Protein AF-A0A1W2E1R6-F1 (afdb_monomer)

Organism: NCBI:txid1387277

Sequence (549 aa):
MPTSIVLEQSFDFLHMVWMLPKGWGKSHGRNRHGQDGRKLCPRQEISDADAKDAALLEGIMRLDTLSVPDKRRRLVQELAPRLTDGYLFVQRDMLNRIFRAALGRRRVGRDVDEDDRVVSSHAQLKGRMQNWHKAQKTSCGLPKRVSRAKRLMSWSLEHVSRLLRSPIYLGSSSQKLRSRKATARKRYIIRDAIYWVPLIMITMGVRPEEILQAAVPDVVRRGGILCLFVGDEEDAVLKNEQSRRVLPIPQILLDLGFREWVVAKSRSGETWLFPDIQPDRPHGRRSQIFGDRLRNLFKTLKLQDPREDIYAMRRTLSSKLMGLGIDTGTRQRILGHLEGTTVDKHYSDHGLLELKDLLDSVDYGIDVGHDRGFAFPIIVGTRTALQAALDVDVALSDQREVSAVQLRDAETDEIVFEATISGRKAPSTFPWNECGALEEKDVAARIISLVDDILVLRDLHLEAGATPEDIRQLLAHARTAIEGLLHCVRQIAQAWRAHRSQTTEIGANSVPSLQVRAKVSYAYSPFAANHSTTACAAWLRFGPRIANM

Mean predicted aligned error: 15.42 Å

Structure (mmCIF, N/CA/C/O backbone):
data_AF-A0A1W2E1R6-F1
#
_entry.id   AF-A0A1W2E1R6-F1
#
loop_
_atom_site.group_PDB
_atom_site.id
_atom_site.type_symbol
_atom_site.label_atom_id
_atom_site.label_alt_id
_atom_site.label_comp_id
_atom_site.label_asym_id
_atom_site.label_entity_id
_atom_site.label_seq_id
_atom_site.pdbx_PDB_ins_code
_atom_site.Cartn_x
_atom_site.Cartn_y
_atom_site.Cartn_z
_atom_site.occupancy
_atom_site.B_iso_or_equiv
_atom_site.auth_seq_id
_atom_site.auth_comp_id
_atom_site.auth_asym_id
_atom_site.auth_atom_id
_atom_site.pdbx_PDB_model_num
ATOM 1 N N . MET A 1 1 ? 35.370 28.333 -23.701 1.00 33.28 1 MET A N 1
ATOM 2 C CA . MET A 1 1 ? 35.815 27.106 -23.007 1.00 33.28 1 MET A CA 1
ATOM 3 C C . MET A 1 1 ? 34.606 26.202 -22.821 1.00 33.28 1 MET A C 1
ATOM 5 O O . MET A 1 1 ? 33.735 26.585 -22.047 1.00 33.28 1 MET A O 1
ATOM 9 N N . PRO A 1 2 ? 34.470 25.069 -23.527 1.00 41.00 2 PRO A N 1
ATOM 10 C CA . PRO A 1 2 ? 33.466 24.090 -23.140 1.00 41.00 2 PRO A CA 1
ATOM 11 C C . PRO A 1 2 ? 33.962 23.464 -21.834 1.00 41.00 2 PRO A C 1
ATOM 13 O O . PRO A 1 2 ? 34.924 22.703 -21.829 1.00 41.00 2 PRO A O 1
ATOM 16 N N . THR A 1 3 ? 33.383 23.861 -20.704 1.00 50.19 3 THR A N 1
ATOM 17 C CA . THR A 1 3 ? 33.672 23.266 -19.397 1.00 50.19 3 THR A CA 1
ATOM 18 C C . THR A 1 3 ? 33.243 21.803 -19.443 1.00 50.19 3 THR A C 1
ATOM 20 O O . THR A 1 3 ? 32.067 21.476 -19.296 1.00 50.19 3 THR A O 1
ATOM 23 N N . SER A 1 4 ? 34.188 20.904 -19.718 1.00 71.56 4 SER A N 1
ATOM 24 C CA . SER A 1 4 ? 33.938 19.469 -19.658 1.00 71.56 4 SER A CA 1
ATOM 25 C C . SER A 1 4 ? 33.546 19.119 -18.227 1.00 71.56 4 SER A C 1
ATOM 27 O O . SER A 1 4 ? 34.345 19.316 -17.314 1.00 71.56 4 SER A O 1
ATOM 29 N N . ILE A 1 5 ? 32.327 18.615 -18.029 1.00 73.62 5 ILE A N 1
ATOM 30 C CA . ILE A 1 5 ? 31.887 18.143 -16.714 1.00 73.62 5 ILE A CA 1
ATOM 31 C C . ILE A 1 5 ? 32.845 17.035 -16.263 1.00 73.62 5 ILE A C 1
ATOM 33 O O . ILE A 1 5 ? 33.061 16.062 -16.997 1.00 73.62 5 ILE A O 1
ATOM 37 N N . VAL A 1 6 ? 33.434 17.207 -15.080 1.00 84.88 6 VAL A N 1
ATOM 38 C CA . VAL A 1 6 ? 34.352 16.240 -14.459 1.00 84.88 6 VAL A CA 1
ATOM 39 C C . VAL A 1 6 ? 33.654 15.458 -13.350 1.00 84.88 6 VAL A C 1
ATOM 41 O O . VAL A 1 6 ? 32.647 15.910 -12.800 1.00 84.88 6 VAL A O 1
ATOM 44 N N . LEU A 1 7 ? 34.205 14.290 -13.005 1.00 85.75 7 LEU A N 1
ATOM 45 C CA . LEU A 1 7 ? 33.677 13.399 -11.967 1.00 85.75 7 LEU A CA 1
ATOM 46 C C . LEU A 1 7 ? 33.362 14.134 -10.654 1.00 85.75 7 LEU A C 1
ATOM 48 O O . LEU A 1 7 ? 32.313 13.914 -10.046 1.00 85.75 7 LEU A O 1
ATOM 52 N N . GLU A 1 8 ? 34.243 15.050 -10.254 1.00 88.88 8 GLU A N 1
ATOM 53 C CA . GLU A 1 8 ? 34.121 15.774 -8.990 1.00 88.88 8 GLU A CA 1
ATOM 54 C C . GLU A 1 8 ? 32.924 16.726 -8.955 1.00 88.88 8 GLU A C 1
ATOM 56 O O . GLU A 1 8 ? 32.194 16.769 -7.969 1.00 88.88 8 GLU A O 1
ATOM 61 N N . GLN A 1 9 ? 32.611 17.376 -10.076 1.00 89.06 9 GLN A N 1
ATOM 62 C CA . GLN A 1 9 ? 31.417 18.216 -10.185 1.00 89.06 9 GLN A CA 1
ATOM 63 C C . GLN A 1 9 ? 30.131 17.390 -10.065 1.00 89.06 9 GLN A C 1
ATOM 65 O O . GLN A 1 9 ? 29.146 17.847 -9.483 1.00 89.06 9 GLN A O 1
ATOM 70 N N . SER A 1 10 ? 30.132 16.155 -10.578 1.00 88.94 10 SER A N 1
ATOM 71 C CA . SER A 1 10 ? 29.012 15.231 -10.387 1.00 88.94 10 SER A CA 1
ATOM 72 C C . SER A 1 10 ? 28.873 14.804 -8.927 1.00 88.94 10 SER A C 1
ATOM 74 O O . SER A 1 10 ? 27.748 14.686 -8.438 1.00 88.94 10 SER A O 1
ATOM 76 N N . PHE A 1 11 ? 29.983 14.597 -8.210 1.00 90.81 11 PHE A N 1
ATOM 77 C CA . PHE A 1 11 ? 29.945 14.334 -6.772 1.00 90.81 11 PHE A CA 1
ATOM 78 C C . PHE A 1 11 ? 29.397 15.517 -5.985 1.00 90.81 11 PHE A C 1
ATOM 80 O O . PHE A 1 11 ? 28.490 15.311 -5.182 1.00 90.81 11 PHE A O 1
ATOM 87 N N . ASP A 1 12 ? 29.883 16.729 -6.240 1.00 91.81 12 ASP A N 1
ATOM 88 C CA . ASP A 1 12 ? 29.417 17.942 -5.564 1.00 91.81 12 ASP A CA 1
ATOM 89 C C . ASP A 1 12 ? 27.926 18.172 -5.797 1.00 91.81 12 ASP A C 1
ATOM 91 O O . ASP A 1 12 ? 27.173 18.469 -4.865 1.00 91.81 12 ASP A O 1
ATOM 95 N N . PHE A 1 13 ? 27.471 17.966 -7.035 1.00 92.94 13 PHE A N 1
ATOM 96 C CA . PHE A 1 13 ? 26.058 18.045 -7.374 1.00 92.94 13 PHE A CA 1
ATOM 97 C C . PHE A 1 13 ? 25.232 17.002 -6.611 1.00 92.94 13 PHE A C 1
ATOM 99 O O . PHE A 1 13 ? 24.234 17.348 -5.975 1.00 92.94 13 PHE A O 1
ATOM 106 N N . LEU A 1 14 ? 25.644 15.730 -6.629 1.00 93.81 14 LEU A N 1
ATOM 107 C CA . LEU A 1 14 ? 24.947 14.660 -5.913 1.00 93.81 14 LEU A CA 1
ATOM 108 C C . LEU A 1 14 ? 24.963 14.892 -4.395 1.00 93.81 14 LEU A C 1
ATOM 110 O O . LEU A 1 14 ? 23.941 14.696 -3.740 1.00 93.81 14 LEU A O 1
ATOM 114 N N . HIS A 1 15 ? 26.074 15.366 -3.834 1.00 93.44 15 HIS A N 1
ATOM 115 C CA . HIS A 1 15 ? 26.187 15.716 -2.422 1.00 93.44 15 HIS A CA 1
ATOM 116 C C . HIS A 1 15 ? 25.243 16.869 -2.056 1.00 93.44 15 HIS A C 1
ATOM 118 O O . HIS A 1 15 ? 24.480 16.748 -1.098 1.00 93.44 15 HIS A O 1
ATOM 124 N N . MET A 1 16 ? 25.201 17.942 -2.854 1.00 93.94 16 MET A N 1
ATOM 125 C CA . MET A 1 16 ? 24.238 19.034 -2.676 1.00 93.94 16 MET A CA 1
ATOM 126 C C . MET A 1 16 ? 22.800 18.501 -2.688 1.00 93.94 16 MET A C 1
ATOM 128 O O . MET A 1 16 ? 22.018 18.822 -1.795 1.00 93.94 16 MET A O 1
ATOM 132 N N . VAL A 1 17 ? 22.453 17.646 -3.655 1.00 92.75 17 VAL A N 1
ATOM 133 C CA . VAL A 1 17 ? 21.125 17.020 -3.718 1.00 92.75 17 VAL A CA 1
ATOM 134 C C . VAL A 1 17 ? 20.849 16.202 -2.453 1.00 92.75 17 VAL A C 1
ATOM 136 O O . VAL A 1 17 ? 19.782 16.339 -1.860 1.00 92.75 17 VAL A O 1
ATOM 139 N N . TRP A 1 18 ? 21.804 15.395 -1.988 1.00 93.25 18 TRP A N 1
ATOM 140 C CA . TRP A 1 18 ? 21.679 14.557 -0.787 1.00 93.25 18 TRP A CA 1
ATOM 141 C C . TRP A 1 18 ? 21.457 15.351 0.510 1.00 93.25 18 TRP A C 1
ATOM 143 O O . TRP A 1 18 ? 20.832 14.841 1.453 1.00 93.25 18 TRP A O 1
ATOM 153 N N . MET A 1 19 ? 21.939 16.594 0.545 1.00 93.12 19 MET A N 1
ATOM 154 C CA . MET A 1 19 ? 21.789 17.525 1.664 1.00 93.12 19 MET A CA 1
ATOM 155 C C . MET A 1 19 ? 20.476 18.311 1.641 1.00 93.12 19 MET A C 1
ATOM 157 O O . MET A 1 19 ? 20.162 18.976 2.626 1.00 93.12 19 MET A O 1
ATOM 161 N N . LEU A 1 20 ? 19.660 18.193 0.588 1.00 92.88 20 LEU A N 1
ATOM 162 C CA . LEU A 1 20 ? 18.364 18.867 0.541 1.00 92.88 20 LEU A CA 1
ATOM 163 C C . LEU A 1 20 ? 17.376 18.306 1.582 1.00 92.88 20 LEU A C 1
ATOM 165 O O . LEU A 1 20 ? 17.292 17.083 1.786 1.00 92.88 20 LEU A O 1
ATOM 169 N N . PRO A 1 21 ? 16.554 19.173 2.204 1.00 92.38 21 PRO A N 1
ATOM 170 C CA . PRO A 1 21 ? 15.434 18.741 3.030 1.00 92.38 21 PRO A CA 1
ATOM 171 C C . PRO A 1 21 ? 14.434 17.879 2.242 1.00 92.38 21 PRO A C 1
ATOM 173 O O . PRO A 1 21 ? 14.056 18.195 1.113 1.00 92.38 21 PRO A O 1
ATOM 176 N N . LYS A 1 22 ? 13.915 16.812 2.865 1.00 85.81 22 LYS A N 1
ATOM 177 C CA . LYS A 1 22 ? 13.006 15.820 2.247 1.00 85.81 22 LYS A CA 1
ATOM 178 C C . LYS A 1 22 ? 11.702 16.420 1.676 1.00 85.81 22 LYS A C 1
ATOM 180 O O . LYS A 1 22 ? 11.030 15.773 0.875 1.00 85.81 22 LYS A O 1
ATOM 185 N N . GLY A 1 23 ? 11.327 17.633 2.088 1.00 80.62 23 GLY A N 1
ATOM 186 C CA . GLY A 1 23 ? 10.130 18.354 1.638 1.00 80.62 23 GLY A CA 1
ATOM 187 C C . GLY A 1 23 ? 10.377 19.486 0.637 1.00 80.62 23 GLY A C 1
ATOM 188 O O . GLY A 1 23 ? 9.401 20.073 0.179 1.00 80.62 23 GLY A O 1
ATOM 189 N N . TRP A 1 24 ? 11.635 19.772 0.279 1.00 84.25 24 TRP A N 1
ATOM 190 C CA . TRP A 1 24 ? 12.032 20.978 -0.460 1.00 84.25 24 TRP A CA 1
ATOM 191 C C . TRP A 1 24 ? 11.186 21.248 -1.715 1.00 84.25 24 TRP A C 1
ATOM 193 O O . TRP A 1 24 ? 10.656 22.342 -1.882 1.00 84.25 24 TRP A O 1
ATOM 203 N N . GLY A 1 25 ? 10.959 20.231 -2.552 1.00 77.56 25 GLY A N 1
ATOM 204 C CA . GLY A 1 25 ? 10.195 20.387 -3.797 1.00 77.56 25 GLY A CA 1
ATOM 205 C C . GLY A 1 25 ? 8.724 20.786 -3.612 1.00 77.56 25 GLY A C 1
ATOM 206 O O . GLY A 1 25 ? 8.105 21.238 -4.563 1.00 77.56 25 GLY A O 1
ATOM 207 N N . LYS A 1 26 ? 8.155 20.646 -2.406 1.00 77.62 26 LYS A N 1
ATOM 208 C CA . LYS A 1 26 ? 6.780 21.071 -2.081 1.00 77.62 26 LYS A CA 1
ATOM 209 C C . LYS A 1 26 ? 6.727 22.427 -1.373 1.00 77.62 26 LYS A C 1
ATOM 211 O O . LYS A 1 26 ? 5.645 22.986 -1.218 1.00 77.62 26 LYS A O 1
ATOM 216 N N . SER A 1 27 ? 7.874 22.971 -0.967 1.00 78.38 27 SER A N 1
ATOM 217 C CA . SER A 1 27 ? 7.973 24.221 -0.205 1.00 78.38 27 SER A CA 1
ATOM 218 C C . SER A 1 27 ? 7.722 25.476 -1.049 1.00 78.38 27 SER A C 1
ATOM 220 O O . SER A 1 27 ? 7.740 26.584 -0.518 1.00 78.38 27 SER A O 1
ATOM 222 N N . HIS A 1 28 ? 7.506 25.334 -2.362 1.00 78.38 28 HIS A N 1
ATOM 223 C CA . HIS A 1 28 ? 7.300 26.468 -3.262 1.00 78.38 28 HIS A CA 1
ATOM 224 C C . HIS A 1 28 ? 5.894 27.070 -3.151 1.00 78.38 28 HIS A C 1
ATOM 226 O O . HIS A 1 28 ? 5.661 28.136 -3.697 1.00 78.38 28 HIS A O 1
ATOM 232 N N . GLY A 1 29 ? 4.932 26.399 -2.504 1.00 75.31 29 GLY A N 1
ATOM 233 C CA . GLY A 1 29 ? 3.568 26.915 -2.292 1.00 75.31 29 GLY A CA 1
ATOM 234 C C . GLY A 1 29 ? 2.644 26.879 -3.519 1.00 75.31 29 GLY A C 1
ATOM 235 O O . GLY A 1 29 ? 1.436 26.747 -3.353 1.00 75.31 29 GLY A O 1
ATOM 236 N N . ARG A 1 30 ? 3.203 26.881 -4.739 1.00 79.12 30 ARG A N 1
ATOM 237 C CA . ARG A 1 30 ? 2.438 26.730 -5.992 1.00 79.12 30 ARG A CA 1
ATOM 238 C C . ARG A 1 30 ? 1.558 25.480 -5.981 1.00 79.12 30 ARG A C 1
ATOM 240 O O . ARG A 1 30 ? 2.022 24.386 -5.657 1.00 79.12 30 ARG A O 1
ATOM 247 N N . ASN A 1 31 ? 0.303 25.631 -6.380 1.00 74.06 31 ASN A N 1
ATOM 248 C CA . ASN A 1 31 ? -0.638 24.528 -6.525 1.00 74.06 31 ASN A CA 1
ATOM 249 C C . ASN A 1 31 ? -1.529 24.745 -7.762 1.00 74.06 31 ASN A C 1
ATOM 251 O O . ASN A 1 31 ? -1.447 25.766 -8.437 1.00 74.06 31 ASN A O 1
ATOM 255 N N . ARG A 1 32 ? -2.391 23.775 -8.083 1.00 63.81 32 ARG A N 1
ATOM 256 C CA . ARG A 1 32 ? -3.273 23.850 -9.265 1.00 63.81 32 ARG A CA 1
ATOM 257 C C . ARG A 1 32 ? -4.323 24.976 -9.217 1.00 63.81 32 ARG A C 1
ATOM 259 O O . ARG A 1 32 ? -4.987 25.202 -10.219 1.00 63.81 32 ARG A O 1
ATOM 266 N N . HIS A 1 33 ? -4.518 25.611 -8.062 1.00 70.00 33 HIS A N 1
ATOM 267 C CA . HIS A 1 33 ? -5.497 26.673 -7.821 1.00 70.00 33 HIS A CA 1
ATOM 268 C C . HIS A 1 33 ? -4.849 28.063 -7.679 1.00 70.00 33 HIS A C 1
ATOM 270 O O . HIS A 1 33 ? -5.554 29.057 -7.789 1.00 70.00 33 HIS A O 1
ATOM 276 N N . GLY A 1 34 ? -3.531 28.146 -7.464 1.00 66.38 34 GLY A N 1
ATOM 277 C CA . GLY A 1 34 ? -2.805 29.401 -7.283 1.00 66.38 34 GLY A CA 1
ATOM 278 C C . GLY A 1 34 ? -1.325 29.268 -7.636 1.00 66.38 34 GLY A C 1
ATOM 279 O O . GLY A 1 34 ? -0.655 28.307 -7.242 1.00 66.38 34 GLY A O 1
ATOM 280 N N . GLN A 1 35 ? -0.819 30.241 -8.395 1.00 69.00 35 GLN A N 1
ATOM 281 C CA . GLN A 1 35 ? 0.593 30.309 -8.787 1.00 69.00 35 GLN A CA 1
ATOM 282 C C . GLN A 1 35 ? 1.456 31.131 -7.824 1.00 69.00 35 GLN A C 1
ATOM 284 O O . GLN A 1 35 ? 2.683 31.113 -7.959 1.00 69.00 35 GLN A O 1
ATOM 289 N N . ASP A 1 36 ? 0.836 31.778 -6.834 1.00 73.88 36 ASP A N 1
ATOM 290 C CA . ASP A 1 36 ? 1.537 32.498 -5.778 1.00 73.88 36 ASP A CA 1
ATOM 291 C C . ASP A 1 36 ? 2.376 31.517 -4.969 1.00 73.88 36 ASP A C 1
ATOM 293 O O . ASP A 1 36 ? 1.893 30.654 -4.232 1.00 73.88 36 ASP A O 1
ATOM 297 N N . GLY A 1 37 ? 3.680 31.603 -5.183 1.00 74.31 37 GLY A N 1
ATOM 298 C CA . GLY A 1 37 ? 4.638 30.694 -4.604 1.00 74.31 37 GLY A CA 1
ATOM 299 C C . GLY A 1 37 ? 6.000 31.344 -4.499 1.00 74.31 37 GLY A C 1
ATOM 300 O O . GLY A 1 37 ? 6.404 32.123 -5.361 1.00 74.31 37 GLY A O 1
ATOM 301 N N . ARG A 1 38 ? 6.728 31.008 -3.438 1.00 81.31 38 ARG A N 1
ATOM 302 C CA . ARG A 1 38 ? 8.065 31.548 -3.198 1.00 81.31 38 ARG A CA 1
ATOM 303 C C . ARG A 1 38 ? 9.093 30.884 -4.113 1.00 81.31 38 ARG A C 1
ATOM 305 O O . ARG A 1 38 ? 9.057 29.670 -4.336 1.00 81.31 38 ARG A O 1
ATOM 312 N N . LYS A 1 39 ? 10.041 31.674 -4.620 1.00 81.69 39 LYS A N 1
ATOM 313 C CA . LYS A 1 39 ? 11.204 31.153 -5.346 1.00 81.69 39 LYS A CA 1
ATOM 314 C C . LYS A 1 39 ? 12.151 30.506 -4.336 1.00 81.69 39 LYS A C 1
ATOM 316 O O . LYS A 1 39 ? 12.628 31.170 -3.425 1.00 81.69 39 LYS A O 1
ATOM 321 N N . LEU A 1 40 ? 12.404 29.210 -4.491 1.00 83.56 40 LEU A N 1
ATOM 322 C CA . LEU A 1 40 ? 13.298 28.466 -3.606 1.00 83.56 40 LEU A CA 1
ATOM 323 C C . LEU A 1 40 ? 14.724 28.472 -4.159 1.00 83.56 40 LEU A C 1
ATOM 325 O O . LEU A 1 40 ? 14.929 28.214 -5.345 1.00 83.56 40 LEU A O 1
ATOM 329 N N . CYS A 1 41 ? 15.707 28.693 -3.288 1.00 89.94 41 CYS A N 1
ATOM 330 C CA . CYS A 1 41 ? 17.118 28.467 -3.589 1.00 89.94 41 CYS A CA 1
ATOM 331 C C . CYS A 1 41 ? 17.578 27.177 -2.885 1.00 89.94 41 CYS A C 1
ATOM 333 O O . CYS A 1 41 ? 17.551 27.137 -1.655 1.00 89.94 41 CYS A O 1
ATOM 335 N N . PRO A 1 42 ? 18.014 26.128 -3.616 1.00 90.50 42 PRO A N 1
ATOM 336 C CA . PRO A 1 42 ? 18.476 24.873 -3.016 1.00 90.50 42 PRO A CA 1
ATOM 337 C C . PRO A 1 42 ? 19.565 25.068 -1.954 1.00 90.50 42 PRO A C 1
ATOM 339 O O . PRO A 1 42 ? 19.491 24.478 -0.883 1.00 90.50 42 PRO A O 1
ATOM 342 N N . ARG A 1 43 ? 20.558 25.924 -2.231 1.00 91.94 43 ARG A N 1
ATOM 343 C CA . ARG A 1 43 ? 21.681 26.182 -1.315 1.00 91.94 43 ARG A CA 1
ATOM 344 C C . ARG A 1 43 ? 21.238 26.896 -0.038 1.00 91.94 43 ARG A C 1
ATOM 346 O O . ARG A 1 43 ? 21.706 26.533 1.034 1.00 91.94 43 ARG A O 1
ATOM 353 N N . GLN A 1 44 ? 20.314 27.851 -0.152 1.00 91.50 44 GLN A N 1
ATOM 354 C CA . GLN A 1 44 ? 19.763 28.546 1.012 1.00 91.50 44 GLN A CA 1
ATOM 355 C C . GLN A 1 44 ? 18.988 27.578 1.910 1.00 91.50 44 GLN A C 1
ATOM 357 O O . GLN A 1 44 ? 19.220 27.531 3.107 1.00 91.50 44 GLN A O 1
ATOM 362 N N . GLU A 1 45 ? 18.138 26.737 1.321 1.00 91.88 45 GLU A N 1
ATOM 363 C CA . GLU A 1 45 ? 17.335 25.759 2.066 1.00 91.88 45 GLU A CA 1
ATOM 364 C C . GLU A 1 45 ? 18.202 24.715 2.793 1.00 91.88 45 GLU A C 1
ATOM 366 O O . GLU A 1 45 ? 17.829 24.244 3.867 1.00 91.88 45 GLU A O 1
ATOM 371 N N . ILE A 1 46 ? 19.366 24.363 2.233 1.00 93.62 46 ILE A N 1
ATOM 372 C CA . ILE A 1 46 ? 20.371 23.539 2.922 1.00 93.62 46 ILE A CA 1
ATOM 373 C C . ILE A 1 46 ? 20.966 24.311 4.104 1.00 93.62 46 ILE A C 1
ATOM 375 O O . ILE A 1 46 ? 20.939 23.802 5.221 1.00 93.62 46 ILE A O 1
ATOM 379 N N . SER A 1 47 ? 21.439 25.542 3.877 1.00 94.00 47 SER A N 1
ATOM 380 C CA . SER A 1 47 ? 22.052 26.385 4.913 1.00 94.00 47 SER A CA 1
ATOM 381 C C . SER A 1 47 ? 21.113 26.633 6.095 1.00 94.00 47 SER A C 1
ATOM 383 O O . SER A 1 47 ? 21.519 26.494 7.246 1.00 94.00 47 SER A O 1
ATOM 385 N N . ASP A 1 48 ? 19.849 26.954 5.825 1.00 92.50 48 ASP A N 1
ATOM 386 C CA . ASP A 1 48 ? 18.844 27.222 6.857 1.00 92.50 48 ASP A CA 1
ATOM 387 C C . ASP A 1 48 ? 18.575 25.968 7.699 1.00 92.50 48 ASP A C 1
ATOM 389 O O . ASP A 1 48 ? 18.451 26.025 8.926 1.00 92.50 48 ASP A O 1
ATOM 393 N N . ALA A 1 49 ? 18.500 24.807 7.044 1.00 92.69 49 ALA A N 1
ATOM 394 C CA . ALA A 1 49 ? 18.286 23.540 7.720 1.00 92.69 49 ALA A CA 1
ATOM 395 C C . ALA A 1 49 ? 19.520 23.104 8.529 1.00 92.69 49 ALA A C 1
ATOM 397 O O . ALA A 1 49 ? 19.359 22.561 9.621 1.00 92.69 49 ALA A O 1
ATOM 398 N N . ASP A 1 50 ? 20.734 23.349 8.031 1.00 93.69 50 ASP A N 1
ATOM 399 C CA . ASP A 1 50 ? 21.985 23.049 8.736 1.00 93.69 50 ASP A CA 1
ATOM 400 C C . ASP A 1 50 ? 22.158 23.954 9.967 1.00 93.69 50 ASP A C 1
ATOM 402 O O . ASP A 1 50 ? 22.485 23.460 11.047 1.00 93.69 50 ASP A O 1
ATOM 406 N N . ALA A 1 51 ? 21.849 25.251 9.850 1.00 94.50 51 ALA A N 1
ATOM 407 C CA . ALA A 1 51 ? 21.865 26.188 10.974 1.00 94.50 51 ALA A CA 1
ATOM 408 C C . ALA A 1 51 ? 20.868 25.779 12.072 1.00 94.50 51 ALA A C 1
ATOM 410 O O . ALA A 1 51 ? 21.203 25.764 13.259 1.00 94.50 51 ALA A O 1
ATOM 411 N N . LYS A 1 52 ? 19.651 25.380 11.679 1.00 93.44 52 LYS A N 1
ATOM 412 C CA . LYS A 1 52 ? 18.631 24.886 12.613 1.00 93.44 52 LYS A CA 1
ATOM 413 C C . LYS A 1 52 ? 19.070 23.605 13.326 1.00 93.44 52 LYS A C 1
ATOM 415 O O . LYS A 1 52 ? 18.889 23.485 14.538 1.00 93.44 52 LYS A O 1
ATOM 420 N N . ASP A 1 53 ? 19.625 22.652 12.583 1.00 94.00 53 ASP A N 1
ATOM 421 C CA . ASP A 1 53 ? 20.086 21.377 13.133 1.00 94.00 53 ASP A CA 1
ATOM 422 C C . ASP A 1 53 ? 21.277 21.578 14.091 1.00 94.00 53 ASP A C 1
ATOM 424 O O . ASP A 1 53 ? 21.328 20.934 15.141 1.00 94.00 53 ASP A O 1
ATOM 428 N N . ALA A 1 54 ? 22.188 22.512 13.788 1.00 92.81 54 ALA A N 1
ATOM 429 C CA . ALA A 1 54 ? 23.306 22.879 14.660 1.00 92.81 54 ALA A CA 1
ATOM 430 C C . ALA A 1 54 ? 22.837 23.467 16.003 1.00 92.81 54 ALA A C 1
ATOM 432 O O . ALA A 1 54 ? 23.271 22.996 17.056 1.00 92.81 54 ALA A O 1
ATOM 433 N N . ALA A 1 55 ? 21.901 24.422 15.976 1.00 94.00 55 ALA A N 1
ATOM 434 C CA . ALA A 1 55 ? 21.329 25.009 17.191 1.00 94.00 55 ALA A CA 1
ATOM 435 C C . ALA A 1 55 ? 20.601 23.959 18.053 1.00 94.00 55 ALA A C 1
ATOM 437 O O . ALA A 1 55 ? 20.730 23.938 19.279 1.00 94.00 55 ALA A O 1
ATOM 438 N N . LEU A 1 56 ? 19.867 23.040 17.414 1.00 93.00 56 LEU A N 1
ATOM 439 C CA . LEU A 1 56 ? 19.189 21.938 18.097 1.00 93.00 56 LEU A CA 1
ATOM 440 C C . LEU A 1 56 ? 20.183 20.976 18.768 1.00 93.00 56 LEU A C 1
ATOM 442 O O . LEU A 1 56 ? 19.976 20.566 19.912 1.00 93.00 56 LEU A O 1
ATOM 446 N N . LEU A 1 57 ? 21.253 20.607 18.059 1.00 92.12 57 LEU A N 1
ATOM 447 C CA . LEU A 1 57 ? 22.319 19.756 18.587 1.00 92.12 57 LEU A CA 1
ATOM 448 C C . LEU A 1 57 ? 22.954 20.379 19.828 1.00 92.12 57 LEU A C 1
ATOM 450 O O . LEU A 1 57 ? 23.060 19.703 20.848 1.00 92.12 57 LEU A O 1
ATOM 454 N N . GLU A 1 58 ? 23.330 21.654 19.760 1.00 91.88 58 GLU A N 1
ATOM 455 C CA . GLU A 1 58 ? 23.919 22.382 20.885 1.00 91.88 58 GLU A CA 1
ATOM 456 C C . GLU A 1 58 ? 22.978 22.400 22.100 1.00 91.88 58 GLU A C 1
ATOM 458 O O . GLU A 1 58 ? 23.387 22.042 23.207 1.00 91.88 58 GLU A O 1
ATOM 463 N N . GLY A 1 59 ? 21.696 22.713 21.881 1.00 91.69 59 GLY A N 1
ATOM 464 C CA . GLY A 1 59 ? 20.679 22.714 22.932 1.00 91.69 59 GLY A CA 1
ATOM 465 C C . GLY A 1 59 ? 20.487 21.346 23.593 1.00 91.69 59 GLY A C 1
ATOM 466 O O . GLY A 1 59 ? 20.460 21.256 24.816 1.00 91.69 59 GLY A O 1
ATOM 467 N N . ILE A 1 60 ? 20.402 20.262 22.813 1.00 89.75 60 ILE A N 1
ATOM 468 C CA . ILE A 1 60 ? 20.225 18.904 23.359 1.00 89.75 60 ILE A CA 1
ATOM 469 C C . ILE A 1 60 ? 21.496 18.415 24.062 1.00 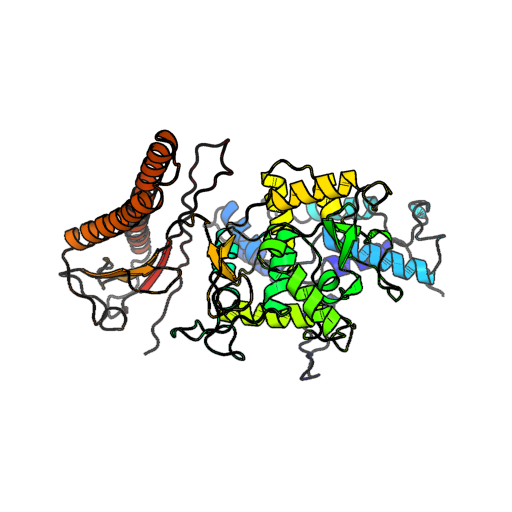89.75 60 ILE A C 1
ATOM 471 O O . ILE A 1 60 ? 21.405 17.695 25.059 1.00 89.75 60 ILE A O 1
ATOM 475 N N . MET A 1 61 ? 22.683 18.779 23.566 1.00 88.50 61 MET A N 1
ATOM 476 C CA . MET A 1 61 ? 23.940 18.342 24.176 1.00 88.50 61 MET A CA 1
ATOM 477 C C . MET A 1 61 ? 24.131 18.939 25.569 1.00 88.50 61 MET A C 1
ATOM 479 O O . MET A 1 61 ? 24.547 18.192 26.454 1.00 88.50 61 MET A O 1
ATOM 483 N N . ARG A 1 62 ? 23.733 20.203 25.776 1.00 91.44 62 ARG A N 1
ATOM 484 C CA . ARG A 1 62 ? 23.787 20.916 27.068 1.00 91.44 62 ARG A CA 1
ATOM 485 C C . ARG A 1 62 ? 22.845 20.379 28.152 1.00 91.44 62 ARG A C 1
ATOM 487 O O . ARG A 1 62 ? 22.985 20.751 29.309 1.00 91.44 62 ARG A O 1
ATOM 494 N N . LEU A 1 63 ? 21.859 19.550 27.805 1.00 88.94 63 LEU A N 1
ATOM 495 C CA . LEU A 1 63 ? 20.912 19.007 28.784 1.00 88.94 63 LEU A CA 1
ATOM 496 C C . LEU A 1 63 ? 21.524 17.817 29.525 1.00 88.94 63 LEU A C 1
ATOM 498 O O . LEU A 1 63 ? 21.391 16.676 29.083 1.00 88.94 63 LEU A O 1
ATOM 502 N N . ASP A 1 64 ? 22.178 18.055 30.655 1.00 84.50 64 ASP A N 1
ATOM 503 C CA . ASP A 1 64 ? 22.821 16.992 31.447 1.00 84.50 64 ASP A CA 1
ATOM 504 C C . ASP A 1 64 ? 21.824 16.050 32.141 1.00 84.50 64 ASP A C 1
ATOM 506 O O . ASP A 1 64 ? 22.169 14.932 32.511 1.00 84.50 64 ASP A O 1
ATOM 510 N N . THR A 1 65 ? 20.554 16.452 32.229 1.00 89.31 65 THR A N 1
ATOM 511 C CA . THR A 1 65 ? 19.454 15.642 32.775 1.00 89.31 65 THR A CA 1
ATOM 512 C C . THR A 1 65 ? 18.991 14.515 31.850 1.00 89.31 65 THR A C 1
ATOM 514 O O . THR A 1 65 ? 18.292 13.607 32.298 1.00 89.31 65 THR A O 1
ATOM 517 N N . LEU A 1 66 ? 19.347 14.550 30.559 1.00 85.25 66 LEU A N 1
ATOM 518 C CA . LEU A 1 66 ? 18.943 13.532 29.588 1.00 85.25 66 LEU A CA 1
ATOM 519 C C . LEU A 1 66 ? 20.038 12.489 29.374 1.00 85.25 66 LEU A C 1
ATOM 521 O O . LEU A 1 66 ? 21.183 12.813 29.050 1.00 85.25 66 LEU A O 1
ATOM 525 N N . SER A 1 67 ? 19.647 11.217 29.432 1.00 88.75 67 SER A N 1
ATOM 526 C CA . SER A 1 67 ? 20.521 10.107 29.062 1.00 88.75 67 SER A CA 1
ATOM 527 C C . SER A 1 67 ? 20.927 10.182 27.579 1.00 88.75 67 SER A C 1
ATOM 529 O O . SER A 1 67 ? 20.221 10.752 26.740 1.00 88.75 67 SER A O 1
ATOM 531 N N . VAL A 1 68 ? 22.060 9.574 27.208 1.00 86.38 68 VAL A N 1
ATOM 532 C CA . VAL A 1 68 ? 22.500 9.507 25.798 1.00 86.38 68 VAL A CA 1
ATOM 533 C C . VAL A 1 68 ? 21.443 8.851 24.883 1.00 86.38 68 VAL A C 1
ATOM 535 O O . VAL A 1 68 ? 21.205 9.386 23.792 1.00 86.38 68 VAL A O 1
ATOM 538 N N . PRO A 1 69 ? 20.764 7.751 25.278 1.00 86.12 69 PRO A N 1
ATOM 539 C CA . PRO A 1 69 ? 19.624 7.216 24.531 1.00 86.12 69 PRO A CA 1
ATOM 540 C C . PRO A 1 69 ? 18.485 8.223 24.311 1.00 86.12 69 PRO A C 1
ATOM 542 O O . PRO A 1 69 ? 17.960 8.306 23.197 1.00 86.12 69 PRO A O 1
ATOM 545 N N . ASP A 1 70 ? 18.140 9.031 25.316 1.00 87.06 70 ASP A N 1
ATOM 546 C CA . ASP A 1 70 ? 17.069 10.030 25.204 1.00 87.06 70 ASP A CA 1
ATOM 547 C C . ASP A 1 70 ? 17.474 11.207 24.315 1.00 87.06 70 ASP A C 1
ATOM 549 O O . ASP A 1 70 ? 16.709 11.611 23.432 1.00 87.06 70 ASP A O 1
ATOM 553 N N . LYS A 1 71 ? 18.719 11.690 24.451 1.00 89.38 71 LYS A N 1
ATOM 554 C CA . LYS A 1 71 ? 19.311 12.680 23.535 1.00 89.38 71 LYS A CA 1
ATOM 555 C C . LYS A 1 71 ? 19.269 12.174 22.090 1.00 89.38 71 LYS A C 1
ATOM 557 O O . LYS A 1 71 ? 18.852 12.901 21.187 1.00 89.38 71 LYS A O 1
ATOM 562 N N . ARG A 1 72 ? 19.626 10.902 21.858 1.00 87.81 72 ARG A N 1
ATOM 563 C CA . ARG A 1 72 ? 19.527 10.260 20.534 1.00 87.81 72 ARG A CA 1
ATOM 564 C C . ARG A 1 72 ? 18.091 10.250 20.021 1.00 87.81 72 ARG A C 1
ATOM 566 O O . ARG A 1 72 ? 17.867 10.568 18.854 1.00 87.81 72 ARG A O 1
ATOM 573 N N . ARG A 1 73 ? 17.124 9.885 20.866 1.00 85.88 73 ARG A N 1
ATOM 574 C CA . ARG A 1 73 ? 15.706 9.818 20.491 1.00 85.88 73 ARG A CA 1
ATOM 575 C C . ARG A 1 73 ? 15.171 11.187 20.078 1.00 85.88 73 ARG A C 1
ATOM 577 O O . ARG A 1 73 ? 14.551 11.275 19.018 1.00 85.88 73 ARG A O 1
ATOM 584 N N . ARG A 1 74 ? 15.474 12.238 20.849 1.00 88.00 74 ARG A N 1
ATOM 585 C CA . ARG A 1 74 ? 15.116 13.625 20.514 1.00 88.00 74 ARG A CA 1
ATOM 586 C C . ARG A 1 74 ? 15.730 14.065 19.192 1.00 88.00 74 ARG A C 1
ATOM 588 O O . ARG A 1 74 ? 15.001 14.482 18.301 1.00 88.00 74 ARG A O 1
ATOM 595 N N . LEU A 1 75 ? 17.036 13.867 18.997 1.00 89.25 75 LEU A N 1
ATOM 596 C CA . LEU A 1 75 ? 17.700 14.217 17.733 1.00 89.25 75 LEU A CA 1
ATOM 597 C C . LEU A 1 75 ? 17.069 13.509 16.529 1.00 89.25 75 LEU A C 1
ATOM 599 O O . LEU A 1 75 ? 16.791 14.139 15.512 1.00 89.25 75 LEU A O 1
ATOM 603 N N . VAL A 1 76 ? 16.761 12.214 16.644 1.00 84.75 76 VAL A N 1
ATOM 604 C CA . VAL A 1 76 ? 16.077 11.464 15.577 1.00 84.75 76 VAL A CA 1
ATOM 605 C C . VAL A 1 76 ? 14.704 12.067 15.233 1.00 84.75 76 VAL A C 1
ATOM 607 O O . VAL A 1 76 ? 14.303 12.057 14.062 1.00 84.75 76 VAL A O 1
ATOM 610 N N . GLN A 1 77 ? 13.991 12.607 16.226 1.00 85.44 77 GLN A N 1
ATOM 611 C CA . GLN A 1 77 ? 12.646 13.180 16.101 1.00 85.44 77 GLN A CA 1
ATOM 612 C C . GLN A 1 77 ? 12.614 14.662 15.701 1.00 85.44 77 GLN A C 1
ATOM 614 O O . GLN A 1 77 ? 11.670 15.074 15.020 1.00 85.44 77 GLN A O 1
ATOM 619 N N . GLU A 1 78 ? 13.635 15.440 16.038 1.00 90.25 78 GLU A N 1
ATOM 620 C CA . GLU A 1 78 ? 13.620 16.900 15.890 1.00 90.25 78 GLU A CA 1
ATOM 621 C C . GLU A 1 78 ? 14.517 17.408 14.752 1.00 90.25 78 GLU A C 1
ATOM 623 O O . GLU A 1 78 ? 14.171 18.414 14.133 1.00 90.25 78 GLU A O 1
ATOM 628 N N . LEU A 1 79 ? 15.597 16.691 14.402 1.00 92.50 79 LEU A N 1
ATOM 629 C CA . LEU A 1 79 ? 16.459 17.072 13.276 1.00 92.50 79 LEU A CA 1
ATOM 630 C C . LEU A 1 79 ? 15.679 17.085 11.955 1.00 92.50 79 LEU A C 1
ATOM 632 O O . LEU A 1 79 ? 14.838 16.212 11.683 1.00 92.50 79 LEU A O 1
ATOM 636 N N . ALA A 1 80 ? 15.997 18.054 11.098 1.00 91.94 80 ALA A N 1
ATOM 637 C CA . ALA A 1 80 ? 15.357 18.209 9.807 1.00 91.94 80 ALA A CA 1
ATOM 638 C C . ALA A 1 80 ? 15.728 17.032 8.871 1.00 91.94 80 ALA A C 1
ATOM 640 O O . ALA A 1 80 ? 16.898 16.783 8.565 1.00 91.94 80 ALA A O 1
ATOM 641 N N . PRO A 1 81 ? 14.743 16.259 8.376 1.00 92.25 81 PRO A N 1
ATOM 642 C CA . PRO A 1 81 ? 15.029 15.060 7.602 1.00 92.25 81 PRO A CA 1
ATOM 643 C C . PRO A 1 81 ? 15.583 15.405 6.217 1.00 92.25 81 PRO A C 1
ATOM 645 O O . PRO A 1 81 ? 14.928 16.093 5.432 1.00 92.25 81 PRO A O 1
ATOM 648 N N . ARG A 1 82 ? 16.754 14.855 5.891 1.00 92.69 82 ARG A N 1
ATOM 649 C CA . ARG A 1 82 ? 17.377 14.937 4.560 1.00 92.69 82 ARG A CA 1
ATOM 650 C C . ARG A 1 82 ? 17.011 13.734 3.682 1.00 92.69 82 ARG A C 1
ATOM 652 O O . ARG A 1 82 ? 16.367 12.781 4.145 1.00 92.69 82 ARG A O 1
ATOM 659 N N . LEU A 1 83 ? 17.399 13.772 2.404 1.00 90.56 83 LEU A N 1
ATOM 660 C CA . LEU A 1 83 ? 17.197 12.654 1.474 1.00 90.56 83 LEU A CA 1
ATOM 661 C C . LEU A 1 83 ? 17.871 11.368 1.975 1.00 90.56 83 LEU A C 1
ATOM 663 O O . LEU A 1 83 ? 18.940 11.377 2.572 1.00 90.56 83 LEU A O 1
ATOM 667 N N . THR A 1 84 ? 17.249 10.219 1.736 1.00 90.12 84 THR A N 1
ATOM 668 C CA . THR A 1 84 ? 17.846 8.936 2.132 1.00 90.12 84 THR A CA 1
ATOM 669 C C . THR A 1 84 ? 19.003 8.560 1.223 1.00 90.12 84 THR A C 1
ATOM 671 O O . THR A 1 84 ? 18.945 8.808 0.022 1.00 90.12 84 THR A O 1
ATOM 674 N N . ASP A 1 85 ? 19.967 7.839 1.774 1.00 89.44 85 ASP A N 1
ATOM 675 C CA . ASP A 1 85 ? 21.125 7.294 1.064 1.00 89.44 85 ASP A CA 1
ATOM 676 C C . ASP A 1 85 ? 20.716 6.470 -0.165 1.00 89.44 85 ASP A C 1
ATOM 678 O O . ASP A 1 85 ? 21.219 6.689 -1.260 1.00 89.44 85 ASP A O 1
ATOM 682 N N . GLY A 1 86 ? 19.698 5.615 -0.023 1.00 87.56 86 GLY A N 1
ATOM 683 C CA . GLY A 1 86 ? 19.135 4.854 -1.143 1.00 87.56 86 GLY A CA 1
ATOM 684 C C . GLY A 1 86 ? 18.578 5.730 -2.272 1.00 87.56 86 GLY A C 1
ATOM 685 O O . GLY A 1 86 ? 18.708 5.401 -3.446 1.00 87.56 86 GLY A O 1
ATOM 686 N N . TYR A 1 87 ? 17.990 6.880 -1.935 1.00 88.31 87 TYR A N 1
ATOM 687 C CA . TYR A 1 87 ? 17.427 7.793 -2.932 1.00 88.31 87 TYR A CA 1
ATOM 688 C C . TYR A 1 87 ? 18.516 8.558 -3.689 1.00 88.31 87 TYR A C 1
ATOM 690 O O . TYR A 1 87 ? 18.300 8.939 -4.837 1.00 88.31 87 TYR A O 1
ATOM 698 N N . LEU A 1 88 ? 19.698 8.736 -3.092 1.00 91.88 88 LEU A N 1
ATOM 699 C CA . LEU A 1 88 ? 20.830 9.341 -3.785 1.00 91.88 88 LEU A CA 1
ATOM 700 C C . LEU A 1 88 ? 21.278 8.491 -4.981 1.00 91.88 88 LEU A C 1
ATOM 702 O O . LEU A 1 88 ? 21.549 9.042 -6.044 1.00 91.88 88 LEU A O 1
ATOM 706 N N . PHE A 1 89 ? 21.264 7.162 -4.851 1.00 92.06 89 PHE A N 1
ATOM 707 C CA . PHE A 1 89 ? 21.550 6.258 -5.970 1.00 92.06 89 PHE A CA 1
ATOM 708 C C . PHE A 1 89 ? 20.522 6.388 -7.101 1.00 92.06 89 PHE A C 1
ATOM 710 O O . PHE A 1 89 ? 20.896 6.435 -8.268 1.00 92.06 89 PHE A O 1
ATOM 717 N N . VAL A 1 90 ? 19.240 6.583 -6.771 1.00 89.75 90 VAL A N 1
ATOM 718 C CA . VAL A 1 90 ? 18.199 6.867 -7.776 1.00 89.75 90 VAL A CA 1
ATOM 719 C C . VAL A 1 90 ? 18.486 8.177 -8.521 1.00 89.75 90 VAL A C 1
ATOM 721 O O . VAL A 1 90 ? 18.354 8.230 -9.744 1.00 89.75 90 VAL A O 1
ATOM 724 N N . GLN A 1 91 ? 18.899 9.232 -7.808 1.00 91.81 91 GLN A N 1
ATOM 725 C CA . GLN A 1 91 ? 19.284 10.508 -8.427 1.00 91.81 91 GLN A CA 1
ATOM 726 C C . GLN A 1 91 ? 20.530 10.358 -9.303 1.00 91.81 91 GLN A C 1
ATOM 728 O O . GLN A 1 91 ? 20.552 10.864 -10.423 1.00 91.81 91 GLN A O 1
ATOM 733 N N . ARG A 1 92 ? 21.524 9.595 -8.839 1.00 92.19 92 ARG A N 1
ATOM 734 C CA . ARG A 1 92 ? 22.713 9.233 -9.614 1.00 92.19 92 ARG A CA 1
ATOM 735 C C . ARG A 1 92 ? 22.343 8.503 -10.902 1.00 92.19 92 ARG A C 1
ATOM 737 O O . ARG A 1 92 ? 22.863 8.841 -11.959 1.00 92.19 92 ARG A O 1
ATOM 744 N N . ASP A 1 93 ? 21.431 7.538 -10.852 1.00 90.44 93 ASP A N 1
ATOM 745 C CA . ASP A 1 93 ? 21.015 6.780 -12.038 1.00 90.44 93 ASP A CA 1
ATOM 746 C C . ASP A 1 93 ? 20.176 7.615 -13.005 1.00 90.44 93 ASP A C 1
ATOM 748 O O . ASP A 1 93 ? 20.235 7.422 -14.222 1.00 90.44 93 ASP A O 1
ATOM 752 N N . MET A 1 94 ? 19.400 8.569 -12.491 1.00 89.81 94 MET A N 1
ATOM 753 C CA . MET A 1 94 ? 18.715 9.556 -13.321 1.00 89.81 94 MET A CA 1
ATOM 754 C C . MET A 1 94 ? 19.716 10.488 -14.015 1.00 89.81 94 MET A C 1
ATOM 756 O O . MET A 1 94 ? 19.632 10.655 -15.230 1.00 89.81 94 MET A O 1
ATOM 760 N N . LEU A 1 95 ? 20.708 11.003 -13.284 1.00 90.31 95 LEU A N 1
ATOM 761 C CA . LEU A 1 95 ? 21.804 11.801 -13.838 1.00 90.31 95 LEU A CA 1
ATOM 762 C C . LEU A 1 95 ? 22.577 11.019 -14.910 1.00 90.31 95 LEU A C 1
ATOM 764 O O . LEU A 1 95 ? 22.809 11.526 -16.004 1.00 90.31 95 LEU A O 1
ATOM 768 N N . ASN A 1 96 ? 22.890 9.750 -14.637 1.00 89.50 96 ASN A N 1
ATOM 769 C CA . ASN A 1 96 ? 23.566 8.868 -15.582 1.00 89.50 96 ASN A CA 1
ATOM 770 C C . ASN A 1 96 ? 22.747 8.663 -16.864 1.00 89.50 96 ASN A C 1
ATOM 772 O O . ASN A 1 96 ? 23.319 8.643 -17.948 1.00 89.50 96 ASN A O 1
ATOM 776 N N . ARG A 1 97 ? 21.415 8.534 -16.769 1.00 87.62 97 ARG A N 1
ATOM 777 C CA . ARG A 1 97 ? 20.531 8.442 -17.945 1.00 87.62 97 ARG A CA 1
ATOM 778 C C . ARG A 1 97 ? 20.529 9.727 -18.768 1.00 87.62 97 ARG A C 1
ATOM 780 O O . ARG A 1 97 ? 20.639 9.642 -19.986 1.00 87.62 97 ARG A O 1
ATOM 787 N N . ILE A 1 98 ? 20.457 10.888 -18.116 1.00 88.12 98 ILE A N 1
ATOM 788 C CA . ILE A 1 98 ? 20.508 12.195 -18.788 1.00 88.12 98 ILE A CA 1
ATOM 789 C C . ILE A 1 98 ? 21.839 12.350 -19.528 1.00 88.12 98 ILE A C 1
ATOM 791 O O . ILE A 1 98 ? 21.860 12.648 -20.719 1.00 88.12 98 ILE A O 1
ATOM 795 N N . PHE A 1 99 ? 22.957 12.075 -18.855 1.00 87.25 99 PHE A N 1
ATOM 796 C CA . PHE A 1 99 ? 24.278 12.205 -19.470 1.00 87.25 99 PHE A CA 1
ATOM 797 C C . PHE A 1 99 ? 24.502 11.158 -20.555 1.00 87.25 99 PHE A C 1
ATOM 799 O O . PHE A 1 99 ? 25.140 11.454 -21.553 1.00 87.25 99 PHE A O 1
ATOM 806 N N . ARG A 1 100 ? 23.932 9.957 -20.420 1.00 85.75 100 ARG A N 1
ATOM 807 C CA . ARG A 1 100 ? 23.979 8.939 -21.476 1.00 85.75 100 ARG A CA 1
ATOM 808 C C . ARG A 1 100 ? 23.214 9.363 -22.721 1.00 85.75 100 ARG A C 1
ATOM 810 O O . ARG A 1 100 ? 23.678 9.077 -23.819 1.00 85.75 100 ARG A O 1
ATOM 817 N N . ALA A 1 101 ? 22.074 10.031 -22.557 1.00 85.75 101 ALA A N 1
ATOM 818 C CA . ALA A 1 101 ? 21.321 10.583 -23.677 1.00 85.75 101 ALA A CA 1
ATOM 819 C C . ALA A 1 101 ? 22.089 11.723 -24.369 1.00 85.75 101 ALA A C 1
ATOM 821 O O . ALA A 1 101 ? 22.094 11.791 -25.591 1.00 85.75 101 ALA A O 1
ATOM 822 N N . ALA A 1 102 ? 22.777 12.575 -23.601 1.00 85.50 102 ALA A N 1
ATOM 823 C CA . ALA A 1 102 ? 23.499 13.730 -24.136 1.00 85.50 102 ALA A CA 1
ATOM 824 C C . ALA A 1 102 ? 24.900 13.406 -24.700 1.00 85.50 102 ALA A C 1
ATOM 826 O O . ALA A 1 102 ? 25.307 13.983 -25.702 1.00 85.50 102 ALA A O 1
ATOM 827 N N . LEU A 1 103 ? 25.655 12.513 -24.050 1.00 81.00 103 LEU A N 1
ATOM 828 C CA . LEU A 1 103 ? 27.085 12.260 -24.302 1.00 81.00 103 LEU A CA 1
ATOM 829 C C . LEU A 1 103 ? 27.368 10.862 -24.888 1.00 81.00 103 LEU A C 1
ATOM 831 O O . LEU A 1 103 ? 28.522 10.517 -25.148 1.00 81.00 103 LEU A O 1
ATOM 835 N N . GLY A 1 104 ? 26.346 10.019 -25.056 1.00 79.19 104 GLY A N 1
ATOM 836 C CA . GLY A 1 104 ? 26.508 8.628 -25.485 1.00 79.19 104 GLY A CA 1
ATOM 837 C C . GLY A 1 104 ? 27.104 7.716 -24.400 1.00 79.19 104 GLY A C 1
ATOM 838 O O . GLY A 1 104 ? 27.054 8.009 -23.208 1.00 79.19 104 GLY A O 1
ATOM 839 N N . ARG A 1 105 ? 27.643 6.548 -24.790 1.00 76.31 105 ARG A N 1
ATOM 840 C CA . ARG A 1 105 ? 28.109 5.509 -23.839 1.00 76.31 105 ARG A CA 1
ATOM 841 C C . ARG A 1 105 ? 29.561 5.669 -23.369 1.00 76.31 105 ARG A C 1
ATOM 843 O O . ARG A 1 105 ? 29.888 5.124 -22.320 1.00 76.31 105 ARG A O 1
ATOM 850 N N . ARG A 1 106 ? 30.407 6.421 -24.088 1.00 71.44 106 ARG A N 1
ATOM 851 C CA . ARG A 1 106 ? 31.870 6.463 -23.864 1.00 71.44 106 ARG A CA 1
ATOM 852 C C . ARG A 1 106 ? 32.302 6.914 -22.463 1.00 71.44 106 ARG A C 1
ATOM 854 O O . ARG A 1 106 ? 33.370 6.519 -22.037 1.00 71.44 106 ARG A O 1
ATOM 861 N N . ARG A 1 107 ? 31.502 7.727 -21.757 1.00 72.12 107 ARG A N 1
ATOM 862 C CA . ARG A 1 107 ? 31.891 8.332 -20.458 1.00 72.12 107 ARG A CA 1
ATOM 863 C C . ARG A 1 107 ? 30.952 8.031 -19.281 1.00 72.12 107 ARG A C 1
ATOM 865 O O . ARG A 1 107 ? 31.157 8.509 -18.166 1.00 72.12 107 ARG A O 1
ATOM 872 N N . VAL A 1 108 ? 29.885 7.269 -19.533 1.00 73.88 108 VAL A N 1
ATOM 873 C CA . VAL A 1 108 ? 28.816 6.938 -18.561 1.00 73.88 108 VAL A CA 1
ATOM 874 C C . VAL A 1 108 ? 28.314 5.492 -18.691 1.00 73.88 108 VAL A C 1
ATOM 876 O O . VAL A 1 108 ? 27.316 5.097 -18.077 1.00 73.88 108 VAL A O 1
ATOM 879 N N . GLY A 1 109 ? 28.986 4.700 -19.530 1.00 69.12 109 GLY A N 1
ATOM 880 C CA . GLY A 1 109 ? 28.735 3.277 -19.712 1.00 69.12 109 GLY A CA 1
ATOM 881 C C . GLY A 1 109 ? 29.104 2.455 -18.478 1.00 69.12 109 GLY A C 1
ATOM 882 O O . GLY A 1 109 ? 29.777 2.922 -17.555 1.00 69.12 109 GLY A O 1
ATOM 883 N N . ARG A 1 110 ? 28.637 1.204 -18.454 1.00 67.44 110 ARG A N 1
ATOM 884 C CA . ARG A 1 110 ? 29.001 0.257 -17.396 1.00 67.44 110 ARG A CA 1
ATOM 885 C C . ARG A 1 110 ? 30.482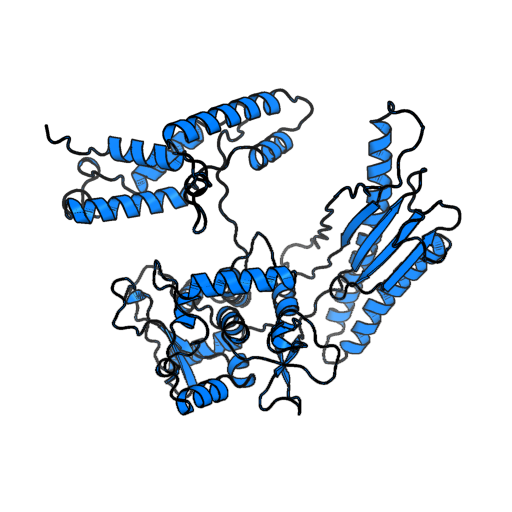 -0.120 -17.472 1.00 67.44 110 ARG A C 1
ATOM 887 O O . ARG A 1 110 ? 31.075 -0.295 -16.418 1.00 67.44 110 ARG A O 1
ATOM 894 N N . ASP A 1 111 ? 31.051 -0.100 -18.672 1.00 71.81 111 ASP A N 1
ATOM 895 C CA . ASP A 1 111 ? 32.399 -0.591 -18.992 1.00 71.81 111 ASP A CA 1
ATOM 896 C C . ASP A 1 111 ? 33.453 0.529 -19.066 1.00 71.81 111 ASP A C 1
ATOM 898 O O . ASP A 1 111 ? 34.528 0.335 -19.609 1.00 71.81 111 ASP A O 1
ATOM 902 N N . VAL A 1 112 ? 33.124 1.730 -18.579 1.00 77.44 112 VAL A N 1
ATOM 903 C CA . VAL A 1 112 ? 34.064 2.863 -18.535 1.00 77.44 112 VAL A CA 1
ATOM 904 C C . VAL A 1 112 ? 34.959 2.726 -17.304 1.00 77.44 112 VAL A C 1
ATOM 906 O O . VAL A 1 112 ? 34.447 2.453 -16.213 1.00 77.44 112 VAL A O 1
ATOM 909 N N . ASP A 1 113 ? 36.258 2.951 -17.450 1.00 75.94 113 ASP A N 1
ATOM 910 C CA . ASP A 1 113 ? 37.188 2.945 -16.320 1.00 75.94 113 ASP A CA 1
ATOM 911 C C . ASP A 1 113 ? 36.842 4.028 -15.294 1.00 75.94 113 ASP A C 1
ATOM 913 O O . ASP A 1 113 ? 36.213 5.042 -15.607 1.00 75.94 113 ASP A O 1
ATOM 917 N N . GLU A 1 114 ? 37.179 3.789 -14.026 1.00 71.44 114 GLU A N 1
ATOM 918 C CA . GLU A 1 114 ? 36.777 4.672 -12.926 1.00 71.44 114 GLU A CA 1
ATOM 919 C C . GLU A 1 114 ? 37.282 6.112 -13.082 1.00 71.44 114 GLU A C 1
ATOM 921 O O . GLU A 1 114 ? 36.547 7.037 -12.719 1.00 71.44 114 GLU A O 1
ATOM 926 N N . ASP A 1 115 ? 38.463 6.287 -13.676 1.00 70.88 115 ASP A N 1
ATOM 927 C CA . ASP A 1 115 ? 39.123 7.581 -13.877 1.00 70.88 115 ASP A CA 1
ATOM 928 C C . ASP A 1 115 ? 38.510 8.398 -15.032 1.00 70.88 115 ASP A C 1
ATOM 930 O O . ASP A 1 115 ? 38.543 9.629 -15.019 1.00 70.88 115 ASP A O 1
ATOM 934 N N . ASP A 1 116 ? 37.853 7.733 -15.988 1.00 76.56 116 ASP A N 1
ATOM 935 C CA . ASP A 1 116 ? 37.270 8.364 -17.183 1.00 76.56 116 ASP A CA 1
ATOM 936 C C . ASP A 1 116 ? 35.772 8.687 -17.046 1.00 76.56 116 ASP A C 1
ATOM 938 O O . ASP A 1 116 ? 35.148 9.320 -17.919 1.00 76.56 116 ASP A O 1
ATOM 942 N N . ARG A 1 117 ? 35.156 8.256 -15.939 1.00 82.44 117 ARG A N 1
ATOM 943 C CA . ARG A 1 117 ? 33.727 8.449 -15.675 1.00 82.44 117 ARG A CA 1
ATOM 944 C C . ARG A 1 117 ? 33.398 9.903 -15.374 1.00 82.44 117 ARG A C 1
ATOM 946 O O . ARG A 1 117 ? 34.025 10.563 -14.559 1.00 82.44 117 ARG A O 1
ATOM 953 N N . VAL A 1 118 ? 32.294 10.376 -15.948 1.00 86.94 118 VAL A N 1
ATOM 954 C CA . VAL A 1 118 ? 31.711 11.681 -15.579 1.00 86.94 118 VAL A CA 1
ATOM 955 C C . VAL A 1 118 ? 30.739 11.546 -14.412 1.00 86.94 118 VAL A C 1
ATOM 957 O O . VAL A 1 118 ? 30.592 12.471 -13.621 1.00 86.94 118 VAL A O 1
ATOM 960 N N . VAL A 1 119 ? 30.061 10.402 -14.291 1.00 87.31 119 VAL A N 1
ATOM 961 C CA . VAL A 1 119 ? 29.120 10.115 -13.200 1.00 87.31 119 VAL A CA 1
ATOM 962 C C . VAL A 1 119 ? 29.683 8.990 -12.352 1.00 87.31 119 VAL A C 1
ATOM 964 O O . VAL A 1 119 ? 29.970 7.906 -12.865 1.00 87.31 119 VAL A O 1
ATOM 967 N N . SER A 1 120 ? 29.771 9.236 -11.049 1.00 86.69 120 SER A N 1
ATOM 968 C CA . SER A 1 120 ? 30.335 8.305 -10.078 1.00 86.69 120 SER A CA 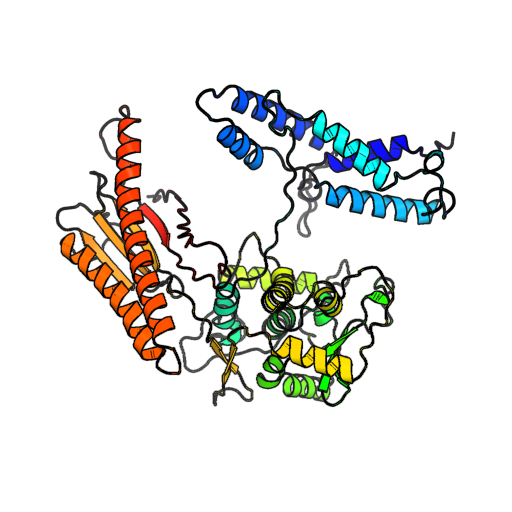1
ATOM 969 C C . SER A 1 120 ? 29.720 6.914 -10.139 1.00 86.69 120 SER A C 1
ATOM 971 O O . SER A 1 120 ? 28.520 6.745 -10.389 1.00 86.69 120 SER A O 1
ATOM 973 N N . SER A 1 121 ? 30.550 5.894 -9.929 1.00 87.38 121 SER A N 1
ATOM 974 C CA . SER A 1 121 ? 30.080 4.520 -9.776 1.00 87.38 121 SER A CA 1
ATOM 975 C C . SER A 1 121 ? 29.321 4.358 -8.450 1.00 87.38 121 SER A C 1
ATOM 977 O O . SER A 1 121 ? 29.456 5.158 -7.517 1.00 87.38 121 SER A O 1
ATOM 979 N N . HIS A 1 122 ? 28.512 3.298 -8.343 1.00 89.81 122 HIS A N 1
ATOM 980 C CA . HIS A 1 122 ? 27.841 2.956 -7.085 1.00 89.81 122 HIS A CA 1
ATOM 981 C C . HIS A 1 122 ? 28.850 2.740 -5.944 1.00 89.81 122 HIS A C 1
ATOM 983 O O . HIS A 1 122 ? 28.588 3.151 -4.813 1.00 89.81 122 HIS A O 1
ATOM 989 N N . ALA A 1 123 ? 30.001 2.127 -6.239 1.00 88.94 123 ALA A N 1
ATOM 990 C CA . ALA A 1 123 ? 31.049 1.851 -5.262 1.00 88.94 123 ALA A CA 1
ATOM 991 C C . ALA A 1 123 ? 31.724 3.140 -4.774 1.00 88.94 123 ALA A C 1
ATOM 993 O O . ALA A 1 123 ? 31.776 3.374 -3.564 1.00 88.94 123 ALA A O 1
ATOM 994 N N . GLN A 1 124 ? 32.141 4.015 -5.696 1.00 89.50 124 GLN A N 1
ATOM 995 C CA . GLN A 1 124 ? 32.784 5.288 -5.357 1.00 89.50 124 GLN A CA 1
ATOM 996 C C . GLN A 1 124 ? 31.857 6.179 -4.513 1.00 89.50 124 GLN A C 1
ATOM 998 O O . GLN A 1 124 ? 32.262 6.721 -3.481 1.00 89.50 124 GLN A O 1
ATOM 1003 N N . LEU A 1 125 ? 30.581 6.284 -4.904 1.00 91.38 125 LEU A N 1
ATOM 1004 C CA . LEU A 1 125 ? 29.589 7.062 -4.163 1.00 91.38 125 LEU A CA 1
ATOM 1005 C C . LEU A 1 125 ? 29.340 6.484 -2.764 1.00 91.38 125 LEU A C 1
ATOM 1007 O O . LEU A 1 125 ? 29.347 7.227 -1.782 1.00 91.38 125 LEU A O 1
ATOM 1011 N N . LYS A 1 126 ? 29.203 5.158 -2.650 1.00 93.00 126 LYS A N 1
ATOM 1012 C CA . LYS A 1 126 ? 29.036 4.475 -1.361 1.00 93.00 126 LYS A CA 1
ATOM 1013 C C . LYS A 1 126 ? 30.228 4.713 -0.429 1.00 93.00 126 LYS A C 1
ATOM 1015 O O . LYS A 1 126 ? 30.010 5.004 0.746 1.00 93.00 126 LYS A O 1
ATOM 1020 N N . GLY A 1 127 ? 31.460 4.634 -0.938 1.00 92.81 127 GLY A N 1
ATOM 1021 C CA . GLY A 1 127 ? 32.676 4.882 -0.157 1.00 92.81 127 GLY A CA 1
ATOM 1022 C C . GLY A 1 127 ? 32.724 6.301 0.418 1.00 92.81 127 GLY A C 1
ATOM 1023 O O . GLY A 1 127 ? 32.911 6.481 1.623 1.00 92.81 127 GLY A O 1
ATOM 1024 N N . ARG A 1 128 ? 32.446 7.319 -0.409 1.00 91.81 128 ARG A N 1
ATOM 1025 C CA . ARG A 1 128 ? 32.392 8.720 0.048 1.00 91.81 128 ARG A CA 1
ATOM 1026 C C . ARG A 1 128 ? 31.307 8.954 1.094 1.00 91.81 128 ARG A C 1
ATOM 1028 O O . ARG A 1 128 ? 31.565 9.599 2.108 1.00 91.81 128 ARG A O 1
ATOM 1035 N N . MET A 1 129 ? 30.117 8.387 0.898 1.00 91.44 129 MET A N 1
ATOM 1036 C CA . MET A 1 129 ? 29.027 8.490 1.873 1.00 91.44 129 MET A CA 1
ATOM 1037 C C . MET A 1 129 ? 29.398 7.859 3.218 1.00 91.44 129 MET A C 1
ATOM 1039 O O . MET A 1 129 ? 29.114 8.433 4.267 1.00 91.44 129 MET A O 1
ATOM 1043 N N . GLN A 1 130 ? 30.053 6.694 3.212 1.00 91.06 130 GLN A N 1
ATOM 1044 C CA . GLN A 1 130 ? 30.515 6.042 4.439 1.00 91.06 130 GLN A CA 1
ATOM 1045 C C . GLN A 1 130 ? 31.544 6.897 5.185 1.00 91.06 130 GLN A C 1
ATOM 1047 O O . GLN A 1 130 ? 31.440 7.044 6.403 1.00 91.06 130 GLN A O 1
ATOM 1052 N N . ASN A 1 131 ? 32.503 7.488 4.468 1.00 92.12 131 ASN A N 1
ATOM 1053 C CA . ASN A 1 131 ? 33.497 8.386 5.058 1.00 92.12 131 ASN A CA 1
ATOM 1054 C C . ASN A 1 131 ? 32.842 9.640 5.650 1.00 92.12 131 ASN A C 1
ATOM 1056 O O . ASN A 1 131 ? 33.134 10.011 6.786 1.00 92.12 131 ASN A O 1
ATOM 1060 N N . TRP A 1 132 ? 31.881 10.226 4.935 1.00 92.25 132 TRP A N 1
ATOM 1061 C CA . TRP A 1 132 ? 31.090 11.351 5.427 1.00 92.25 132 TRP A CA 1
ATOM 1062 C C . TRP A 1 132 ? 30.339 10.995 6.720 1.00 92.25 132 TRP A C 1
ATOM 1064 O O . TRP A 1 132 ? 30.462 11.695 7.721 1.00 92.25 132 TRP A O 1
ATOM 1074 N N . HIS A 1 133 ? 29.638 9.855 6.770 1.00 89.50 133 HIS A N 1
ATOM 1075 C CA . HIS A 1 133 ? 28.916 9.413 7.976 1.00 89.50 133 HIS A CA 1
ATOM 1076 C C . HIS A 1 133 ? 29.831 9.164 9.179 1.00 89.50 133 HIS A C 1
ATOM 1078 O O . HIS A 1 133 ? 29.412 9.369 10.319 1.00 89.50 133 HIS A O 1
ATOM 1084 N N . LYS A 1 134 ? 31.074 8.717 8.952 1.00 88.38 134 LYS A N 1
ATOM 1085 C CA . LYS A 1 134 ? 32.074 8.571 10.022 1.00 88.38 134 LYS A CA 1
ATOM 1086 C C . LYS A 1 134 ? 32.469 9.932 10.602 1.00 88.38 134 LYS A C 1
ATOM 1088 O O . LYS A 1 134 ? 32.543 10.050 11.820 1.00 88.38 134 LYS A O 1
ATOM 1093 N N . ALA A 1 135 ? 32.651 10.944 9.753 1.00 89.75 135 ALA A N 1
ATOM 1094 C CA . ALA A 1 135 ? 33.001 12.303 10.170 1.00 89.75 135 ALA A CA 1
ATOM 1095 C C . ALA A 1 135 ? 31.834 13.060 10.844 1.00 89.75 135 ALA A C 1
ATOM 1097 O O . ALA A 1 135 ? 32.050 13.978 11.633 1.00 89.75 135 ALA A O 1
ATOM 1098 N N . GLN A 1 136 ? 30.584 12.678 10.565 1.00 86.94 136 GLN A N 1
ATOM 1099 C CA . GLN A 1 136 ? 29.380 13.421 10.971 1.00 86.94 136 GLN A CA 1
ATOM 1100 C C . GLN A 1 136 ? 28.702 12.879 12.235 1.00 86.94 136 GLN A C 1
ATOM 1102 O O . GLN A 1 136 ? 27.471 12.801 12.337 1.00 86.94 136 GLN A O 1
ATOM 1107 N N . LYS A 1 137 ? 29.519 12.530 13.231 1.00 85.50 137 LYS A N 1
ATOM 1108 C CA . LYS A 1 137 ? 29.073 12.134 14.571 1.00 85.50 137 LYS A CA 1
ATOM 1109 C C . LYS A 1 137 ? 29.475 13.185 15.601 1.00 85.50 137 LYS A C 1
ATOM 1111 O O . LYS A 1 137 ? 30.449 13.913 15.419 1.00 85.50 137 LYS A O 1
ATOM 1116 N N . THR A 1 138 ? 28.696 13.310 16.669 1.00 84.25 138 THR A N 1
ATOM 1117 C CA . THR A 1 138 ? 29.120 14.056 17.862 1.00 84.25 138 THR A CA 1
ATOM 1118 C C . THR A 1 138 ? 30.187 13.269 18.631 1.00 84.25 138 THR A C 1
ATOM 1120 O O . THR A 1 138 ? 30.398 12.084 18.366 1.00 84.25 138 THR A O 1
ATOM 1123 N N . SER A 1 139 ? 30.823 13.901 19.619 1.00 81.38 139 SER A N 1
ATOM 1124 C CA . SER A 1 139 ? 31.782 13.249 20.528 1.00 81.38 139 SER A CA 1
ATOM 1125 C C . SER A 1 139 ? 31.199 12.013 21.228 1.00 81.38 139 SER A C 1
ATOM 1127 O O . SER A 1 139 ? 31.889 11.016 21.396 1.00 81.38 139 SER A O 1
ATOM 1129 N N . CYS A 1 140 ? 29.904 12.030 21.557 1.00 78.12 140 CYS A N 1
ATOM 1130 C CA . CYS A 1 140 ? 29.164 10.902 22.136 1.00 78.12 140 CYS A CA 1
ATOM 1131 C C . CYS A 1 140 ? 28.518 9.965 21.090 1.00 78.12 140 CYS A C 1
ATOM 1133 O O . CYS A 1 140 ? 27.642 9.160 21.414 1.00 78.12 140 CYS A O 1
ATOM 1135 N N . GLY A 1 141 ? 28.916 10.061 19.817 1.00 82.94 141 GLY A N 1
ATOM 1136 C CA . GLY A 1 141 ? 28.471 9.153 18.756 1.00 82.94 141 GLY A CA 1
ATOM 1137 C C . GLY A 1 141 ? 27.023 9.357 18.294 1.00 82.94 141 GLY A C 1
ATOM 1138 O O . GLY A 1 141 ? 26.413 8.425 17.762 1.00 82.94 141 GLY A O 1
ATOM 1139 N N . LEU A 1 142 ? 26.445 10.543 18.504 1.00 84.38 142 LEU A N 1
ATOM 1140 C CA . LEU A 1 142 ? 25.101 10.888 18.035 1.00 84.38 142 LEU A CA 1
ATOM 1141 C C . LEU A 1 142 ? 25.134 11.415 16.592 1.00 84.38 142 LEU A C 1
ATOM 1143 O O . LEU A 1 142 ? 26.116 12.043 16.190 1.00 84.38 142 LEU A O 1
ATOM 1147 N N . PRO A 1 143 ? 24.084 11.153 15.792 1.00 81.62 143 PRO A N 1
ATOM 1148 C CA . PRO A 1 143 ? 24.035 11.608 14.409 1.00 81.62 143 PRO A CA 1
ATOM 1149 C C . PRO A 1 143 ? 23.806 13.121 14.334 1.00 81.62 143 PRO A C 1
ATOM 1151 O O . PRO A 1 143 ? 22.914 13.642 15.001 1.00 81.62 143 PRO A O 1
ATOM 115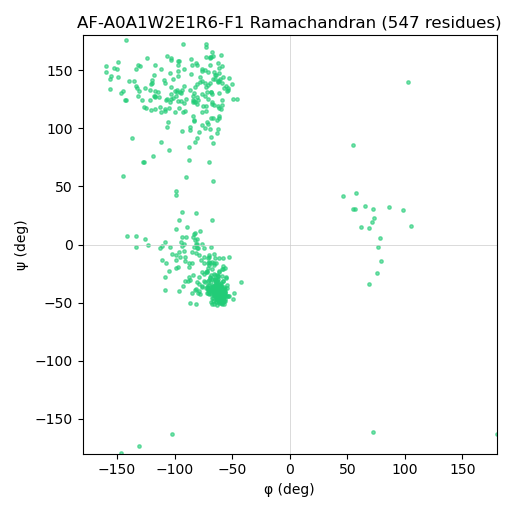4 N N . LYS A 1 144 ? 24.559 13.811 13.469 1.00 88.56 144 LYS A N 1
ATOM 1155 C CA . LYS A 1 144 ? 24.322 15.233 13.149 1.00 88.56 144 LYS A CA 1
ATOM 1156 C C . LYS A 1 144 ? 23.275 15.446 12.052 1.00 88.56 144 LYS A C 1
ATOM 1158 O O . LYS A 1 144 ? 22.753 16.538 11.882 1.00 88.56 144 LYS A O 1
ATOM 1163 N N . ARG A 1 145 ? 22.956 14.384 11.311 1.00 89.00 145 ARG A N 1
ATOM 1164 C CA . ARG A 1 145 ? 21.990 14.363 10.211 1.00 89.00 145 ARG A CA 1
ATOM 1165 C C . ARG A 1 145 ? 21.105 13.142 10.341 1.00 89.00 145 ARG A C 1
ATOM 1167 O O . ARG A 1 145 ? 21.587 12.043 10.611 1.00 89.00 145 ARG A O 1
ATOM 1174 N N . VAL A 1 146 ? 19.822 13.311 10.046 1.00 89.50 146 VAL A N 1
ATOM 1175 C CA . VAL A 1 146 ? 18.877 12.197 9.970 1.00 89.50 146 VAL A CA 1
ATOM 1176 C C . VAL A 1 146 ? 18.282 12.106 8.578 1.00 89.50 146 VAL A C 1
ATOM 1178 O O . VAL A 1 146 ? 17.911 13.101 7.956 1.00 89.50 146 VAL A O 1
ATOM 1181 N N . SER A 1 147 ? 18.151 10.879 8.093 1.00 87.56 147 SER A N 1
ATOM 1182 C CA . SER A 1 147 ? 17.260 10.580 6.984 1.00 87.56 147 SER A CA 1
ATOM 1183 C C . SER A 1 147 ? 16.066 9.810 7.533 1.00 87.56 147 SER A C 1
ATOM 1185 O O . SER A 1 147 ? 16.192 8.957 8.411 1.00 87.56 147 SER A O 1
ATOM 1187 N N . ARG A 1 148 ? 14.870 10.133 7.042 1.00 80.06 148 ARG A N 1
ATOM 1188 C CA . ARG A 1 148 ? 13.649 9.409 7.411 1.00 80.06 148 ARG A CA 1
ATOM 1189 C C . ARG A 1 148 ? 13.162 8.651 6.202 1.00 80.06 148 ARG A C 1
ATOM 1191 O O . ARG A 1 148 ? 12.361 9.178 5.431 1.00 80.06 148 ARG A O 1
ATOM 1198 N N . ALA A 1 149 ? 13.637 7.425 6.016 1.00 74.25 149 ALA A N 1
ATOM 1199 C CA . ALA A 1 149 ? 13.024 6.537 5.037 1.00 74.25 149 ALA A CA 1
ATOM 1200 C C . ALA A 1 149 ? 11.537 6.369 5.378 1.00 74.25 149 ALA A C 1
ATOM 1202 O O . ALA A 1 149 ? 11.170 6.209 6.544 1.00 74.25 149 ALA A O 1
ATOM 1203 N N . LYS A 1 150 ? 10.664 6.458 4.369 1.00 71.50 150 LYS A N 1
ATOM 1204 C CA . LYS A 1 150 ? 9.241 6.170 4.565 1.00 71.50 150 LYS A CA 1
ATOM 1205 C C . LYS A 1 150 ? 9.128 4.661 4.808 1.00 71.50 150 LYS A C 1
ATOM 1207 O O . LYS A 1 150 ? 9.208 3.885 3.862 1.00 71.50 150 LYS A O 1
ATOM 1212 N N . ARG A 1 151 ? 9.016 4.247 6.073 1.00 72.00 151 ARG A N 1
ATOM 1213 C CA . ARG A 1 151 ? 8.757 2.849 6.433 1.00 72.00 151 ARG A CA 1
ATOM 1214 C C . ARG A 1 151 ? 7.287 2.573 6.167 1.00 72.00 151 ARG A C 1
ATOM 1216 O O . ARG A 1 151 ? 6.427 3.051 6.899 1.00 72.00 151 ARG A O 1
ATOM 1223 N N . LEU A 1 152 ? 7.039 1.886 5.062 1.00 80.25 152 LEU A N 1
ATOM 1224 C CA . LEU A 1 152 ? 5.707 1.519 4.615 1.00 80.25 152 LEU A CA 1
ATOM 1225 C C . LEU A 1 152 ? 5.415 0.075 5.007 1.00 80.25 152 LEU A C 1
ATOM 1227 O O . LEU A 1 152 ? 6.210 -0.812 4.686 1.00 80.25 152 LEU A O 1
ATOM 1231 N N . MET A 1 153 ? 4.294 -0.140 5.678 1.00 85.19 153 MET A N 1
ATOM 1232 C CA . MET A 1 153 ? 3.868 -1.449 6.165 1.00 85.19 153 MET A CA 1
ATOM 1233 C C . MET A 1 153 ? 2.894 -2.109 5.182 1.00 85.19 153 MET A C 1
ATOM 1235 O O . MET A 1 153 ? 2.309 -1.446 4.322 1.00 85.19 153 MET A O 1
ATOM 1239 N N . SER A 1 154 ? 2.793 -3.434 5.262 1.00 90.06 154 SER A N 1
ATOM 1240 C CA . SER A 1 154 ? 1.628 -4.179 4.779 1.00 90.06 154 SER A CA 1
ATOM 1241 C C . SER A 1 154 ? 0.429 -3.885 5.678 1.00 90.06 154 SER A C 1
ATOM 1243 O O . SER A 1 154 ? 0.601 -3.441 6.814 1.00 90.06 154 SER A O 1
ATOM 1245 N N . TRP A 1 155 ? -0.778 -4.144 5.180 1.00 89.56 155 TRP A N 1
ATOM 1246 C CA . TRP A 1 155 ? -1.961 -4.104 6.033 1.00 89.56 155 TRP A CA 1
ATOM 1247 C C . TRP A 1 155 ? -1.951 -5.252 7.029 1.00 89.56 155 TRP A C 1
ATOM 1249 O O . TRP A 1 155 ? -1.640 -6.394 6.679 1.00 89.56 155 TRP A O 1
ATOM 1259 N N . SER A 1 156 ? -2.346 -4.942 8.261 1.00 82.75 156 SER A N 1
ATOM 1260 C CA . SER A 1 156 ? -2.713 -5.961 9.236 1.00 82.75 156 SER A CA 1
ATOM 1261 C C . SER A 1 156 ? -4.011 -6.658 8.819 1.00 82.75 156 SER A C 1
ATOM 1263 O O . SER A 1 156 ? -4.809 -6.132 8.036 1.00 82.75 156 SER A O 1
ATOM 1265 N N . LEU A 1 157 ? -4.252 -7.840 9.388 1.00 81.19 157 LEU A N 1
ATOM 1266 C CA . LEU A 1 157 ? -5.538 -8.522 9.250 1.00 81.19 157 LEU A CA 1
ATOM 1267 C C . LEU A 1 157 ? -6.697 -7.685 9.814 1.00 81.19 157 LEU A C 1
ATOM 1269 O O . LEU A 1 157 ? -7.774 -7.670 9.229 1.00 81.19 157 LEU A O 1
ATOM 1273 N N . GLU A 1 158 ? -6.453 -6.918 10.881 1.00 78.25 158 GLU A N 1
ATOM 1274 C CA . GLU A 1 158 ? -7.405 -5.937 11.418 1.00 78.25 158 GLU A CA 1
ATOM 1275 C C . GLU A 1 158 ? -7.784 -4.885 10.379 1.00 78.25 158 GLU A C 1
ATOM 1277 O O . GLU A 1 158 ? -8.966 -4.636 10.160 1.00 78.25 158 GLU A O 1
ATOM 1282 N N . HIS A 1 159 ? -6.805 -4.300 9.686 1.00 85.44 159 HIS A N 1
ATOM 1283 C CA . HIS A 1 159 ? -7.097 -3.324 8.645 1.00 85.44 159 HIS A CA 1
ATOM 1284 C C . HIS A 1 159 ? -7.936 -3.960 7.532 1.00 85.44 159 HIS A C 1
ATOM 1286 O O . HIS A 1 159 ? -8.969 -3.406 7.154 1.00 85.44 159 HIS A O 1
ATOM 1292 N N . VAL A 1 160 ? -7.531 -5.134 7.037 1.00 90.62 160 VAL A N 1
ATOM 1293 C CA . VAL A 1 160 ? -8.264 -5.856 5.984 1.00 90.62 160 VAL A CA 1
ATOM 1294 C C . VAL A 1 160 ? -9.706 -6.117 6.430 1.00 90.62 160 VAL A C 1
ATOM 1296 O O . VAL A 1 160 ? -10.632 -5.746 5.718 1.00 90.62 160 VAL A O 1
ATOM 1299 N N . SER A 1 161 ? -9.911 -6.638 7.639 1.00 86.25 161 SER A N 1
ATOM 1300 C CA . SER A 1 161 ? -11.237 -6.867 8.222 1.00 86.25 161 SER A CA 1
ATOM 1301 C C . SER A 1 161 ? -12.072 -5.581 8.309 1.00 86.25 161 SER A C 1
ATOM 1303 O O . SER A 1 161 ? -13.210 -5.548 7.839 1.00 86.25 161 SER A O 1
ATOM 1305 N N . ARG A 1 162 ? -11.502 -4.471 8.799 1.00 86.81 162 ARG A N 1
ATOM 1306 C CA . ARG A 1 162 ? -12.190 -3.166 8.866 1.00 86.81 162 ARG A CA 1
ATOM 1307 C C . ARG A 1 162 ? -12.574 -2.632 7.487 1.00 86.81 162 ARG A C 1
ATOM 1309 O O . ARG A 1 162 ? -13.637 -2.028 7.334 1.00 86.81 162 ARG A O 1
ATOM 1316 N N . LEU A 1 163 ? -11.733 -2.854 6.476 1.00 91.56 163 LEU A N 1
ATOM 1317 C CA . LEU A 1 163 ? -12.063 -2.538 5.091 1.00 91.56 163 LEU A CA 1
ATOM 1318 C C . LEU A 1 163 ? -13.245 -3.393 4.613 1.00 91.56 163 LEU A C 1
ATOM 1320 O O . LEU A 1 163 ? -14.201 -2.833 4.083 1.00 91.56 163 LEU A O 1
ATOM 1324 N N . LEU A 1 164 ? -13.207 -4.710 4.825 1.00 90.81 164 LEU A N 1
ATOM 1325 C CA . LEU A 1 164 ? -14.257 -5.652 4.412 1.00 90.81 164 LEU A CA 1
ATOM 1326 C C . LEU A 1 164 ? -15.596 -5.402 5.127 1.00 90.81 164 LEU A C 1
ATOM 1328 O O . LEU A 1 164 ? -16.651 -5.574 4.528 1.00 90.81 164 LEU A O 1
ATOM 1332 N N . ARG A 1 165 ? -15.568 -4.911 6.371 1.00 87.31 165 ARG A N 1
ATOM 1333 C CA . ARG A 1 165 ? -16.754 -4.484 7.139 1.00 87.31 165 ARG A CA 1
ATOM 1334 C C . ARG A 1 165 ? -17.251 -3.080 6.784 1.00 87.31 165 ARG A C 1
ATOM 1336 O O . ARG A 1 165 ? -18.245 -2.601 7.332 1.00 87.31 165 ARG A O 1
ATOM 1343 N N . SER A 1 166 ? -16.561 -2.371 5.895 1.00 88.69 166 SER A N 1
ATOM 1344 C CA . SER A 1 166 ? -16.964 -1.023 5.508 1.00 88.69 166 SER A CA 1
ATOM 1345 C C . SER A 1 166 ? -18.212 -1.039 4.606 1.00 88.69 166 SER A C 1
ATOM 1347 O O . SER A 1 166 ? -18.504 -2.046 3.952 1.00 88.69 166 SER A O 1
ATOM 1349 N N . PRO A 1 167 ? -18.925 0.098 4.474 1.00 90.75 167 PRO A N 1
ATOM 1350 C CA . PRO A 1 167 ? -20.064 0.213 3.559 1.00 90.75 167 PRO A CA 1
ATOM 1351 C C . PRO A 1 167 ? -19.704 -0.013 2.083 1.00 90.75 167 PRO A C 1
ATOM 1353 O O . PRO A 1 167 ? -20.604 -0.163 1.263 1.00 90.75 167 PRO A O 1
ATOM 1356 N N . ILE A 1 168 ? -18.411 -0.045 1.728 1.00 94.06 168 ILE A N 1
ATOM 1357 C CA . ILE A 1 168 ? -17.959 -0.405 0.377 1.00 94.06 168 ILE A CA 1
ATOM 1358 C C . ILE A 1 168 ? -18.419 -1.827 0.029 1.00 94.06 168 ILE A C 1
ATOM 1360 O O . ILE A 1 168 ? -18.886 -2.051 -1.086 1.00 94.06 168 ILE A O 1
ATOM 1364 N N . TYR A 1 169 ? -18.319 -2.759 0.984 1.00 93.75 169 TYR A N 1
ATOM 1365 C CA . TYR A 1 169 ? -18.605 -4.178 0.760 1.00 93.75 169 TYR A CA 1
ATOM 1366 C C . TYR A 1 169 ? -19.897 -4.637 1.435 1.00 93.75 169 TYR A C 1
ATOM 1368 O O . TYR A 1 169 ? -20.661 -5.361 0.807 1.00 93.75 169 TYR A O 1
ATOM 1376 N N . LEU A 1 170 ? -20.194 -4.164 2.653 1.00 90.12 170 LEU A N 1
ATOM 1377 C CA . LEU A 1 170 ? -21.452 -4.489 3.345 1.00 90.12 170 LEU A CA 1
ATOM 1378 C C . LEU A 1 170 ? -22.644 -3.636 2.882 1.00 90.12 170 LEU A C 1
ATOM 1380 O O . LEU A 1 170 ? -23.783 -3.903 3.263 1.00 90.12 170 LEU A O 1
ATOM 1384 N N . GLY A 1 171 ? -22.399 -2.625 2.048 1.00 90.56 171 GLY A N 1
ATOM 1385 C CA . GLY A 1 171 ? -23.416 -1.793 1.419 1.00 90.56 171 GLY A CA 1
ATOM 1386 C C . GLY A 1 171 ? -23.587 -0.411 2.051 1.00 90.56 171 GLY A C 1
ATOM 1387 O O . GLY A 1 171 ? -23.584 -0.230 3.272 1.00 90.56 171 GLY A O 1
ATOM 1388 N N . SER A 1 172 ? -23.768 0.586 1.186 1.00 89.94 172 SER A N 1
ATOM 1389 C CA . SER A 1 172 ? -23.991 1.979 1.555 1.00 89.94 172 SER A CA 1
ATOM 1390 C C . SER A 1 172 ? -25.475 2.343 1.569 1.00 89.94 172 SER A C 1
ATOM 1392 O O . SER A 1 172 ? -26.305 1.716 0.908 1.00 89.94 172 SER A O 1
ATOM 1394 N N . SER A 1 173 ? -25.825 3.406 2.298 1.00 86.19 173 SER A N 1
ATOM 1395 C CA . SER A 1 173 ? -27.207 3.904 2.371 1.00 86.19 173 SER A CA 1
ATOM 1396 C C . SER A 1 173 ? -27.690 4.564 1.069 1.00 86.19 173 SER A C 1
ATOM 1398 O O . SER A 1 173 ? -28.884 4.753 0.859 1.00 86.19 173 SER A O 1
ATOM 1400 N N . SER A 1 174 ? -26.762 4.989 0.210 1.00 86.38 174 SER A N 1
ATOM 1401 C CA . SER A 1 174 ? -27.036 5.680 -1.050 1.00 86.38 174 SER A CA 1
ATOM 1402 C C . SER A 1 174 ? -25.944 5.375 -2.065 1.00 86.38 174 SER A C 1
ATOM 1404 O O . SER A 1 174 ? -24.779 5.197 -1.700 1.00 86.38 174 SER A O 1
ATOM 1406 N N . GLN A 1 175 ? -26.308 5.402 -3.347 1.00 83.44 175 GLN A N 1
ATOM 1407 C CA . GLN A 1 175 ? -25.385 5.169 -4.452 1.00 83.44 175 GLN A CA 1
ATOM 1408 C C . GLN A 1 175 ? -24.255 6.219 -4.522 1.00 83.44 175 GLN A C 1
ATOM 1410 O O . GLN A 1 175 ? -23.140 5.912 -4.941 1.00 83.44 175 GLN A O 1
ATOM 1415 N N . LYS A 1 176 ? -24.526 7.456 -4.074 1.00 83.44 176 LYS A N 1
ATOM 1416 C CA . LYS A 1 176 ? -23.560 8.571 -4.093 1.00 83.44 176 LYS A CA 1
ATOM 1417 C C . LYS A 1 176 ? -22.667 8.618 -2.847 1.00 83.44 176 LYS A C 1
ATOM 1419 O O . LYS A 1 176 ? -21.527 9.065 -2.923 1.00 83.44 176 LYS A O 1
ATOM 1424 N N . LEU A 1 177 ? -23.171 8.164 -1.698 1.00 85.25 177 LEU A N 1
ATOM 1425 C CA . LEU A 1 177 ? -22.489 8.273 -0.403 1.00 85.25 177 LEU A CA 1
ATOM 1426 C C . LEU A 1 177 ? -21.901 6.927 0.026 1.00 85.25 177 LEU A C 1
ATOM 1428 O O . LEU A 1 177 ? -22.463 6.225 0.862 1.00 85.25 177 LEU A O 1
ATOM 1432 N N . ARG A 1 178 ? -20.728 6.599 -0.526 1.00 86.38 178 ARG A N 1
ATOM 1433 C CA . ARG A 1 178 ? -19.998 5.338 -0.281 1.00 86.38 178 ARG A CA 1
ATOM 1434 C C . ARG A 1 178 ? -19.576 5.109 1.167 1.00 86.38 178 ARG A C 1
ATOM 1436 O O . ARG A 1 178 ? -19.334 3.976 1.548 1.00 86.38 178 ARG A O 1
ATOM 1443 N N . SER A 1 179 ? -19.433 6.166 1.961 1.00 86.06 179 SER A N 1
ATOM 1444 C CA . SER A 1 179 ? -18.953 6.067 3.342 1.00 86.06 179 SER A CA 1
ATOM 1445 C C . SER A 1 179 ? -20.065 5.900 4.376 1.00 86.06 179 SER A C 1
ATOM 1447 O O . SER A 1 179 ? -19.770 5.654 5.543 1.00 86.06 179 SER A O 1
ATOM 1449 N N . ARG A 1 180 ? -21.336 6.072 3.990 1.00 83.88 180 ARG A N 1
ATOM 1450 C CA . ARG A 1 180 ? -22.463 6.022 4.924 1.00 83.88 180 ARG A CA 1
ATOM 1451 C C . ARG A 1 180 ? -22.997 4.596 5.009 1.00 83.88 180 ARG A C 1
ATOM 1453 O O . ARG A 1 180 ? -23.529 4.089 4.022 1.00 83.88 180 ARG A O 1
ATOM 1460 N N . LYS A 1 181 ? -22.864 3.975 6.188 1.00 82.75 181 LYS A N 1
ATOM 1461 C CA . LYS A 1 181 ? -23.449 2.659 6.496 1.00 82.75 181 LYS A CA 1
ATOM 1462 C C . LYS A 1 181 ? -24.958 2.691 6.233 1.00 82.75 181 LYS A C 1
ATOM 1464 O O . LYS A 1 181 ? -25.627 3.669 6.574 1.00 82.75 181 LYS A O 1
ATOM 1469 N N . ALA A 1 182 ? -25.482 1.648 5.598 1.00 78.81 182 ALA A N 1
ATOM 1470 C CA . ALA A 1 182 ? -26.922 1.474 5.471 1.00 78.81 182 ALA A CA 1
ATOM 1471 C C . ALA A 1 182 ? -27.513 1.043 6.821 1.00 78.81 182 ALA A C 1
ATOM 1473 O O . ALA A 1 182 ? -27.037 0.087 7.419 1.00 78.81 182 ALA A O 1
ATOM 1474 N N . THR A 1 183 ? -28.542 1.747 7.290 1.00 69.25 183 THR A N 1
ATOM 1475 C CA . THR A 1 183 ? -29.319 1.384 8.491 1.00 69.25 183 THR A CA 1
ATOM 1476 C C . THR A 1 183 ? -30.624 0.666 8.148 1.00 69.25 183 THR A C 1
ATOM 1478 O O . THR A 1 183 ? -31.272 0.100 9.018 1.00 69.25 183 THR A O 1
ATOM 1481 N N . ALA A 1 184 ? -31.025 0.695 6.875 1.00 62.75 184 ALA A N 1
ATOM 1482 C CA . ALA A 1 184 ? -32.256 0.100 6.379 1.00 62.75 184 ALA A CA 1
ATOM 1483 C C . ALA A 1 184 ? -31.974 -1.181 5.584 1.00 62.75 184 ALA A C 1
ATOM 1485 O O . ALA A 1 184 ? -30.879 -1.374 5.055 1.00 62.75 184 ALA A O 1
ATOM 1486 N N . ARG A 1 185 ? -33.016 -2.001 5.395 1.00 68.12 185 ARG A N 1
ATOM 1487 C CA . ARG A 1 185 ? -32.985 -3.200 4.536 1.00 68.12 185 ARG A CA 1
ATOM 1488 C C . ARG A 1 185 ? -32.536 -2.891 3.100 1.00 68.12 185 ARG A C 1
ATOM 1490 O O . ARG A 1 185 ? -31.958 -3.743 2.434 1.00 68.12 185 ARG A O 1
ATOM 1497 N N . LYS A 1 186 ? -32.778 -1.663 2.623 1.00 82.06 186 LYS A N 1
ATOM 1498 C CA . LYS A 1 186 ? -32.281 -1.181 1.331 1.00 82.06 186 LYS A CA 1
ATOM 1499 C C . LYS A 1 186 ? -30.846 -0.667 1.474 1.00 82.06 186 LYS A C 1
ATOM 1501 O O . LYS A 1 186 ? -30.618 0.399 2.046 1.00 82.06 186 LYS A O 1
ATOM 1506 N N . ARG A 1 187 ? -29.901 -1.398 0.886 1.00 89.81 187 ARG A N 1
ATOM 1507 C CA . ARG A 1 187 ? -28.475 -1.051 0.806 1.00 89.81 187 ARG A CA 1
ATOM 1508 C C . ARG A 1 187 ? -27.960 -1.178 -0.626 1.00 89.81 187 ARG A C 1
ATOM 1510 O O . ARG A 1 187 ? -28.505 -1.945 -1.412 1.00 89.81 187 ARG A O 1
ATOM 1517 N N . TYR A 1 188 ? -26.914 -0.425 -0.960 1.00 91.88 188 TYR A N 1
ATOM 1518 C CA . TYR A 1 188 ? -26.308 -0.409 -2.294 1.00 91.88 188 TYR A CA 1
ATOM 1519 C C . TYR A 1 188 ? -24.865 -0.910 -2.239 1.00 91.88 188 TYR A C 1
ATOM 1521 O O . TYR A 1 188 ? -24.058 -0.379 -1.481 1.00 91.88 188 TYR A O 1
ATOM 1529 N N . ILE A 1 189 ? -24.522 -1.885 -3.080 1.00 93.88 189 ILE A N 1
ATOM 1530 C CA . ILE A 1 189 ? -23.145 -2.350 -3.295 1.00 93.88 189 ILE A CA 1
ATOM 1531 C C . ILE A 1 189 ? -22.800 -2.062 -4.753 1.00 93.88 189 ILE A C 1
ATOM 1533 O O . ILE A 1 189 ? -23.444 -2.580 -5.664 1.00 93.88 189 ILE A O 1
ATOM 1537 N N . ILE A 1 190 ? -21.812 -1.197 -4.979 1.00 94.38 190 ILE A N 1
ATOM 1538 C CA . ILE A 1 190 ? -21.424 -0.757 -6.323 1.00 94.38 190 ILE A CA 1
ATOM 1539 C C . ILE A 1 190 ? -20.079 -1.378 -6.667 1.00 94.38 190 ILE A C 1
ATOM 1541 O O . ILE A 1 190 ? -19.076 -1.077 -6.027 1.00 94.38 190 ILE A O 1
ATOM 1545 N N . ARG A 1 191 ? -20.071 -2.224 -7.697 1.00 94.75 191 ARG A N 1
ATOM 1546 C CA . ARG A 1 191 ? -18.920 -3.031 -8.114 1.00 94.75 191 ARG A CA 1
ATOM 1547 C C . ARG A 1 191 ? -18.038 -2.302 -9.136 1.00 94.75 191 ARG A C 1
ATOM 1549 O O . ARG A 1 191 ? -17.887 -2.765 -10.263 1.00 94.75 191 ARG A O 1
ATOM 1556 N N . ASP A 1 192 ? -17.524 -1.130 -8.769 1.00 95.12 192 ASP A N 1
ATOM 1557 C CA . ASP A 1 192 ? -16.614 -0.319 -9.598 1.00 95.12 192 ASP A CA 1
ATOM 1558 C C . ASP A 1 192 ? -15.149 -0.440 -9.136 1.00 95.12 192 ASP A C 1
ATOM 1560 O O . ASP A 1 192 ? -14.802 -1.356 -8.381 1.00 95.12 192 ASP A O 1
ATOM 1564 N N . ALA A 1 193 ? -14.277 0.484 -9.559 1.00 96.69 193 ALA A N 1
ATOM 1565 C CA . ALA A 1 193 ? -12.870 0.469 -9.172 1.00 96.69 193 ALA A CA 1
ATOM 1566 C C . ALA A 1 193 ? -12.654 0.491 -7.651 1.00 96.69 193 ALA A C 1
ATOM 1568 O O . ALA A 1 193 ? -11.746 -0.167 -7.153 1.00 96.69 193 ALA A O 1
ATOM 1569 N N . ILE A 1 194 ? -13.481 1.210 -6.885 1.00 96.31 194 ILE A N 1
ATOM 1570 C CA . ILE A 1 194 ? -13.336 1.301 -5.421 1.00 96.31 194 ILE A CA 1
ATOM 1571 C C . ILE A 1 194 ? -13.661 -0.035 -4.739 1.00 96.31 194 ILE A C 1
ATOM 1573 O O . ILE A 1 194 ? -13.108 -0.312 -3.678 1.00 96.31 194 ILE A O 1
ATOM 1577 N N . TYR A 1 195 ? -14.526 -0.855 -5.338 1.00 97.38 195 TYR A N 1
ATOM 1578 C CA . TYR A 1 195 ? -14.842 -2.195 -4.842 1.00 97.38 195 TYR A CA 1
ATOM 1579 C C . TYR A 1 195 ? -13.778 -3.216 -5.261 1.00 97.38 195 TYR A C 1
ATOM 1581 O O . TYR A 1 195 ? -13.240 -3.940 -4.430 1.00 97.38 195 TYR A O 1
ATOM 1589 N N . TRP A 1 196 ? -13.446 -3.272 -6.551 1.00 98.00 196 TRP A N 1
ATOM 1590 C CA . TRP A 1 196 ? -12.622 -4.354 -7.090 1.00 98.00 196 TRP A CA 1
ATOM 1591 C C . TRP A 1 196 ? -11.122 -4.139 -6.946 1.00 98.00 196 TRP A C 1
ATOM 1593 O O . TRP A 1 196 ? -10.409 -5.080 -6.607 1.00 98.00 196 TRP A O 1
ATOM 1603 N N . VAL A 1 197 ? -10.619 -2.925 -7.190 1.00 97.56 197 VAL A N 1
ATOM 1604 C CA . VAL A 1 197 ? -9.169 -2.679 -7.205 1.00 97.56 197 VAL A CA 1
ATOM 1605 C C . VAL A 1 197 ? -8.525 -3.026 -5.860 1.00 97.56 197 VAL A C 1
ATOM 1607 O O . VAL A 1 197 ? -7.495 -3.699 -5.889 1.00 97.56 197 VAL A O 1
ATOM 1610 N N . PRO A 1 198 ? -9.094 -2.676 -4.685 1.00 97.19 198 PRO A N 1
ATOM 1611 C CA . PRO A 1 198 ? -8.500 -3.088 -3.420 1.00 97.19 198 PRO A CA 1
ATOM 1612 C C . PRO A 1 198 ? -8.436 -4.610 -3.245 1.00 97.19 198 PRO A C 1
ATOM 1614 O O . PRO A 1 198 ? -7.382 -5.117 -2.866 1.00 97.19 198 PRO A O 1
ATOM 1617 N N . LEU A 1 199 ? -9.512 -5.335 -3.582 1.00 97.88 199 LEU A N 1
ATOM 1618 C CA . LEU A 1 199 ? -9.562 -6.802 -3.516 1.00 97.88 199 LEU A CA 1
ATOM 1619 C C . LEU A 1 199 ? -8.513 -7.446 -4.428 1.00 97.88 199 LEU A C 1
ATOM 1621 O O . LEU A 1 199 ? -7.760 -8.316 -3.994 1.00 97.88 199 LEU A O 1
ATOM 1625 N N . ILE A 1 200 ? -8.408 -6.980 -5.672 1.00 97.88 200 ILE A N 1
ATOM 1626 C CA . ILE A 1 200 ? -7.427 -7.472 -6.646 1.00 97.88 200 ILE A CA 1
ATOM 1627 C C . ILE A 1 200 ? -6.001 -7.146 -6.183 1.00 97.88 200 ILE A C 1
ATOM 1629 O O . ILE A 1 200 ? -5.096 -7.968 -6.292 1.00 97.88 200 ILE A O 1
ATOM 1633 N N . MET A 1 201 ? -5.765 -5.960 -5.620 1.00 96.75 201 MET A N 1
ATOM 1634 C CA . MET A 1 201 ? -4.440 -5.585 -5.131 1.00 96.75 201 MET A CA 1
ATOM 1635 C C . MET A 1 201 ? -3.990 -6.411 -3.924 1.00 96.75 201 MET A C 1
ATOM 1637 O O . MET A 1 201 ? -2.808 -6.755 -3.864 1.00 96.75 201 MET A O 1
ATOM 1641 N N . ILE A 1 202 ? -4.885 -6.723 -2.976 1.00 96.62 202 ILE A N 1
ATOM 1642 C CA . ILE A 1 202 ? -4.522 -7.554 -1.818 1.00 96.62 202 ILE A CA 1
ATOM 1643 C C . ILE A 1 202 ? -4.343 -9.024 -2.196 1.00 96.62 202 ILE A C 1
ATOM 1645 O O . ILE A 1 202 ? -3.489 -9.651 -1.584 1.00 96.62 202 ILE A O 1
ATOM 1649 N N . THR A 1 203 ? -5.082 -9.548 -3.185 1.00 96.81 203 THR A N 1
ATOM 1650 C CA . THR A 1 203 ? -5.078 -10.977 -3.577 1.00 96.81 203 THR A CA 1
ATOM 1651 C C . THR A 1 203 ? -4.094 -11.317 -4.697 1.00 96.81 203 THR A C 1
ATOM 1653 O O . THR A 1 203 ? -3.487 -12.376 -4.671 1.00 96.81 203 THR A O 1
ATOM 1656 N N . MET A 1 204 ? -3.889 -10.426 -5.670 1.00 95.31 204 MET A N 1
ATOM 1657 C CA . MET A 1 204 ? -3.017 -10.665 -6.833 1.00 95.31 204 MET A CA 1
ATOM 1658 C C . MET A 1 204 ? -1.745 -9.820 -6.813 1.00 95.31 204 MET A C 1
ATOM 1660 O O . MET A 1 204 ? -0.830 -10.046 -7.604 1.00 95.31 204 MET A O 1
ATOM 1664 N N . GLY A 1 205 ? -1.677 -8.803 -5.945 1.00 92.62 205 GLY A N 1
ATOM 1665 C CA . GLY A 1 205 ? -0.500 -7.953 -5.833 1.00 92.62 205 GLY A CA 1
ATOM 1666 C C . GLY A 1 205 ? -0.151 -7.298 -7.163 1.00 92.62 205 GLY A C 1
ATOM 1667 O O . GLY A 1 205 ? 1.011 -7.286 -7.550 1.00 92.62 205 GLY A O 1
ATOM 1668 N N . VAL A 1 206 ? -1.135 -6.766 -7.888 1.00 91.44 206 VAL A N 1
ATOM 1669 C CA . VAL A 1 206 ? -0.949 -5.941 -9.099 1.00 91.44 206 VAL A CA 1
ATOM 1670 C C . VAL A 1 206 ? -0.723 -4.472 -8.730 1.00 91.44 206 VAL A C 1
ATOM 1672 O O . VAL A 1 206 ? -1.039 -4.041 -7.618 1.00 91.44 206 VAL A O 1
ATOM 1675 N N . ARG A 1 207 ? -0.047 -3.699 -9.590 1.00 89.81 207 ARG A N 1
ATOM 1676 C CA . ARG A 1 207 ? 0.170 -2.264 -9.330 1.00 89.81 207 ARG A CA 1
ATOM 1677 C C . ARG A 1 207 ? -1.141 -1.521 -9.615 1.00 89.81 207 ARG A C 1
ATOM 1679 O O . ARG A 1 207 ? -1.854 -1.934 -10.523 1.00 89.81 207 ARG A O 1
ATOM 1686 N N . PRO A 1 208 ? -1.446 -0.407 -8.922 1.00 92.12 208 PRO A N 1
ATOM 1687 C CA . PRO A 1 208 ? -2.675 0.345 -9.179 1.00 92.12 208 PRO A CA 1
ATOM 1688 C C . PRO A 1 208 ? -2.831 0.747 -10.648 1.00 92.12 208 PRO A C 1
ATOM 1690 O O . PRO A 1 208 ? -3.903 0.596 -11.210 1.00 92.12 208 PRO A O 1
ATOM 1693 N N . GLU A 1 209 ? -1.755 1.231 -11.278 1.00 91.00 209 GLU A N 1
ATOM 1694 C CA . GLU A 1 209 ? -1.801 1.632 -12.689 1.00 91.00 209 GLU A CA 1
ATOM 1695 C C . GLU A 1 209 ? -2.031 0.429 -13.612 1.00 91.00 209 GLU A C 1
ATOM 1697 O O . GLU A 1 209 ? -2.837 0.529 -14.521 1.00 91.00 209 GLU A O 1
ATOM 1702 N N . GLU A 1 210 ? -1.399 -0.719 -13.330 1.00 89.19 210 GLU A N 1
ATOM 1703 C CA . GLU A 1 210 ? -1.564 -1.947 -14.124 1.00 89.19 210 GLU A CA 1
ATOM 1704 C C . GLU A 1 210 ? -3.027 -2.398 -14.176 1.00 89.19 210 GLU A C 1
ATOM 1706 O O . GLU A 1 210 ? -3.530 -2.706 -15.246 1.00 89.19 210 GLU A O 1
ATOM 1711 N N . ILE A 1 211 ? -3.721 -2.416 -13.034 1.00 93.19 211 ILE A N 1
ATOM 1712 C CA . ILE A 1 211 ? -5.115 -2.874 -12.983 1.00 93.19 211 ILE A CA 1
ATOM 1713 C C . ILE A 1 211 ? -6.105 -1.819 -13.475 1.00 93.19 211 ILE A C 1
ATOM 1715 O O . ILE A 1 211 ? -7.110 -2.160 -14.086 1.00 93.19 211 ILE A O 1
ATOM 1719 N N . LEU A 1 212 ? -5.835 -0.532 -13.247 1.00 93.38 212 LEU A N 1
ATOM 1720 C CA . LEU A 1 212 ? -6.704 0.548 -13.727 1.00 93.38 212 LEU A CA 1
ATOM 1721 C C . LEU A 1 212 ? -6.628 0.742 -15.245 1.00 93.38 212 LEU A C 1
ATOM 1723 O O . LEU A 1 212 ? -7.556 1.303 -15.824 1.00 93.38 212 LEU A O 1
ATOM 1727 N N . GLN A 1 213 ? -5.535 0.299 -15.863 1.00 89.94 213 GLN A N 1
ATOM 1728 C CA . GLN A 1 213 ? -5.345 0.259 -17.309 1.00 89.94 213 GLN A CA 1
ATOM 1729 C C . GLN A 1 213 ? -5.730 -1.092 -17.925 1.00 89.94 213 GLN A C 1
ATOM 1731 O O . GLN A 1 213 ? -5.659 -1.231 -19.133 1.00 89.94 213 GLN A O 1
ATOM 1736 N N . ALA A 1 214 ? -6.152 -2.086 -17.142 1.00 91.19 214 ALA A N 1
ATOM 1737 C CA . ALA A 1 214 ? -6.537 -3.373 -17.709 1.00 91.19 214 ALA A CA 1
ATOM 1738 C C . ALA A 1 214 ? -7.813 -3.243 -18.563 1.00 91.19 214 ALA A C 1
ATOM 1740 O O . ALA A 1 214 ? -8.836 -2.686 -18.130 1.00 91.19 214 ALA A O 1
ATOM 1741 N N . ALA A 1 215 ? -7.742 -3.769 -19.779 1.00 92.31 215 ALA A N 1
ATOM 1742 C CA . ALA A 1 215 ? -8.842 -3.871 -20.716 1.00 92.31 215 ALA A CA 1
ATOM 1743 C C . ALA A 1 215 ? -9.656 -5.150 -20.468 1.00 92.31 215 ALA A C 1
ATOM 1745 O O . ALA A 1 215 ? -9.194 -6.103 -19.841 1.00 92.31 215 ALA A O 1
ATOM 1746 N N . VAL A 1 216 ? -10.898 -5.185 -20.953 1.00 94.31 216 VAL A N 1
ATOM 1747 C CA . VAL A 1 216 ? -11.733 -6.395 -20.868 1.00 94.31 216 VAL A CA 1
ATOM 1748 C C . VAL A 1 216 ? -11.063 -7.609 -21.546 1.00 94.31 216 VAL A C 1
ATOM 1750 O O . VAL A 1 216 ? -11.087 -8.680 -20.937 1.00 94.31 216 VAL A O 1
ATOM 1753 N N . PRO A 1 217 ? -10.415 -7.479 -22.727 1.00 92.81 217 PRO A N 1
ATOM 1754 C CA . PRO A 1 217 ? -9.704 -8.589 -23.371 1.00 92.81 217 PRO A CA 1
ATOM 1755 C C . PRO A 1 217 ? -8.473 -9.106 -22.613 1.00 92.81 217 PRO A C 1
ATOM 1757 O O . PRO A 1 217 ? -8.054 -10.232 -22.865 1.00 92.81 217 PRO A O 1
ATOM 1760 N N . ASP A 1 218 ? -7.926 -8.342 -21.660 1.00 92.38 218 ASP A N 1
ATOM 1761 C CA . ASP A 1 218 ? -6.776 -8.778 -20.851 1.00 92.38 218 ASP A CA 1
ATOM 1762 C C . ASP A 1 218 ? -7.149 -9.910 -19.879 1.00 92.38 218 ASP A C 1
ATOM 1764 O O . ASP A 1 218 ? -6.277 -10.593 -19.331 1.00 92.38 218 ASP A O 1
ATOM 1768 N N . VAL A 1 219 ? -8.448 -10.121 -19.636 1.00 95.25 219 VAL A N 1
ATOM 1769 C CA . VAL A 1 219 ? -8.955 -11.248 -18.852 1.00 95.25 219 VAL A CA 1
ATOM 1770 C C . VAL A 1 219 ? -9.137 -12.446 -19.777 1.00 95.25 219 VAL A C 1
ATOM 1772 O O . VAL A 1 219 ? -10.121 -12.562 -20.505 1.00 95.25 219 VAL A O 1
ATOM 1775 N N . VAL A 1 220 ? -8.177 -13.364 -19.726 1.00 92.50 220 VAL A N 1
ATOM 1776 C CA . VAL A 1 220 ? -8.054 -14.485 -20.662 1.00 92.50 220 VAL A CA 1
ATOM 1777 C C . VAL A 1 220 ? -8.202 -15.822 -19.954 1.00 92.50 220 VAL A C 1
ATOM 1779 O O . VAL A 1 220 ? -7.884 -15.964 -18.775 1.00 92.50 220 VAL A O 1
ATOM 1782 N N . ARG A 1 221 ? -8.636 -16.848 -20.687 1.00 92.75 221 ARG A N 1
ATOM 1783 C CA . ARG A 1 221 ? -8.577 -18.233 -20.211 1.00 92.75 221 ARG A CA 1
ATOM 1784 C C . ARG A 1 221 ? -7.290 -18.887 -20.715 1.00 92.75 221 ARG A C 1
ATOM 1786 O O . ARG A 1 221 ? -7.070 -18.923 -21.922 1.00 92.75 221 ARG A O 1
ATOM 1793 N N . ARG A 1 222 ? -6.455 -19.407 -19.811 1.00 88.75 222 ARG A N 1
ATOM 1794 C CA . ARG A 1 222 ? -5.225 -20.165 -20.127 1.00 88.75 222 ARG A CA 1
ATOM 1795 C C . ARG A 1 222 ? -5.080 -21.354 -19.186 1.00 88.75 222 ARG A C 1
ATOM 1797 O O . ARG A 1 222 ? -5.434 -21.232 -18.021 1.00 88.75 222 ARG A O 1
ATOM 1804 N N . GLY A 1 223 ? -4.633 -22.506 -19.689 1.00 81.00 223 GLY A N 1
ATOM 1805 C CA . GLY A 1 223 ? -4.526 -23.724 -18.873 1.00 81.00 223 GLY A CA 1
ATOM 1806 C C . GLY A 1 223 ? -5.837 -24.126 -18.178 1.00 81.00 223 GLY A C 1
ATOM 1807 O O . GLY A 1 223 ? -5.825 -24.633 -17.065 1.00 81.00 223 GLY A O 1
ATOM 1808 N N . GLY A 1 224 ? -6.993 -23.813 -18.778 1.00 87.81 224 GLY A N 1
ATOM 1809 C CA . GLY A 1 224 ? -8.313 -24.075 -18.190 1.00 87.81 224 GLY A CA 1
ATOM 1810 C C . GLY A 1 224 ? -8.781 -23.079 -17.118 1.00 87.81 224 GLY A C 1
ATOM 1811 O O . GLY A 1 224 ? -9.987 -23.033 -16.862 1.00 87.81 224 GLY A O 1
ATOM 1812 N N . ILE A 1 225 ? -7.894 -22.237 -16.583 1.00 94.12 225 ILE A N 1
ATOM 1813 C CA . ILE A 1 225 ? -8.176 -21.245 -15.536 1.00 94.12 225 ILE A CA 1
ATOM 1814 C C . ILE A 1 225 ? -8.286 -19.819 -16.096 1.00 94.12 225 ILE A C 1
ATOM 1816 O O . ILE A 1 225 ? -7.845 -19.527 -17.210 1.00 94.12 225 ILE A O 1
ATOM 1820 N N . LEU A 1 226 ? -8.925 -18.924 -15.337 1.00 96.31 226 LEU A N 1
ATOM 1821 C CA . LEU A 1 226 ? -9.047 -17.512 -15.698 1.00 96.31 226 LEU A CA 1
ATOM 1822 C C . LEU A 1 226 ? -7.817 -16.746 -15.202 1.00 96.31 226 LEU A C 1
ATOM 1824 O O . LEU A 1 226 ? -7.430 -16.881 -14.043 1.00 96.31 226 LEU A O 1
ATOM 1828 N N . CYS A 1 227 ? -7.233 -15.926 -16.066 1.00 95.06 227 CYS A N 1
ATOM 1829 C CA . CYS A 1 227 ? -6.014 -15.173 -15.813 1.00 95.06 227 CYS A CA 1
ATOM 1830 C C . CYS A 1 227 ? -6.190 -13.705 -16.213 1.00 95.06 227 CYS A C 1
ATOM 1832 O O . CYS A 1 227 ? -6.976 -13.376 -17.096 1.00 95.06 227 CYS A O 1
ATOM 1834 N N . LEU A 1 228 ? -5.409 -12.830 -15.589 1.00 93.50 228 LEU A N 1
ATOM 1835 C CA . LEU A 1 228 ? -5.218 -11.443 -15.986 1.00 93.50 228 LEU A CA 1
ATOM 1836 C C . LEU A 1 228 ? -3.854 -11.305 -16.661 1.00 93.50 228 LEU A C 1
ATOM 1838 O O . LEU A 1 228 ? -2.817 -11.600 -16.054 1.00 93.50 228 LEU A O 1
ATOM 1842 N N . PHE A 1 229 ? -3.848 -10.830 -17.900 1.00 89.19 229 PHE A N 1
ATOM 1843 C CA . PHE A 1 229 ? -2.637 -10.384 -18.563 1.00 89.19 229 PHE A CA 1
ATOM 1844 C C . PHE A 1 229 ? -2.299 -8.967 -18.095 1.00 89.19 229 PHE A C 1
ATOM 1846 O O . PHE A 1 229 ? -3.129 -8.065 -18.121 1.00 89.19 229 PHE A O 1
ATOM 1853 N N . VAL A 1 230 ? -1.075 -8.761 -17.618 1.00 83.50 230 VAL A N 1
ATOM 1854 C CA . VAL A 1 230 ? -0.621 -7.456 -17.137 1.00 83.50 230 VAL A CA 1
ATOM 1855 C C . VAL A 1 230 ? 0.446 -6.926 -18.080 1.00 83.50 230 VAL A C 1
ATOM 1857 O O . VAL A 1 230 ? 1.524 -7.512 -18.165 1.00 83.50 230 VAL A O 1
ATOM 1860 N N . GLY A 1 231 ? 0.180 -5.780 -18.714 1.00 68.31 231 GLY A N 1
ATOM 1861 C CA . GLY A 1 231 ? 1.165 -5.040 -19.511 1.00 68.31 231 GLY A CA 1
ATOM 1862 C C . GLY A 1 231 ? 1.108 -5.252 -21.029 1.00 68.31 231 GLY A C 1
ATOM 1863 O O . GLY A 1 231 ? 2.158 -5.127 -21.660 1.00 68.31 231 GLY A O 1
ATOM 1864 N N . ASP A 1 232 ? -0.067 -5.548 -21.600 1.00 58.47 232 ASP A N 1
ATOM 1865 C CA . ASP A 1 232 ? -0.250 -5.771 -23.052 1.00 58.47 232 ASP A CA 1
ATOM 1866 C C . ASP A 1 232 ? -0.346 -4.495 -23.901 1.00 58.47 232 ASP A C 1
ATOM 1868 O O . ASP A 1 232 ? -0.439 -4.566 -25.118 1.00 58.47 232 ASP A O 1
ATOM 1872 N N . GLU A 1 233 ? -0.323 -3.306 -23.293 1.00 55.62 233 GLU A N 1
ATOM 1873 C CA . GLU A 1 233 ? -0.466 -2.059 -24.054 1.00 55.62 233 GLU A CA 1
ATOM 1874 C C . GLU A 1 233 ? 0.689 -1.882 -25.061 1.00 55.62 233 GLU A C 1
ATOM 1876 O O . GLU A 1 233 ? 1.859 -1.779 -24.671 1.00 55.62 233 GLU A O 1
ATOM 1881 N N . GLU A 1 234 ? 0.350 -1.806 -26.352 1.00 43.12 234 GLU A N 1
ATOM 1882 C CA . GLU A 1 234 ? 1.275 -1.502 -27.456 1.00 43.12 234 GLU A CA 1
ATOM 1883 C C . GLU A 1 234 ? 1.858 -0.074 -27.357 1.00 43.12 234 GLU A C 1
ATOM 1885 O O . GLU A 1 234 ? 2.994 0.159 -27.762 1.00 43.12 234 GLU A O 1
ATOM 1890 N N . ASP A 1 235 ? 1.147 0.863 -26.716 1.00 42.75 235 ASP A N 1
ATOM 1891 C CA . ASP A 1 235 ? 1.522 2.287 -26.604 1.00 42.75 235 ASP A CA 1
ATOM 1892 C C . ASP A 1 235 ? 2.525 2.623 -25.479 1.00 42.75 235 ASP A C 1
ATOM 1894 O O . ASP A 1 235 ? 2.811 3.787 -25.172 1.00 42.75 235 ASP A O 1
ATOM 1898 N N . ALA A 1 236 ? 3.107 1.623 -24.820 1.00 44.12 236 ALA A N 1
ATOM 1899 C CA . ALA A 1 236 ? 3.957 1.857 -23.661 1.00 44.12 236 ALA A CA 1
ATOM 1900 C C . ALA A 1 236 ? 5.433 2.107 -24.029 1.00 44.12 236 ALA A C 1
ATOM 1902 O O . ALA A 1 236 ? 6.311 1.327 -23.665 1.00 44.12 236 ALA A O 1
ATOM 1903 N N . VAL A 1 237 ? 5.741 3.285 -24.590 1.00 39.97 237 VAL A N 1
ATOM 1904 C CA . VAL A 1 237 ? 7.118 3.834 -24.749 1.00 39.97 237 VAL A CA 1
ATOM 1905 C C . VAL A 1 237 ? 7.916 3.849 -23.418 1.00 39.97 237 VAL A C 1
ATOM 1907 O O . VAL A 1 237 ? 9.127 4.064 -23.389 1.00 39.97 237 VAL A O 1
ATOM 1910 N N . LEU A 1 238 ? 7.252 3.594 -22.282 1.00 40.72 238 LEU A N 1
ATOM 1911 C CA . LEU A 1 238 ? 7.795 3.674 -20.925 1.00 40.72 238 LEU A CA 1
ATOM 1912 C C . LEU A 1 238 ? 7.636 2.408 -20.057 1.00 40.72 238 LEU A C 1
ATOM 1914 O O . LEU A 1 238 ? 8.017 2.459 -18.884 1.00 40.72 238 LEU A O 1
ATOM 1918 N N . LYS A 1 239 ? 7.117 1.278 -20.563 1.00 44.97 239 LYS A N 1
ATOM 1919 C CA . LYS A 1 239 ? 7.063 0.023 -19.780 1.00 44.97 239 LYS A CA 1
ATOM 1920 C C . LYS A 1 239 ? 8.008 -1.016 -20.377 1.00 44.97 239 LYS A C 1
ATOM 1922 O O . LYS A 1 239 ? 7.788 -1.515 -21.469 1.00 44.97 239 LYS A O 1
ATOM 1927 N N . ASN A 1 240 ? 9.052 -1.368 -19.627 1.00 52.03 240 ASN A N 1
ATOM 1928 C CA . ASN A 1 240 ? 9.963 -2.452 -19.992 1.00 52.03 240 ASN A CA 1
ATOM 1929 C C . ASN A 1 240 ? 9.162 -3.746 -20.227 1.00 52.03 240 ASN A C 1
ATOM 1931 O O . ASN A 1 240 ? 8.396 -4.130 -19.337 1.00 52.03 240 ASN A O 1
ATOM 1935 N N . GLU A 1 241 ? 9.419 -4.461 -21.333 1.00 53.16 241 GLU A N 1
ATOM 1936 C CA . GLU A 1 241 ? 8.906 -5.823 -21.627 1.00 53.16 241 GLU A CA 1
ATOM 1937 C C . GLU A 1 241 ? 8.966 -6.745 -20.398 1.00 53.16 241 GLU A C 1
ATOM 1939 O O . GLU A 1 241 ? 8.088 -7.558 -20.134 1.00 53.16 241 GLU A O 1
ATOM 1944 N N . GLN A 1 242 ? 9.971 -6.514 -19.558 1.00 52.41 242 GLN A N 1
ATOM 1945 C CA . GLN A 1 242 ? 10.224 -7.166 -18.282 1.00 52.41 242 GLN A CA 1
ATOM 1946 C C . GLN A 1 242 ? 9.090 -7.061 -17.237 1.00 52.41 242 GLN A C 1
ATOM 1948 O O . GLN A 1 242 ? 9.175 -7.741 -16.215 1.00 52.41 242 GLN A O 1
ATOM 1953 N N . SER A 1 243 ? 8.071 -6.218 -17.417 1.00 59.09 243 SER A N 1
ATOM 1954 C CA . SER A 1 243 ? 6.933 -6.106 -16.482 1.00 59.09 243 SER A CA 1
ATOM 1955 C C . SER A 1 243 ? 5.722 -6.949 -16.896 1.00 59.09 243 SER A C 1
ATOM 1957 O O . SER A 1 243 ? 4.799 -7.103 -16.086 1.00 59.09 243 SER A O 1
ATOM 1959 N N . ARG A 1 244 ? 5.743 -7.497 -18.123 1.00 75.50 244 ARG A N 1
ATOM 1960 C CA . ARG A 1 244 ? 4.681 -8.337 -18.679 1.00 75.50 244 ARG A CA 1
ATOM 1961 C C . ARG A 1 244 ? 4.611 -9.671 -17.951 1.00 75.50 244 ARG A C 1
ATOM 1963 O O . ARG A 1 244 ? 5.639 -10.309 -17.718 1.00 75.50 244 ARG A O 1
ATOM 1970 N N . ARG A 1 245 ? 3.405 -10.064 -17.542 1.00 82.31 245 ARG A N 1
ATOM 1971 C CA . ARG A 1 245 ? 3.148 -11.340 -16.859 1.00 82.31 245 ARG A CA 1
ATOM 1972 C C . ARG A 1 245 ? 1.685 -11.739 -16.971 1.00 82.31 245 ARG A C 1
ATOM 1974 O O . ARG A 1 245 ? 0.808 -10.882 -17.048 1.00 82.31 245 ARG A O 1
ATOM 1981 N N . VAL A 1 246 ? 1.444 -13.042 -16.896 1.00 87.31 246 VAL A N 1
ATOM 1982 C CA . VAL A 1 246 ? 0.108 -13.624 -16.749 1.00 87.31 246 VAL A CA 1
ATOM 1983 C C . VAL A 1 246 ? -0.071 -14.014 -15.288 1.00 87.31 246 VAL A C 1
ATOM 1985 O O . VAL A 1 246 ? 0.784 -14.706 -14.737 1.00 87.31 246 VAL A O 1
ATOM 1988 N N . LEU A 1 247 ? -1.145 -13.545 -14.654 1.00 91.94 247 LEU A N 1
ATOM 1989 C CA . LEU A 1 247 ? -1.481 -13.892 -13.275 1.00 91.94 247 LEU A CA 1
ATOM 1990 C C . LEU A 1 247 ? -2.822 -14.630 -13.230 1.00 91.94 247 LEU A C 1
ATOM 1992 O O . LEU A 1 247 ? -3.805 -14.089 -13.734 1.00 91.94 247 LEU A O 1
ATOM 1996 N N . PRO A 1 248 ? -2.904 -15.815 -12.612 1.00 95.62 248 PRO A N 1
ATOM 1997 C CA . PRO A 1 248 ? -4.176 -16.487 -12.401 1.00 95.62 248 PRO A CA 1
ATOM 1998 C C . PRO A 1 248 ? -5.065 -15.678 -11.453 1.00 95.62 248 PRO A C 1
ATOM 2000 O O . PRO A 1 248 ? -4.580 -15.054 -10.508 1.00 95.62 248 PRO A O 1
ATOM 2003 N N . ILE A 1 249 ? -6.370 -15.665 -11.720 1.00 97.62 249 ILE A N 1
ATOM 2004 C CA . ILE A 1 249 ? -7.358 -14.973 -10.891 1.00 97.62 249 ILE A CA 1
ATOM 2005 C C . ILE A 1 249 ? -7.689 -15.857 -9.680 1.00 97.62 249 ILE A C 1
ATOM 2007 O O . ILE A 1 249 ? -8.172 -16.974 -9.879 1.00 97.62 249 ILE A O 1
ATOM 2011 N N . PRO A 1 250 ? -7.465 -15.382 -8.441 1.00 97.88 250 PRO A N 1
ATOM 2012 C CA . PRO A 1 250 ? -7.704 -16.159 -7.227 1.00 97.88 250 PRO A CA 1
ATOM 2013 C C . PRO A 1 250 ? -9.166 -16.575 -7.064 1.00 97.88 250 PRO A C 1
ATOM 2015 O O . PRO A 1 250 ? -10.079 -15.825 -7.426 1.00 97.88 250 PRO A O 1
ATOM 2018 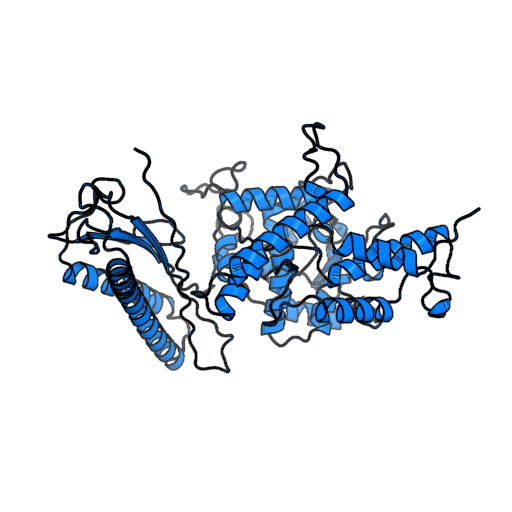N N . GLN A 1 251 ? -9.386 -17.742 -6.458 1.00 97.88 251 GLN A N 1
ATOM 2019 C CA . GLN A 1 251 ? -10.705 -18.351 -6.292 1.00 97.88 251 GLN A CA 1
ATOM 2020 C C . GLN A 1 251 ? -11.661 -17.422 -5.549 1.00 97.88 251 GLN A C 1
ATOM 2022 O O . GLN A 1 251 ? -12.784 -17.228 -5.994 1.00 97.88 251 GLN A O 1
ATOM 2027 N N . ILE A 1 252 ? -11.178 -16.724 -4.520 1.00 97.56 252 ILE A N 1
ATOM 2028 C CA . ILE A 1 252 ? -11.994 -15.785 -3.745 1.00 97.56 252 ILE A CA 1
ATOM 2029 C C . ILE A 1 252 ? -12.612 -14.657 -4.593 1.00 97.56 252 ILE A C 1
ATOM 2031 O O . ILE A 1 252 ? -13.708 -14.182 -4.299 1.00 97.56 252 ILE A O 1
ATOM 2035 N N . LEU A 1 253 ? -11.948 -14.220 -5.672 1.00 98.38 253 LEU A N 1
ATOM 2036 C CA . LEU A 1 253 ? -12.522 -13.236 -6.597 1.00 98.38 253 LEU A CA 1
ATOM 2037 C C . LEU A 1 253 ? -13.571 -13.878 -7.512 1.00 98.38 253 LEU A C 1
ATOM 2039 O O . LEU A 1 253 ? -14.582 -13.248 -7.828 1.00 98.38 253 LEU A O 1
ATOM 2043 N N . LEU A 1 254 ? -13.338 -15.123 -7.934 1.00 98.31 254 LEU A N 1
ATOM 2044 C CA . LEU A 1 254 ? -14.291 -15.898 -8.728 1.00 98.31 254 LEU A CA 1
ATOM 2045 C C . LEU A 1 254 ? -15.560 -16.200 -7.925 1.00 98.31 254 LEU A C 1
ATOM 2047 O O . LEU A 1 254 ? -16.649 -16.014 -8.456 1.00 98.31 254 LEU A O 1
ATOM 2051 N N . ASP A 1 255 ? -15.427 -16.548 -6.646 1.00 97.88 255 ASP A N 1
ATOM 2052 C CA . ASP A 1 255 ? -16.544 -16.798 -5.729 1.00 97.88 255 ASP A CA 1
ATOM 2053 C C . ASP A 1 255 ? -17.383 -15.537 -5.506 1.00 97.88 255 ASP A C 1
ATOM 2055 O O . ASP A 1 255 ? -18.604 -15.603 -5.401 1.00 97.88 255 ASP A O 1
ATOM 2059 N N . LEU A 1 256 ? -16.752 -14.357 -5.519 1.00 98.06 256 LEU A N 1
ATOM 2060 C CA . LEU A 1 256 ? -17.460 -13.076 -5.513 1.00 98.06 256 LEU A CA 1
ATOM 2061 C C . LEU A 1 256 ? -18.191 -12.786 -6.834 1.00 98.06 256 LEU A C 1
ATOM 2063 O O . LEU A 1 256 ? -18.954 -11.826 -6.923 1.00 98.06 256 LEU A O 1
ATOM 2067 N N . GLY A 1 257 ? -17.978 -13.572 -7.882 1.00 97.75 257 GLY A N 1
ATOM 2068 C CA . GLY A 1 257 ? -18.585 -13.380 -9.194 1.00 97.75 257 GLY A CA 1
ATOM 2069 C C . GLY A 1 257 ? -17.810 -12.421 -10.102 1.00 97.75 257 GLY A C 1
ATOM 2070 O O . GLY A 1 257 ? -18.408 -11.660 -10.869 1.00 97.75 257 GLY A O 1
ATOM 2071 N N . PHE A 1 258 ? -16.474 -12.378 -9.987 1.00 97.94 258 PHE A N 1
ATOM 2072 C CA . PHE A 1 258 ? -15.632 -11.538 -10.852 1.00 97.94 258 PHE A CA 1
ATOM 2073 C C . PHE A 1 258 ? -15.778 -11.910 -12.330 1.00 97.94 258 PHE A C 1
ATOM 2075 O O . PHE A 1 258 ? -15.881 -11.027 -13.178 1.00 97.94 258 PHE A O 1
ATOM 2082 N N . ARG A 1 259 ? -15.844 -13.208 -12.647 1.00 97.00 259 ARG A N 1
ATOM 2083 C CA . ARG A 1 259 ? -16.009 -13.698 -14.023 1.00 97.00 259 ARG A CA 1
ATOM 2084 C C . ARG A 1 259 ? -17.291 -13.160 -14.653 1.00 97.00 259 ARG A C 1
ATOM 2086 O O . ARG A 1 259 ? -17.257 -12.610 -15.748 1.00 97.00 259 ARG A O 1
ATOM 2093 N N . GLU A 1 260 ? -18.411 -13.295 -13.956 1.00 97.44 260 GLU A N 1
ATOM 2094 C CA . GLU A 1 260 ? -19.732 -12.863 -14.407 1.00 97.44 260 GLU A CA 1
ATOM 2095 C C . GLU A 1 260 ? -19.763 -11.339 -14.581 1.00 97.44 260 GLU A C 1
ATOM 2097 O O . GLU A 1 260 ? -20.325 -10.831 -15.553 1.00 97.44 260 GLU A O 1
ATOM 2102 N N . TRP A 1 261 ? -19.083 -10.608 -13.692 1.00 97.62 261 TRP A N 1
ATOM 2103 C CA . TRP A 1 261 ? -18.908 -9.161 -13.798 1.00 97.62 261 TRP A CA 1
ATOM 2104 C C . TRP A 1 261 ? -18.093 -8.744 -15.037 1.00 97.62 261 TRP A C 1
ATOM 2106 O O . TRP A 1 261 ? -18.495 -7.816 -15.740 1.00 97.62 261 TRP A O 1
ATOM 2116 N N . VAL A 1 262 ? -16.996 -9.441 -15.361 1.00 96.94 262 VAL A N 1
ATOM 2117 C CA . VAL A 1 262 ? -16.210 -9.186 -16.587 1.00 96.94 262 VAL A CA 1
ATOM 2118 C C . VAL A 1 262 ? -17.021 -9.516 -17.843 1.00 96.94 262 VAL A C 1
ATOM 2120 O O . VAL A 1 262 ? -17.039 -8.728 -18.789 1.00 96.94 262 VAL A O 1
ATOM 2123 N N . VAL A 1 263 ? -17.747 -10.638 -17.851 1.00 96.44 263 VAL A N 1
ATOM 2124 C CA . VAL A 1 263 ? -18.620 -11.021 -18.975 1.00 96.44 263 VAL A CA 1
ATOM 2125 C C . VAL A 1 263 ? -19.701 -9.966 -19.213 1.00 96.44 263 VAL A C 1
ATOM 2127 O O . VAL A 1 263 ? -19.964 -9.611 -20.361 1.00 96.44 263 VAL A O 1
ATOM 2130 N N . ALA A 1 264 ? -20.304 -9.424 -18.151 1.00 95.81 264 ALA A N 1
ATOM 2131 C CA . ALA A 1 264 ? -21.282 -8.346 -18.270 1.00 95.81 264 ALA A CA 1
ATOM 2132 C C . ALA A 1 264 ? -20.681 -7.091 -18.929 1.00 95.81 264 ALA A C 1
ATOM 2134 O O . ALA A 1 264 ? -21.317 -6.514 -19.807 1.00 95.81 264 ALA A O 1
ATOM 2135 N N . LYS A 1 265 ? -19.441 -6.720 -18.575 1.00 95.12 265 LYS A N 1
ATOM 2136 C CA . LYS A 1 265 ? -18.711 -5.608 -19.210 1.00 95.12 265 LYS A CA 1
ATOM 2137 C C . LYS A 1 265 ? -18.408 -5.854 -20.685 1.00 95.12 265 LYS A C 1
ATOM 2139 O O . LYS A 1 265 ? -18.602 -4.966 -21.509 1.00 95.12 265 LYS A O 1
ATOM 2144 N N . SER A 1 266 ? -17.975 -7.066 -21.024 1.00 94.69 266 SER A N 1
ATOM 2145 C CA . SER A 1 266 ? -17.748 -7.457 -22.418 1.00 94.69 266 SER A CA 1
ATOM 2146 C C . SER A 1 266 ? -19.032 -7.335 -23.244 1.00 94.69 266 SER A C 1
ATOM 2148 O O . SER A 1 266 ? -19.031 -6.722 -24.308 1.00 94.69 266 SER A O 1
ATOM 2150 N N . ARG A 1 267 ? -20.158 -7.833 -22.713 1.00 95.50 267 ARG A N 1
ATOM 2151 C CA . ARG A 1 267 ? -21.474 -7.752 -23.369 1.00 95.50 267 ARG A CA 1
ATOM 2152 C C . ARG A 1 267 ? -21.993 -6.325 -23.520 1.00 95.50 267 ARG A C 1
ATOM 2154 O O . ARG A 1 267 ? -22.727 -6.062 -24.465 1.00 95.50 267 ARG A O 1
ATOM 2161 N N . SER A 1 268 ? -21.628 -5.415 -22.619 1.00 93.88 268 SER A N 1
ATOM 2162 C CA . SER A 1 268 ? -21.979 -3.997 -22.734 1.00 93.88 268 SER A CA 1
ATOM 2163 C C . SER A 1 268 ? -21.045 -3.205 -23.657 1.00 93.88 268 SER A C 1
ATOM 2165 O O . SER A 1 268 ? -21.193 -1.991 -23.746 1.00 93.88 268 SER A O 1
ATOM 2167 N N . GLY A 1 269 ? -20.082 -3.855 -24.323 1.00 93.75 269 GLY A N 1
ATOM 2168 C CA . GLY A 1 269 ? -19.140 -3.196 -25.232 1.00 93.75 269 GLY A CA 1
ATOM 2169 C C . GLY A 1 269 ? -18.102 -2.319 -24.527 1.00 93.75 269 GLY A C 1
ATOM 2170 O O . GLY A 1 269 ? -17.519 -1.437 -25.154 1.00 93.75 269 GLY A O 1
ATOM 2171 N N . GLU A 1 270 ? -17.870 -2.527 -23.228 1.00 93.06 270 GLU A N 1
ATOM 2172 C CA . GLU A 1 270 ? -16.869 -1.765 -22.479 1.00 93.06 270 GLU A CA 1
ATOM 2173 C C . GLU A 1 270 ? -15.457 -2.186 -22.893 1.00 93.06 270 GLU A C 1
ATOM 2175 O O . GLU A 1 270 ? -15.124 -3.370 -22.900 1.00 93.06 270 GLU A O 1
ATOM 2180 N N . THR A 1 271 ? -14.596 -1.213 -23.189 1.00 92.06 271 THR A N 1
ATOM 2181 C CA . THR A 1 271 ? -13.185 -1.481 -23.507 1.00 92.06 271 THR A CA 1
ATOM 2182 C C . THR A 1 271 ? -12.369 -1.761 -22.246 1.00 92.06 271 THR A C 1
ATOM 2184 O O . THR A 1 271 ? -11.545 -2.672 -22.219 1.00 92.06 271 THR A O 1
ATOM 2187 N N . TRP A 1 272 ? -12.601 -0.988 -21.183 1.00 92.75 272 TRP A N 1
ATOM 2188 C CA . TRP A 1 272 ? -11.793 -1.011 -19.961 1.00 92.75 272 TRP A CA 1
ATOM 2189 C C . TRP A 1 272 ? -12.505 -1.749 -18.825 1.00 92.75 272 TRP A C 1
ATOM 2191 O O . TRP A 1 272 ? -13.723 -1.633 -18.662 1.00 92.75 272 TRP A O 1
ATOM 2201 N N . LEU A 1 273 ? -11.748 -2.423 -17.951 1.00 94.31 273 LEU A N 1
ATOM 2202 C CA . LEU A 1 273 ? -12.319 -2.968 -16.714 1.00 94.31 273 LEU A CA 1
ATOM 2203 C C . LEU A 1 273 ? -12.836 -1.842 -15.801 1.00 94.31 273 LEU A C 1
ATOM 2205 O O . LEU A 1 273 ? -13.899 -1.984 -15.197 1.00 94.31 273 LEU A O 1
ATOM 2209 N N . PHE A 1 274 ? -12.151 -0.693 -15.757 1.00 95.25 274 PHE A N 1
ATOM 2210 C CA . PHE A 1 274 ? -12.476 0.436 -14.869 1.00 95.25 274 PHE A CA 1
ATOM 2211 C C . PHE A 1 274 ? -12.635 1.771 -15.624 1.00 95.25 274 PHE A C 1
ATOM 2213 O O . PHE A 1 274 ? -11.788 2.663 -15.511 1.00 95.25 274 PHE A O 1
ATOM 2220 N N . PRO A 1 275 ? -13.714 1.942 -16.413 1.00 92.00 275 PRO A N 1
ATOM 2221 C CA . PRO A 1 275 ? -13.967 3.168 -17.177 1.00 92.00 275 PRO A CA 1
ATOM 2222 C C . PRO A 1 275 ? -14.337 4.370 -16.282 1.00 92.00 275 PRO A C 1
ATOM 2224 O O . PRO A 1 275 ? -14.224 5.523 -16.696 1.00 92.00 275 PRO A O 1
ATOM 2227 N N . ASP A 1 276 ? -14.730 4.129 -15.028 1.00 92.62 276 ASP A N 1
ATOM 2228 C CA . ASP A 1 276 ? -15.093 5.146 -14.032 1.00 92.62 276 ASP A CA 1
ATOM 2229 C C . ASP A 1 276 ? -13.892 5.961 -13.505 1.00 92.62 276 ASP A C 1
ATOM 2231 O O . ASP A 1 276 ? -14.057 7.043 -12.913 1.00 92.62 276 ASP A O 1
ATOM 2235 N N . ILE A 1 277 ? -12.672 5.466 -13.737 1.00 94.06 277 ILE A N 1
ATOM 2236 C CA . ILE A 1 277 ? -11.420 6.148 -13.410 1.00 94.06 277 ILE A CA 1
ATOM 2237 C C . ILE A 1 277 ? -10.768 6.656 -14.694 1.00 94.06 277 ILE A C 1
ATOM 2239 O O . ILE A 1 277 ? -10.097 5.921 -15.417 1.00 94.06 277 ILE A O 1
ATOM 2243 N N . GLN A 1 278 ? -10.938 7.951 -14.934 1.00 90.50 278 GLN A N 1
ATOM 2244 C CA . GLN A 1 278 ? -10.290 8.657 -16.033 1.00 90.50 278 GLN A CA 1
ATOM 2245 C C . GLN A 1 278 ? -8.807 8.931 -15.716 1.00 90.50 278 GLN A C 1
ATOM 2247 O O . GLN A 1 278 ? -8.450 9.052 -14.539 1.00 90.50 278 GLN A O 1
ATOM 2252 N N . PRO A 1 279 ? -7.933 9.016 -16.732 1.00 88.12 279 PRO A N 1
ATOM 2253 C CA . PRO A 1 279 ? -6.532 9.378 -16.542 1.00 88.12 279 PRO A CA 1
ATOM 2254 C C . PRO A 1 279 ? -6.369 10.847 -16.122 1.00 88.12 279 PRO A C 1
ATOM 2256 O O . PRO A 1 279 ? -7.211 11.700 -16.418 1.00 88.12 279 PRO A O 1
ATOM 2259 N N . ASP A 1 280 ? -5.274 11.164 -15.427 1.00 85.56 280 ASP A N 1
ATOM 2260 C CA . ASP A 1 280 ? -4.921 12.551 -15.134 1.00 85.56 280 ASP A CA 1
ATOM 2261 C C . ASP A 1 280 ? -4.449 13.311 -16.385 1.00 85.56 280 ASP A C 1
ATOM 2263 O O . ASP A 1 280 ? -3.867 12.752 -17.312 1.00 85.56 280 ASP A O 1
ATOM 2267 N N . ARG A 1 281 ? -4.711 14.624 -16.420 1.00 83.25 281 ARG A N 1
ATOM 2268 C CA . ARG A 1 281 ? -4.322 15.479 -17.556 1.00 83.25 281 ARG A CA 1
ATOM 2269 C C . ARG A 1 281 ? -2.801 15.578 -17.764 1.00 83.25 281 ARG A C 1
ATOM 2271 O O . ARG A 1 281 ? -2.389 15.569 -18.917 1.00 83.25 281 ARG A O 1
ATOM 2278 N N . PRO A 1 282 ? -1.961 15.709 -16.714 1.00 79.44 282 PRO A N 1
ATOM 2279 C CA . PRO A 1 282 ? -0.529 15.947 -16.911 1.00 79.44 282 PRO A CA 1
ATOM 2280 C C . PRO A 1 282 ? 0.265 14.721 -17.372 1.00 79.44 282 PRO A C 1
ATOM 2282 O O . PRO A 1 282 ? 1.290 14.883 -18.031 1.00 79.44 282 PRO A O 1
ATOM 2285 N N . HIS A 1 283 ? -0.142 13.513 -16.970 1.00 75.56 283 HIS A N 1
ATOM 2286 C CA . HIS A 1 283 ? 0.679 12.310 -17.129 1.00 75.56 283 HIS A CA 1
ATOM 2287 C C . HIS A 1 283 ? -0.075 11.106 -17.699 1.00 75.56 283 HIS A C 1
ATOM 2289 O O . HIS A 1 283 ? 0.546 10.058 -17.877 1.00 75.56 283 HIS A O 1
ATOM 2295 N N . GLY A 1 284 ? -1.380 11.219 -17.960 1.00 82.75 284 GLY A N 1
ATOM 2296 C CA . GLY A 1 284 ? -2.198 10.112 -18.445 1.00 82.75 284 GLY A CA 1
ATOM 2297 C C . GLY A 1 284 ? -2.411 8.995 -17.414 1.00 82.75 284 GLY A C 1
ATOM 2298 O O . GLY A 1 284 ? -2.828 7.901 -17.780 1.00 82.75 284 GLY A O 1
ATOM 2299 N N . ARG A 1 285 ? -2.113 9.226 -16.129 1.00 85.19 285 ARG A N 1
ATOM 2300 C CA . ARG A 1 285 ? -2.126 8.199 -15.077 1.00 85.19 285 ARG A CA 1
ATOM 2301 C C . ARG A 1 285 ? -3.486 8.088 -14.412 1.00 85.19 285 ARG A C 1
ATOM 2303 O O . ARG A 1 285 ? -3.989 9.055 -13.835 1.00 85.19 285 ARG A O 1
ATOM 2310 N N . ARG A 1 286 ? -4.046 6.881 -14.387 1.00 91.75 286 ARG A N 1
ATOM 2311 C CA . ARG A 1 286 ? -5.303 6.582 -13.680 1.00 91.75 286 ARG A CA 1
ATOM 2312 C C . ARG A 1 286 ? -5.082 6.384 -12.179 1.00 91.75 286 ARG A C 1
ATOM 2314 O O . ARG A 1 286 ? -5.929 6.763 -11.366 1.00 91.75 286 ARG A O 1
ATOM 2321 N N . SER A 1 287 ? -3.921 5.857 -11.780 1.00 90.94 287 SER A N 1
ATOM 2322 C CA . SER A 1 287 ? -3.596 5.566 -10.374 1.00 90.94 287 SER A CA 1
ATOM 2323 C C . SER A 1 287 ? -3.553 6.797 -9.477 1.00 90.94 287 SER A C 1
ATOM 2325 O O . SER A 1 287 ? -3.879 6.686 -8.294 1.00 90.94 287 SER A O 1
ATOM 2327 N N . GLN A 1 288 ? -3.195 7.966 -10.016 1.00 88.81 288 GLN A N 1
ATOM 2328 C CA . GLN A 1 288 ? -3.181 9.211 -9.251 1.00 88.81 288 GLN A CA 1
ATOM 2329 C C . GLN A 1 288 ? -4.605 9.605 -8.835 1.00 88.81 288 GLN A C 1
ATOM 2331 O O . GLN A 1 288 ? -4.868 9.804 -7.649 1.00 88.81 288 GLN A O 1
ATOM 2336 N N . ILE A 1 289 ? -5.543 9.634 -9.790 1.00 92.25 289 ILE A N 1
ATOM 2337 C CA . ILE A 1 289 ? -6.948 9.981 -9.529 1.00 92.25 289 ILE A CA 1
ATOM 2338 C C . ILE A 1 289 ? -7.593 8.958 -8.593 1.00 92.25 289 ILE A C 1
ATOM 2340 O O . ILE A 1 289 ? -8.246 9.333 -7.615 1.00 92.25 289 ILE A O 1
ATOM 2344 N N . PHE A 1 290 ? -7.389 7.667 -8.860 1.00 95.12 290 PHE A N 1
ATOM 2345 C CA . PHE A 1 290 ? -7.901 6.602 -8.004 1.00 95.12 290 PHE A CA 1
ATOM 2346 C C . PHE A 1 290 ? -7.341 6.688 -6.579 1.00 95.12 290 PHE A C 1
ATOM 2348 O O . PHE A 1 290 ? -8.101 6.635 -5.613 1.00 95.12 290 PHE A O 1
ATOM 2355 N N . GLY A 1 291 ? -6.026 6.876 -6.436 1.00 93.81 291 GLY A N 1
ATOM 2356 C CA . GLY A 1 291 ? -5.361 6.978 -5.140 1.00 93.81 291 GLY A CA 1
ATOM 2357 C C . GLY A 1 291 ? -5.866 8.151 -4.301 1.00 93.81 291 GLY A C 1
ATOM 2358 O O . GLY A 1 291 ? -6.038 8.002 -3.091 1.00 93.81 291 GLY A O 1
ATOM 2359 N N . ASP A 1 292 ? -6.162 9.292 -4.924 1.00 91.19 292 ASP A N 1
ATOM 2360 C CA . ASP A 1 292 ? -6.735 10.450 -4.233 1.00 91.19 292 ASP A CA 1
ATOM 2361 C C . ASP A 1 292 ? -8.194 10.202 -3.809 1.00 91.19 292 ASP A C 1
ATOM 2363 O O . ASP A 1 292 ? -8.560 10.497 -2.666 1.00 91.19 292 ASP A O 1
ATOM 2367 N N . ARG A 1 293 ? -9.015 9.585 -4.677 1.00 93.06 293 ARG A N 1
ATOM 2368 C CA . ARG A 1 293 ? -10.393 9.173 -4.339 1.00 93.06 293 ARG A CA 1
ATOM 2369 C C . ARG A 1 293 ? -10.413 8.182 -3.171 1.00 93.06 293 ARG A C 1
ATOM 2371 O O . ARG A 1 293 ? -11.130 8.406 -2.195 1.00 93.06 293 ARG A O 1
ATOM 2378 N N . LEU A 1 294 ? -9.594 7.131 -3.240 1.00 94.12 294 LEU A N 1
ATOM 2379 C CA . LEU A 1 294 ? -9.509 6.098 -2.207 1.00 94.12 294 LEU A CA 1
ATOM 2380 C C . LEU A 1 294 ? -8.994 6.672 -0.883 1.00 94.12 294 LEU A C 1
ATOM 2382 O O . LEU A 1 294 ? -9.561 6.393 0.168 1.00 94.12 294 LEU A O 1
ATOM 2386 N N . ARG A 1 295 ? -7.972 7.540 -0.922 1.00 93.00 295 ARG A N 1
ATOM 2387 C CA . ARG A 1 295 ? -7.442 8.217 0.273 1.00 93.00 295 ARG A CA 1
ATOM 2388 C C . ARG A 1 295 ? -8.516 9.037 0.979 1.00 93.00 295 ARG A C 1
ATOM 2390 O O . ARG A 1 295 ? -8.603 8.971 2.205 1.00 93.00 295 ARG A O 1
ATOM 2397 N N . ASN A 1 296 ? -9.314 9.801 0.232 1.00 92.00 296 ASN A N 1
ATOM 2398 C CA . ASN A 1 296 ? -10.403 10.597 0.798 1.00 92.00 296 ASN A CA 1
ATOM 2399 C C . ASN A 1 296 ? -11.490 9.706 1.401 1.00 92.00 296 ASN A C 1
ATOM 2401 O O . ASN A 1 296 ? -11.922 9.953 2.523 1.00 92.00 296 ASN A O 1
ATOM 2405 N N . LEU A 1 297 ? -11.867 8.629 0.710 1.00 92.81 297 LEU A N 1
ATOM 2406 C CA . LEU A 1 297 ? -12.827 7.661 1.233 1.00 92.81 297 LEU A CA 1
ATOM 2407 C C . LEU A 1 297 ? -12.323 6.994 2.521 1.00 92.81 297 LEU A C 1
ATOM 2409 O O . LEU A 1 297 ? -13.047 6.949 3.512 1.00 92.81 297 LEU A O 1
ATOM 2413 N N . PHE A 1 298 ? -11.066 6.548 2.550 1.00 93.00 298 PHE A N 1
ATOM 2414 C CA . PHE A 1 298 ? -10.452 5.966 3.744 1.00 93.00 298 PHE A CA 1
ATOM 2415 C C . PHE A 1 298 ? -10.342 6.972 4.886 1.00 93.00 298 PHE A C 1
ATOM 2417 O O . PHE A 1 298 ? -10.481 6.580 6.041 1.00 93.00 298 PHE A O 1
ATOM 2424 N N . LYS A 1 299 ? -10.157 8.268 4.594 1.00 89.81 299 LYS A N 1
ATOM 2425 C CA . LYS A 1 299 ? -10.232 9.327 5.611 1.00 89.81 299 LYS A CA 1
ATOM 2426 C C . LYS A 1 299 ? -11.597 9.320 6.289 1.00 89.81 299 LYS A C 1
ATOM 2428 O O . LYS A 1 299 ? -11.670 9.274 7.512 1.00 89.81 299 LYS A O 1
ATOM 2433 N N . THR A 1 300 ? -12.662 9.330 5.492 1.00 87.56 300 THR A N 1
ATOM 2434 C CA . THR A 1 300 ? -14.041 9.346 5.992 1.00 87.56 300 THR A CA 1
ATOM 2435 C C . THR A 1 300 ? -14.398 8.059 6.735 1.00 87.56 300 THR A C 1
ATOM 2437 O O . THR A 1 300 ? -15.094 8.111 7.742 1.00 87.56 300 THR A O 1
ATOM 2440 N N . LEU A 1 301 ? -13.875 6.913 6.290 1.00 84.31 301 LEU A N 1
ATOM 2441 C CA . LEU A 1 301 ? -14.054 5.610 6.942 1.00 84.31 301 LEU A CA 1
ATOM 2442 C C . LEU A 1 301 ? -13.114 5.377 8.139 1.00 84.31 301 LEU A C 1
ATOM 2444 O O . LEU A 1 301 ? -13.161 4.313 8.751 1.00 84.31 301 LEU A O 1
ATOM 2448 N N . LYS A 1 302 ? -12.246 6.342 8.475 1.00 84.81 302 LYS A N 1
ATOM 2449 C CA . LYS A 1 302 ? -11.213 6.220 9.519 1.00 84.81 302 LYS A CA 1
ATOM 2450 C C . LYS A 1 302 ? -10.247 5.032 9.298 1.00 84.81 302 LYS A C 1
ATOM 2452 O O . LYS A 1 302 ? -9.714 4.483 10.259 1.00 84.81 302 LYS A O 1
ATOM 2457 N N . LEU A 1 303 ? -9.988 4.650 8.045 1.00 85.69 303 LEU A N 1
ATOM 2458 C CA . LEU A 1 303 ? -9.109 3.539 7.623 1.00 85.69 303 LEU A CA 1
ATOM 2459 C C . LEU A 1 303 ? -7.679 3.992 7.254 1.00 85.69 303 LEU A C 1
ATOM 2461 O O . LEU A 1 303 ? -6.985 3.332 6.492 1.00 85.69 303 LEU A O 1
ATOM 2465 N N . GLN A 1 304 ? -7.227 5.158 7.717 1.00 85.00 304 GLN A N 1
ATOM 2466 C CA . GLN A 1 304 ? -5.896 5.672 7.367 1.00 85.00 304 GLN A CA 1
ATOM 2467 C C . GLN A 1 304 ? -4.849 5.301 8.426 1.00 85.00 304 GLN A C 1
ATOM 2469 O O . GLN A 1 304 ? -5.035 5.625 9.597 1.00 85.00 304 GLN A O 1
ATOM 2474 N N . ASP A 1 305 ? -3.706 4.748 8.007 1.00 81.50 305 ASP A N 1
ATOM 2475 C CA . ASP A 1 305 ? -2.471 4.697 8.805 1.00 81.50 305 ASP A CA 1
ATOM 2476 C C . ASP A 1 305 ? -1.368 5.512 8.088 1.00 81.50 305 ASP A C 1
ATOM 2478 O O . ASP A 1 305 ? -1.147 5.336 6.887 1.00 81.50 305 ASP A O 1
ATOM 2482 N N . PRO A 1 306 ? -0.638 6.411 8.780 1.00 77.88 306 PRO A N 1
ATOM 2483 C CA . PRO A 1 306 ? 0.486 7.160 8.203 1.00 77.88 306 PRO A CA 1
ATOM 2484 C C . PRO A 1 306 ? 1.610 6.301 7.592 1.00 77.88 306 PRO A C 1
ATOM 2486 O O . PRO A 1 306 ? 2.414 6.803 6.797 1.00 77.88 306 PRO A O 1
ATOM 2489 N N . ARG A 1 307 ? 1.703 5.029 7.987 1.00 80.06 307 ARG A N 1
ATOM 2490 C CA . ARG A 1 307 ? 2.677 4.033 7.520 1.00 80.06 307 ARG A CA 1
ATOM 2491 C C . ARG A 1 307 ? 2.142 3.182 6.378 1.00 80.06 307 ARG A C 1
ATOM 2493 O O . ARG A 1 307 ? 2.860 2.315 5.894 1.00 80.06 307 ARG A O 1
ATOM 2500 N N . GLU A 1 308 ? 0.930 3.432 5.912 1.00 85.81 308 GLU A N 1
ATOM 2501 C CA . GLU A 1 308 ? 0.319 2.693 4.819 1.00 85.81 308 GLU A CA 1
ATOM 2502 C C . GLU A 1 308 ? 0.010 3.653 3.669 1.00 85.81 308 GLU A C 1
ATOM 2504 O O . GLU A 1 308 ? -0.363 4.815 3.840 1.00 85.81 308 GLU A O 1
ATOM 2509 N N . ASP A 1 309 ? 0.221 3.184 2.450 1.00 89.44 309 ASP A N 1
ATOM 2510 C CA . ASP A 1 309 ? -0.281 3.848 1.258 1.00 89.44 309 ASP A CA 1
ATOM 2511 C C . ASP A 1 309 ? -0.980 2.825 0.371 1.00 89.44 309 ASP A C 1
ATOM 2513 O O . ASP A 1 309 ? -1.160 1.676 0.761 1.00 89.44 309 ASP A O 1
ATOM 2517 N N . ILE A 1 310 ? -1.392 3.227 -0.828 1.00 90.56 310 ILE A N 1
ATOM 2518 C CA . ILE A 1 310 ? -2.080 2.322 -1.751 1.00 90.56 310 ILE A CA 1
ATOM 2519 C C . ILE A 1 310 ? -1.261 1.048 -2.044 1.00 90.56 310 ILE A C 1
ATOM 2521 O O . ILE A 1 310 ? -1.830 -0.015 -2.265 1.00 90.56 310 ILE A O 1
ATOM 2525 N N . TYR A 1 311 ? 0.076 1.110 -1.980 1.00 91.12 311 TYR A N 1
ATOM 2526 C CA . TYR A 1 311 ? 0.935 -0.053 -2.195 1.00 91.12 311 TYR A CA 1
ATOM 2527 C C . TYR A 1 311 ? 1.021 -0.972 -0.972 1.00 91.12 311 TYR A C 1
ATOM 2529 O O . TYR A 1 311 ? 1.556 -2.073 -1.101 1.00 91.12 311 TYR A O 1
ATOM 2537 N N . ALA A 1 312 ? 0.490 -0.571 0.189 1.00 92.38 312 ALA A N 1
ATOM 2538 C CA . ALA A 1 312 ? 0.356 -1.449 1.349 1.00 92.38 312 ALA A CA 1
ATOM 2539 C C . ALA A 1 312 ? -0.460 -2.700 1.001 1.00 92.38 312 ALA A C 1
ATOM 2541 O O . ALA A 1 312 ? -0.050 -3.787 1.380 1.00 92.38 312 ALA A O 1
ATOM 2542 N N . MET A 1 313 ? -1.500 -2.575 0.165 1.00 94.12 313 MET A N 1
ATOM 2543 C CA . MET A 1 313 ? -2.303 -3.708 -0.320 1.00 94.12 313 MET A CA 1
ATOM 2544 C C . MET A 1 313 ? -1.459 -4.782 -1.013 1.00 94.12 313 MET A C 1
ATOM 2546 O O . MET A 1 313 ? -1.512 -5.954 -0.660 1.00 94.12 313 MET A O 1
ATOM 2550 N N . ARG A 1 314 ? -0.594 -4.369 -1.945 1.00 92.31 314 ARG A N 1
ATOM 2551 C CA . ARG A 1 314 ? 0.348 -5.271 -2.623 1.00 92.31 314 ARG A CA 1
ATOM 2552 C C . ARG A 1 314 ? 1.338 -5.903 -1.638 1.00 92.31 314 ARG A C 1
ATOM 2554 O O . ARG A 1 314 ? 1.685 -7.075 -1.761 1.00 92.31 314 ARG A O 1
ATOM 2561 N N . ARG A 1 315 ? 1.829 -5.119 -0.670 1.00 91.69 315 ARG A N 1
ATOM 2562 C CA . ARG A 1 315 ? 2.737 -5.618 0.377 1.00 91.69 315 ARG A CA 1
ATOM 2563 C C . ARG A 1 315 ? 2.043 -6.642 1.268 1.00 91.69 315 ARG A C 1
ATOM 2565 O O . ARG A 1 315 ? 2.719 -7.546 1.744 1.00 91.69 315 ARG A O 1
ATOM 2572 N N . THR A 1 316 ? 0.730 -6.529 1.468 1.00 94.38 316 THR A N 1
ATOM 2573 C CA . THR A 1 316 ? -0.072 -7.508 2.209 1.00 94.38 316 THR A CA 1
ATOM 2574 C C . THR A 1 316 ? 0.017 -8.886 1.570 1.00 94.38 316 THR A C 1
ATOM 2576 O O . THR A 1 316 ? 0.349 -9.825 2.287 1.00 94.38 316 THR A O 1
ATOM 2579 N N . LEU A 1 317 ? -0.139 -9.007 0.242 1.00 95.56 317 LEU A N 1
ATOM 2580 C CA . LEU A 1 317 ? 0.080 -10.283 -0.455 1.00 95.56 317 LEU A CA 1
ATOM 2581 C C . LEU A 1 317 ? 1.492 -10.820 -0.201 1.00 95.56 317 LEU A C 1
ATOM 2583 O O . LEU A 1 317 ? 1.663 -11.952 0.238 1.00 95.56 317 LEU A O 1
ATOM 2587 N N . SER A 1 318 ? 2.514 -9.985 -0.423 1.00 92.81 318 SER A N 1
ATOM 2588 C CA . SER A 1 318 ? 3.913 -10.385 -0.217 1.00 92.81 318 SER A CA 1
ATOM 2589 C C . SER A 1 318 ? 4.177 -10.882 1.205 1.00 92.81 318 SER A C 1
ATOM 2591 O O . SER A 1 318 ? 4.927 -11.833 1.396 1.00 92.81 318 SER A O 1
ATOM 2593 N N . SER A 1 319 ? 3.597 -10.207 2.198 1.00 91.56 319 SER A N 1
ATOM 2594 C CA . SER A 1 319 ? 3.748 -10.528 3.615 1.00 91.56 319 SER A CA 1
ATOM 2595 C C . SER A 1 319 ? 3.020 -11.818 3.979 1.00 91.56 319 SER A C 1
ATOM 2597 O O . SER A 1 319 ? 3.532 -12.599 4.772 1.00 91.56 319 SER A O 1
ATOM 2599 N N . LYS A 1 320 ? 1.840 -12.052 3.399 1.00 92.62 320 LYS A N 1
ATOM 2600 C CA . LYS A 1 320 ? 1.063 -13.278 3.588 1.00 92.62 320 LYS A CA 1
ATOM 2601 C C . LYS A 1 320 ? 1.768 -14.489 2.978 1.00 92.62 320 LYS A C 1
ATOM 2603 O O . LYS A 1 320 ? 1.986 -15.463 3.683 1.00 92.62 320 LYS A O 1
ATOM 2608 N N . LEU A 1 321 ? 2.226 -14.382 1.729 1.00 92.38 321 LEU A N 1
ATOM 2609 C CA . LEU A 1 321 ? 3.022 -15.425 1.070 1.00 92.38 321 LEU A CA 1
ATOM 2610 C C . LEU A 1 321 ? 4.322 -15.720 1.830 1.00 92.38 321 LEU A C 1
ATOM 2612 O O . LEU A 1 321 ? 4.735 -16.868 1.933 1.00 92.38 321 LEU A O 1
ATOM 2616 N N . MET A 1 322 ? 4.956 -14.694 2.407 1.00 90.88 322 MET A N 1
ATOM 2617 C CA . MET A 1 322 ? 6.100 -14.890 3.301 1.00 90.88 322 MET A CA 1
ATOM 2618 C C . MET A 1 322 ? 5.739 -15.696 4.548 1.00 90.88 322 MET A C 1
ATOM 2620 O O . MET A 1 322 ? 6.508 -16.570 4.931 1.00 90.88 322 MET A O 1
ATOM 2624 N N . GLY A 1 323 ? 4.585 -15.423 5.160 1.00 87.06 323 GLY A N 1
ATOM 2625 C CA . GLY A 1 323 ? 4.084 -16.197 6.298 1.00 87.06 323 GLY A CA 1
ATOM 2626 C C . GLY A 1 323 ? 3.789 -17.660 5.965 1.00 87.06 323 GLY A C 1
ATOM 2627 O O . GLY A 1 323 ? 3.901 -18.505 6.842 1.00 87.06 323 GLY A O 1
ATOM 2628 N N . LEU A 1 324 ? 3.488 -17.959 4.699 1.00 91.06 324 LEU A N 1
ATOM 2629 C CA . LEU A 1 324 ? 3.311 -19.317 4.175 1.00 91.06 324 LEU A CA 1
ATOM 2630 C C . LEU A 1 324 ? 4.634 -19.996 3.772 1.00 91.06 324 LEU A C 1
ATOM 2632 O O . LEU A 1 324 ? 4.620 -21.073 3.188 1.00 91.06 324 LEU A O 1
ATOM 2636 N N . GLY A 1 325 ? 5.785 -19.371 4.040 1.00 91.00 325 GLY A N 1
ATOM 2637 C CA . GLY A 1 325 ? 7.098 -19.941 3.726 1.00 91.00 325 GLY A CA 1
ATOM 2638 C C . GLY A 1 325 ? 7.524 -19.828 2.257 1.00 91.00 325 GLY A C 1
ATOM 2639 O O . GLY A 1 325 ? 8.586 -20.329 1.902 1.00 91.00 325 GLY A O 1
ATOM 2640 N N . ILE A 1 326 ? 6.758 -19.137 1.405 1.00 90.00 326 ILE A N 1
ATOM 2641 C CA . ILE A 1 326 ? 7.088 -18.977 -0.021 1.00 90.00 326 ILE A CA 1
ATOM 2642 C C . ILE A 1 326 ? 8.330 -18.102 -0.175 1.00 90.00 326 ILE A C 1
ATOM 2644 O O . ILE A 1 326 ? 8.400 -17.020 0.414 1.00 90.00 326 ILE A O 1
ATOM 2648 N N . ASP A 1 327 ? 9.301 -18.533 -0.978 1.00 88.81 327 ASP A N 1
ATOM 2649 C CA . ASP A 1 327 ? 10.602 -17.879 -1.108 1.00 88.81 327 ASP A CA 1
ATOM 2650 C C . ASP A 1 327 ? 10.524 -16.478 -1.750 1.00 88.81 327 ASP A C 1
ATOM 2652 O O . ASP A 1 327 ? 9.545 -16.080 -2.390 1.00 88.81 327 ASP A O 1
ATOM 2656 N N . THR A 1 328 ? 11.582 -15.684 -1.568 1.00 86.06 328 THR A N 1
ATOM 2657 C CA . THR A 1 328 ? 11.633 -14.312 -2.090 1.00 86.06 328 THR A CA 1
ATOM 2658 C C . THR A 1 328 ? 11.524 -14.258 -3.609 1.00 86.06 328 THR A C 1
ATOM 2660 O O . THR A 1 328 ? 10.783 -13.407 -4.096 1.00 86.06 328 THR A O 1
ATOM 2663 N N . GLY A 1 329 ? 12.202 -15.144 -4.340 1.00 83.44 329 GLY A N 1
ATOM 2664 C CA . GLY A 1 329 ? 12.224 -15.155 -5.801 1.00 83.44 329 GLY A CA 1
ATOM 2665 C C . GLY A 1 329 ? 10.832 -15.380 -6.385 1.00 83.44 329 GLY A C 1
ATOM 2666 O O . GLY A 1 329 ? 10.370 -14.577 -7.201 1.00 83.44 329 GLY A O 1
ATOM 2667 N N . THR A 1 330 ? 10.107 -16.383 -5.885 1.00 85.75 330 THR A N 1
ATOM 2668 C CA . THR A 1 330 ? 8.717 -16.652 -6.290 1.00 85.75 330 THR A CA 1
ATOM 2669 C C . THR A 1 330 ? 7.811 -15.458 -5.995 1.00 85.75 330 THR A C 1
ATOM 2671 O O . THR A 1 330 ? 7.108 -14.975 -6.886 1.00 85.75 330 THR A O 1
ATOM 2674 N N . ARG A 1 331 ? 7.889 -14.876 -4.789 1.00 88.69 331 ARG A N 1
ATOM 2675 C CA . ARG A 1 331 ? 7.126 -13.658 -4.455 1.00 88.69 331 ARG A CA 1
ATOM 2676 C C . ARG A 1 331 ? 7.467 -12.492 -5.388 1.00 88.69 331 ARG A C 1
ATOM 2678 O O . ARG A 1 331 ? 6.558 -11.794 -5.834 1.00 88.69 331 ARG A O 1
ATOM 2685 N N . GLN A 1 332 ? 8.745 -12.273 -5.716 1.00 84.38 332 GLN A N 1
ATOM 2686 C CA . GLN A 1 332 ? 9.142 -11.223 -6.661 1.00 84.38 332 GLN A CA 1
ATOM 2687 C C . GLN A 1 332 ? 8.586 -11.475 -8.064 1.00 84.38 332 GLN A C 1
ATOM 2689 O O . GLN A 1 332 ? 8.188 -10.515 -8.725 1.00 84.38 332 GLN A O 1
ATOM 2694 N N . ARG A 1 333 ? 8.498 -12.736 -8.505 1.00 80.38 333 ARG A N 1
ATOM 2695 C CA . ARG A 1 333 ? 7.922 -13.116 -9.803 1.00 80.38 333 ARG A CA 1
ATOM 2696 C C . ARG A 1 333 ? 6.436 -12.759 -9.891 1.00 80.38 333 ARG A C 1
ATOM 2698 O O . ARG A 1 333 ? 6.024 -12.100 -10.847 1.00 80.38 333 ARG A O 1
ATOM 2705 N N . ILE A 1 334 ? 5.658 -13.082 -8.854 1.00 86.62 334 ILE A N 1
ATOM 2706 C CA . ILE A 1 334 ? 4.237 -12.695 -8.722 1.00 86.62 334 ILE A CA 1
ATOM 2707 C C . ILE A 1 334 ? 4.099 -11.170 -8.769 1.00 86.62 334 ILE A C 1
ATOM 2709 O O . ILE A 1 334 ? 3.296 -10.599 -9.515 1.00 86.62 334 ILE A O 1
ATOM 2713 N N . LEU A 1 335 ? 4.962 -10.492 -8.012 1.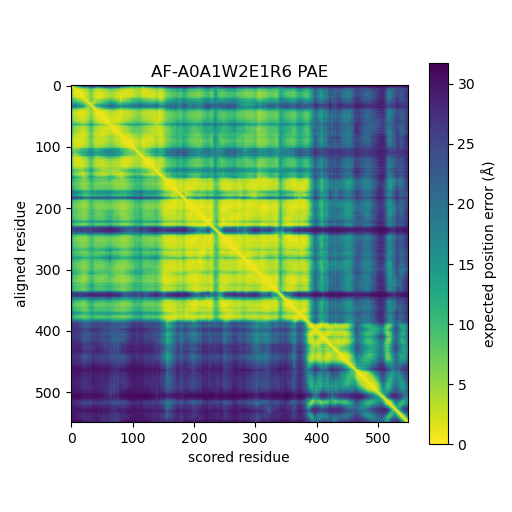00 84.69 335 LEU A N 1
ATOM 2714 C CA . LEU A 1 335 ? 4.999 -9.042 -7.914 1.00 84.69 335 LEU A CA 1
ATOM 2715 C C . LEU A 1 335 ? 5.768 -8.368 -9.067 1.00 84.69 335 LEU A C 1
ATOM 2717 O O . LEU A 1 335 ? 6.013 -7.163 -8.990 1.00 84.69 335 LEU A O 1
ATOM 2721 N N . GLY A 1 336 ? 6.164 -9.061 -10.134 1.00 76.31 336 GLY A N 1
ATOM 2722 C CA . GLY A 1 336 ? 6.882 -8.444 -11.256 1.00 76.31 336 GLY A CA 1
ATOM 2723 C C . GLY A 1 336 ? 8.037 -7.521 -10.823 1.00 76.31 336 GLY A C 1
ATOM 2724 O O . GLY A 1 336 ? 8.144 -6.390 -11.316 1.00 76.31 336 GLY A O 1
ATOM 2725 N N . HIS A 1 337 ? 8.820 -7.940 -9.825 1.00 72.75 337 HIS A N 1
ATOM 2726 C CA . HIS A 1 337 ? 10.065 -7.299 -9.404 1.00 72.75 337 HIS A CA 1
ATOM 2727 C C . HIS A 1 337 ? 11.248 -8.025 -10.062 1.00 72.75 337 HIS A C 1
ATOM 2729 O O . HIS A 1 337 ? 11.205 -9.229 -10.298 1.00 72.75 337 HIS A O 1
ATOM 2735 N N . LEU A 1 338 ? 12.289 -7.273 -10.415 1.00 57.00 338 LEU A N 1
ATOM 2736 C CA . LEU A 1 338 ? 13.478 -7.806 -11.076 1.00 57.00 338 LEU A CA 1
ATOM 2737 C C . LEU A 1 338 ? 14.432 -8.412 -10.043 1.00 57.00 338 LEU A C 1
ATOM 2739 O O . LEU A 1 338 ? 14.942 -7.677 -9.202 1.00 57.00 338 LEU A O 1
ATOM 2743 N N . GLU A 1 339 ? 14.766 -9.692 -10.187 1.00 44.50 339 GLU A N 1
ATOM 2744 C CA . GLU A 1 339 ? 16.050 -10.217 -9.723 1.00 44.50 339 GLU A CA 1
ATOM 2745 C C . GLU A 1 339 ? 16.773 -10.912 -10.879 1.00 44.50 339 GLU A C 1
ATOM 2747 O O . GLU A 1 339 ? 16.287 -11.883 -11.445 1.00 44.50 339 GLU A O 1
ATOM 2752 N N . GLY A 1 340 ? 17.938 -10.360 -11.230 1.00 43.09 340 GLY A N 1
ATOM 2753 C CA . GLY A 1 340 ? 19.155 -11.098 -11.581 1.00 43.09 340 GLY A CA 1
ATOM 2754 C C . GLY A 1 340 ? 19.236 -11.916 -12.866 1.00 43.09 340 GLY A C 1
ATOM 2755 O O . GLY A 1 340 ? 20.317 -11.957 -13.440 1.00 43.09 340 GLY A O 1
ATOM 2756 N N . THR A 1 341 ? 18.173 -12.546 -13.353 1.00 36.50 341 THR A N 1
ATOM 2757 C CA . THR A 1 341 ? 18.241 -13.377 -14.560 1.00 36.50 341 THR A CA 1
ATOM 2758 C C . THR A 1 341 ? 16.955 -13.279 -15.365 1.00 36.50 341 THR A C 1
ATOM 2760 O O . THR A 1 341 ? 15.838 -13.337 -14.854 1.00 36.50 341 THR A O 1
ATOM 2763 N N . THR A 1 342 ? 17.137 -13.057 -16.659 1.00 37.38 342 THR A N 1
ATOM 2764 C CA . THR A 1 342 ? 16.104 -13.016 -17.688 1.00 37.38 342 THR A CA 1
ATOM 2765 C C . THR A 1 342 ? 15.576 -14.436 -17.906 1.00 37.38 342 THR A C 1
ATOM 2767 O O . THR A 1 342 ? 15.903 -15.065 -18.902 1.00 37.38 342 THR A O 1
ATOM 2770 N N . VAL A 1 343 ? 14.828 -14.982 -16.947 1.00 42.22 343 VAL A N 1
ATOM 2771 C CA . VAL A 1 343 ? 14.109 -16.248 -17.136 1.00 42.22 343 VAL A CA 1
ATOM 2772 C C . VAL A 1 343 ? 12.655 -15.929 -17.451 1.00 42.22 343 VAL A C 1
ATOM 2774 O O . VAL A 1 343 ? 12.030 -15.075 -16.815 1.00 42.22 343 VAL A O 1
ATOM 2777 N N . ASP A 1 344 ? 12.177 -16.584 -18.499 1.00 45.38 344 ASP A N 1
ATOM 2778 C CA . ASP A 1 344 ? 10.920 -16.365 -19.196 1.00 45.38 344 ASP A CA 1
ATOM 2779 C C . ASP A 1 344 ? 9.713 -16.193 -18.247 1.00 45.38 344 ASP A C 1
ATOM 2781 O O . ASP A 1 344 ? 9.451 -16.991 -17.338 1.00 45.38 344 ASP A O 1
ATOM 2785 N N . LYS A 1 345 ? 8.996 -15.076 -18.417 1.00 55.03 345 LYS A N 1
ATOM 2786 C CA . LYS A 1 345 ? 7.893 -14.628 -17.537 1.00 55.03 345 LYS A CA 1
ATOM 2787 C C . LYS A 1 345 ? 6.528 -15.118 -18.007 1.00 55.03 345 LYS A C 1
ATOM 2789 O O . LYS A 1 345 ? 5.518 -14.855 -17.350 1.00 55.03 345 LYS A O 1
ATOM 2794 N N . HIS A 1 346 ? 6.512 -15.867 -19.102 1.00 55.28 346 HIS A N 1
ATOM 2795 C CA . HIS A 1 346 ? 5.396 -16.702 -19.492 1.00 55.28 346 HIS A CA 1
ATOM 2796 C C . HIS A 1 346 ? 5.513 -18.024 -18.738 1.00 55.28 346 HIS A C 1
ATOM 2798 O O . HIS A 1 346 ? 6.396 -18.840 -18.987 1.00 55.28 346 HIS A O 1
ATOM 2804 N N . TYR A 1 347 ? 4.653 -18.194 -17.739 1.00 62.22 347 TYR A N 1
ATOM 2805 C CA . TYR A 1 347 ? 4.506 -19.477 -17.069 1.00 62.22 347 TYR A CA 1
ATOM 2806 C C . TYR A 1 347 ? 4.012 -20.512 -18.089 1.00 62.22 347 TYR A C 1
ATOM 2808 O O . TYR A 1 347 ? 3.143 -20.200 -18.908 1.00 62.22 347 TYR A O 1
ATOM 2816 N N . SER A 1 348 ? 4.546 -21.734 -18.025 1.00 63.50 348 SER A N 1
ATOM 2817 C CA . SER A 1 348 ? 3.882 -22.888 -18.634 1.00 63.50 348 SER A CA 1
ATOM 2818 C C . SER A 1 348 ? 2.496 -23.069 -18.006 1.00 63.50 348 SER A C 1
ATOM 2820 O O . SER A 1 348 ? 2.236 -22.549 -16.918 1.00 63.50 348 SER A O 1
ATOM 2822 N N . ASP A 1 349 ? 1.610 -23.833 -18.646 1.00 70.12 349 ASP A N 1
ATOM 2823 C CA . ASP A 1 349 ? 0.285 -24.110 -18.072 1.00 70.12 349 ASP A CA 1
ATOM 2824 C C . ASP A 1 349 ? 0.389 -24.739 -16.667 1.00 70.12 349 ASP A C 1
ATOM 2826 O O . ASP A 1 349 ? -0.344 -24.343 -15.763 1.00 70.12 349 ASP A O 1
ATOM 2830 N N . HIS A 1 350 ? 1.370 -25.623 -16.438 1.00 69.69 350 HIS A N 1
ATOM 2831 C CA . HIS A 1 350 ? 1.680 -26.153 -15.103 1.00 69.69 350 HIS A CA 1
ATOM 2832 C C . HIS A 1 350 ? 2.090 -25.055 -14.110 1.00 69.69 350 HIS A C 1
ATOM 2834 O O . HIS A 1 350 ? 1.551 -24.995 -13.008 1.00 69.69 350 HIS A O 1
ATOM 2840 N N . GLY A 1 351 ? 2.968 -24.132 -14.513 1.00 84.31 351 GLY A N 1
ATOM 2841 C CA . GLY A 1 351 ? 3.376 -23.016 -13.656 1.00 84.31 351 GLY A CA 1
ATOM 2842 C C . GLY A 1 351 ? 2.241 -22.029 -13.343 1.00 84.31 351 GLY A C 1
ATOM 2843 O O . GLY A 1 351 ? 2.283 -21.354 -12.316 1.00 84.31 351 GLY A O 1
ATOM 2844 N N . LEU A 1 352 ? 1.215 -21.934 -14.200 1.00 87.44 352 LEU A N 1
ATOM 2845 C CA . LEU A 1 352 ? 0.015 -21.136 -13.923 1.00 87.44 352 LEU A CA 1
ATOM 2846 C C . LEU A 1 352 ? -0.886 -21.788 -12.870 1.00 87.44 352 LEU A C 1
ATOM 2848 O O . LEU A 1 352 ? -1.455 -21.066 -12.053 1.00 87.44 352 LEU A O 1
ATOM 2852 N N . LEU A 1 353 ? -1.010 -23.117 -12.879 1.00 90.00 353 LEU A N 1
ATOM 2853 C CA . LEU A 1 353 ? -1.761 -23.858 -11.862 1.00 90.00 353 LEU A CA 1
ATOM 2854 C C . LEU A 1 353 ? -1.071 -23.773 -10.497 1.00 90.00 353 LEU A C 1
ATOM 2856 O O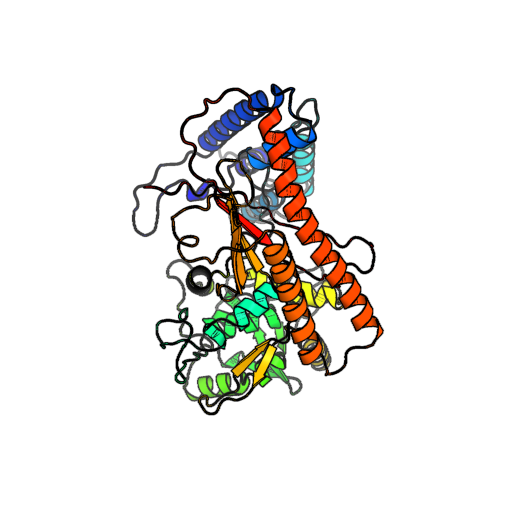 . LEU A 1 353 ? -1.713 -23.391 -9.527 1.00 90.00 353 LEU A O 1
ATOM 2860 N N . GLU A 1 354 ? 0.248 -23.975 -10.439 1.00 90.25 354 GLU A N 1
ATOM 2861 C CA . GLU A 1 354 ? 1.019 -23.780 -9.201 1.00 90.25 354 GLU A CA 1
ATOM 2862 C C . GLU A 1 354 ? 0.839 -22.361 -8.648 1.00 90.25 354 GLU A C 1
ATOM 2864 O O . GLU A 1 354 ? 0.625 -22.154 -7.455 1.00 90.25 354 GLU A O 1
ATOM 2869 N N . LEU A 1 355 ? 0.873 -21.352 -9.524 1.00 91.38 355 LEU A N 1
ATOM 2870 C CA . LEU A 1 355 ? 0.645 -19.977 -9.108 1.00 91.38 355 LEU A CA 1
ATOM 2871 C C . LEU A 1 355 ? -0.800 -19.738 -8.635 1.00 91.38 355 LEU A C 1
ATOM 2873 O O . LEU A 1 355 ? -1.010 -18.958 -7.706 1.00 91.38 355 LEU A O 1
ATOM 2877 N N . LYS A 1 356 ? -1.794 -20.390 -9.246 1.00 95.00 356 LYS A N 1
ATOM 2878 C CA . LYS A 1 356 ? -3.195 -20.335 -8.803 1.00 95.00 356 LYS A CA 1
ATOM 2879 C C . LYS A 1 356 ? -3.311 -20.893 -7.387 1.00 95.00 356 LYS A C 1
ATOM 2881 O O . LYS A 1 356 ? -3.840 -20.189 -6.531 1.00 95.00 356 LYS A O 1
ATOM 2886 N N . ASP A 1 357 ? -2.733 -22.063 -7.132 1.00 94.81 357 ASP A N 1
ATOM 2887 C CA . ASP A 1 357 ? -2.744 -22.713 -5.819 1.00 94.81 357 ASP A CA 1
ATOM 2888 C C . ASP A 1 357 ? -2.078 -21.832 -4.753 1.00 94.81 357 ASP A C 1
ATOM 2890 O O . ASP A 1 357 ? -2.612 -21.645 -3.657 1.00 94.81 357 ASP A O 1
ATOM 2894 N N . LEU A 1 358 ? -0.949 -21.198 -5.091 1.00 95.00 358 LEU A N 1
ATOM 2895 C CA . LEU A 1 358 ? -0.278 -20.253 -4.198 1.00 95.00 358 LEU A CA 1
ATOM 2896 C C . LEU A 1 358 ? -1.160 -19.052 -3.851 1.00 95.00 358 LEU A C 1
ATOM 2898 O O . LEU A 1 358 ? -1.231 -18.672 -2.683 1.00 95.00 358 LEU A O 1
ATOM 2902 N N . LEU A 1 359 ? -1.819 -18.435 -4.833 1.00 96.31 359 LEU A N 1
ATOM 2903 C CA . LEU A 1 359 ? -2.689 -17.287 -4.569 1.00 96.31 359 LEU A CA 1
ATOM 2904 C C . LEU A 1 359 ? -3.963 -17.688 -3.809 1.00 96.31 359 LEU A C 1
ATOM 2906 O O . LEU A 1 359 ? -4.420 -16.926 -2.958 1.00 96.31 359 LEU A O 1
ATOM 2910 N N . ASP A 1 360 ? -4.508 -18.873 -4.083 1.00 96.88 360 ASP A N 1
ATOM 2911 C CA . ASP A 1 360 ? -5.687 -19.420 -3.404 1.00 96.88 360 ASP A CA 1
ATOM 2912 C C . ASP A 1 360 ? -5.401 -19.820 -1.952 1.00 96.88 360 ASP A C 1
ATOM 2914 O O . ASP A 1 360 ? -6.282 -19.711 -1.102 1.00 96.88 360 ASP A O 1
ATOM 2918 N N . SER A 1 361 ? -4.166 -20.233 -1.645 1.00 94.38 361 SER A N 1
ATOM 2919 C CA . SER A 1 361 ? -3.745 -20.588 -0.282 1.00 94.38 361 SER A CA 1
ATOM 2920 C C . SER A 1 361 ? -3.745 -19.402 0.691 1.00 94.38 361 SER A C 1
ATOM 2922 O O . SER A 1 361 ? -3.691 -19.583 1.910 1.00 94.38 361 SER A O 1
ATOM 2924 N N . VAL A 1 362 ? -3.797 -18.166 0.178 1.00 94.00 362 VAL A N 1
ATOM 2925 C CA . VAL A 1 362 ? -3.763 -16.971 1.015 1.00 94.00 362 VAL A CA 1
ATOM 2926 C C . VAL A 1 362 ? -5.150 -16.646 1.559 1.00 94.00 362 VAL A C 1
ATOM 2928 O O . VAL A 1 362 ? -5.995 -16.080 0.866 1.00 94.00 362 VAL A O 1
ATOM 2931 N N . ASP A 1 363 ? -5.350 -16.896 2.852 1.00 90.25 363 ASP A N 1
ATOM 2932 C CA . ASP A 1 363 ? -6.591 -16.523 3.529 1.00 90.25 363 ASP A CA 1
ATOM 2933 C C . ASP A 1 363 ? -6.590 -15.057 4.005 1.00 90.25 363 ASP A C 1
ATOM 2935 O O . ASP A 1 363 ? -5.694 -14.592 4.726 1.00 90.25 363 ASP A O 1
ATOM 2939 N N . TYR A 1 364 ? -7.639 -14.328 3.625 1.00 90.00 364 TYR A N 1
ATOM 2940 C CA . TYR A 1 364 ? -7.935 -12.955 4.057 1.00 90.00 364 TYR A CA 1
ATOM 2941 C C . TYR A 1 364 ? -9.128 -12.893 5.021 1.00 90.00 364 TYR A C 1
ATOM 2943 O O . TYR A 1 364 ? -9.544 -11.798 5.400 1.00 90.00 364 TYR A O 1
ATOM 2951 N N . GLY A 1 365 ? -9.696 -14.047 5.381 1.00 87.62 365 GLY A N 1
ATOM 2952 C CA . GLY A 1 365 ? -10.896 -14.165 6.192 1.00 87.62 365 GLY A CA 1
ATOM 2953 C C . GLY A 1 365 ? -12.125 -13.599 5.492 1.00 87.62 365 GLY A C 1
ATOM 2954 O O . GLY A 1 365 ? -12.950 -13.000 6.166 1.00 87.62 365 GLY A O 1
ATOM 2955 N N . ILE A 1 366 ? -12.239 -13.686 4.163 1.00 92.31 366 ILE A N 1
ATOM 2956 C CA . ILE A 1 366 ? -13.400 -13.163 3.422 1.00 92.31 366 ILE A CA 1
ATOM 2957 C C . ILE A 1 366 ? -14.525 -14.205 3.453 1.00 92.31 366 ILE A C 1
ATOM 2959 O O . ILE A 1 366 ? -14.332 -15.340 3.009 1.00 92.31 366 ILE A O 1
ATOM 2963 N N . ASP A 1 367 ? -15.704 -13.811 3.942 1.00 91.19 367 ASP A N 1
ATOM 2964 C CA . ASP A 1 367 ? -16.930 -14.609 3.838 1.00 91.19 367 ASP A CA 1
ATOM 2965 C C . ASP A 1 367 ? -17.758 -14.157 2.647 1.00 91.19 367 ASP A C 1
ATOM 2967 O O . ASP A 1 367 ? -18.243 -13.021 2.608 1.00 91.19 367 ASP A O 1
ATOM 2971 N N . VAL A 1 368 ? -17.947 -15.062 1.691 1.00 94.81 368 VAL A N 1
ATOM 2972 C CA . VAL A 1 368 ? -18.814 -14.845 0.535 1.00 94.81 368 VAL A CA 1
ATOM 2973 C C . VAL A 1 368 ? -20.167 -15.487 0.804 1.00 94.81 368 VAL A C 1
ATOM 2975 O O . VAL A 1 368 ? -20.251 -16.633 1.236 1.00 94.81 368 VAL A O 1
ATOM 2978 N N . GLY A 1 369 ? -21.236 -14.748 0.535 1.00 93.38 369 GLY A N 1
ATOM 2979 C CA . GLY A 1 369 ? -22.600 -15.228 0.686 1.00 93.38 369 GLY A CA 1
ATOM 2980 C C . GLY A 1 369 ? -23.537 -14.628 -0.352 1.00 93.38 369 GLY A C 1
ATOM 2981 O O . GLY A 1 369 ? -23.141 -13.842 -1.214 1.00 93.38 369 GLY A O 1
ATOM 2982 N N . HIS A 1 370 ? -24.805 -15.012 -0.256 1.00 92.69 370 HIS A N 1
ATOM 2983 C CA . HIS A 1 370 ? -25.859 -14.557 -1.152 1.00 92.69 370 HIS A CA 1
ATOM 2984 C C . HIS A 1 370 ? -26.943 -13.841 -0.351 1.00 92.69 370 HIS A C 1
ATOM 2986 O O . HIS A 1 370 ? -27.347 -14.289 0.719 1.00 92.69 370 HIS A O 1
ATOM 2992 N N . ASP A 1 371 ? -27.436 -12.736 -0.895 1.00 89.88 371 ASP A N 1
ATOM 2993 C CA . ASP A 1 371 ? -28.559 -11.979 -0.353 1.00 89.88 371 ASP A CA 1
ATOM 2994 C C . ASP A 1 371 ? -29.533 -11.729 -1.506 1.00 89.88 371 ASP A C 1
ATOM 2996 O O . ASP A 1 371 ? -29.122 -11.310 -2.587 1.00 89.88 371 ASP A O 1
ATOM 3000 N N . ARG A 1 372 ? -30.827 -11.993 -1.283 1.00 87.00 372 ARG A N 1
ATOM 3001 C CA . ARG A 1 372 ? -31.886 -11.861 -2.301 1.00 87.00 372 ARG A CA 1
ATOM 3002 C C . ARG A 1 372 ? -31.976 -10.449 -2.893 1.00 87.00 372 ARG A C 1
ATOM 3004 O O . ARG A 1 372 ? -32.533 -10.285 -3.973 1.00 87.00 372 ARG A O 1
ATOM 3011 N N . GLY A 1 373 ? -31.456 -9.435 -2.199 1.00 87.38 373 GLY A N 1
ATOM 3012 C CA . GLY A 1 373 ? -31.376 -8.060 -2.691 1.00 87.38 373 GLY A CA 1
ATOM 3013 C C . GLY A 1 373 ? -30.298 -7.819 -3.754 1.00 87.38 373 GLY A C 1
ATOM 3014 O O . GLY A 1 373 ? -30.296 -6.749 -4.363 1.00 87.38 373 GLY A O 1
ATOM 3015 N N . PHE A 1 374 ? -29.395 -8.776 -3.993 1.00 91.44 374 PHE A N 1
ATOM 3016 C CA . PHE A 1 374 ? -28.301 -8.652 -4.954 1.00 91.44 374 PHE A CA 1
ATOM 3017 C C . PHE A 1 374 ? -28.303 -9.806 -5.956 1.00 91.44 374 PHE A C 1
ATOM 3019 O O . PHE A 1 374 ? -28.398 -10.973 -5.597 1.00 91.44 374 PHE A O 1
ATOM 3026 N N . ALA A 1 375 ? -28.128 -9.478 -7.237 1.00 92.62 375 ALA A N 1
ATOM 3027 C CA . ALA A 1 375 ? -28.042 -10.458 -8.323 1.00 92.62 375 ALA A CA 1
ATOM 3028 C C . ALA A 1 375 ? -26.666 -11.152 -8.416 1.00 92.62 375 ALA A C 1
ATOM 3030 O O . ALA A 1 375 ? -26.344 -11.769 -9.428 1.00 92.62 375 ALA A O 1
ATOM 3031 N N . PHE A 1 376 ? -25.816 -10.985 -7.405 1.00 95.12 376 PHE A N 1
ATOM 3032 C CA . PHE A 1 376 ? -24.446 -11.473 -7.388 1.00 95.12 376 PHE A CA 1
ATOM 3033 C C . PHE A 1 376 ? -24.010 -11.822 -5.958 1.00 95.12 376 PHE A C 1
ATOM 3035 O O . PHE A 1 376 ? -24.565 -11.257 -5.011 1.00 95.12 376 PHE A O 1
ATOM 3042 N N . PRO A 1 377 ? -22.999 -12.695 -5.791 1.00 97.00 377 PRO A N 1
ATOM 3043 C CA . PRO A 1 377 ? -22.422 -12.986 -4.483 1.00 97.00 377 PRO A CA 1
ATOM 3044 C C . PRO A 1 377 ? -21.812 -11.731 -3.851 1.00 97.00 377 PRO A C 1
ATOM 3046 O O . PRO A 1 377 ? -21.190 -10.908 -4.530 1.00 97.00 377 PRO A O 1
ATOM 3049 N N . ILE A 1 378 ? -21.982 -11.582 -2.540 1.00 95.50 378 ILE A N 1
ATOM 3050 C CA . ILE A 1 378 ? -21.498 -10.436 -1.767 1.00 95.50 378 ILE A CA 1
ATOM 3051 C C . ILE A 1 378 ? -20.611 -10.891 -0.617 1.00 95.50 378 ILE A C 1
ATOM 3053 O O . ILE A 1 378 ? -20.676 -12.032 -0.168 1.00 95.50 378 ILE A O 1
ATOM 3057 N N . ILE A 1 379 ? -19.813 -9.960 -0.102 1.00 94.06 379 ILE A N 1
ATOM 3058 C CA . ILE A 1 379 ? -19.118 -10.162 1.166 1.00 94.06 379 ILE A CA 1
ATOM 3059 C C . ILE A 1 379 ? -20.154 -9.989 2.274 1.00 94.06 379 ILE A C 1
ATOM 3061 O O . ILE A 1 379 ? -20.766 -8.925 2.383 1.00 94.06 379 ILE A O 1
ATOM 3065 N N . VAL A 1 380 ? -20.375 -11.036 3.064 1.00 88.56 380 VAL A N 1
ATOM 3066 C CA . VAL A 1 380 ? -21.344 -11.020 4.176 1.00 88.56 380 VAL A CA 1
ATOM 3067 C C . VAL A 1 380 ? -20.679 -10.745 5.518 1.00 88.56 380 VAL A C 1
ATOM 3069 O O . VAL A 1 380 ? -21.338 -10.297 6.452 1.00 88.56 380 VAL A O 1
ATOM 3072 N N . GLY A 1 381 ? -19.368 -10.956 5.603 1.00 83.81 381 GLY A N 1
ATOM 3073 C CA . GLY A 1 381 ? -18.621 -10.800 6.835 1.00 83.81 381 GLY A CA 1
ATOM 3074 C C . GLY A 1 381 ? -17.144 -11.110 6.661 1.00 83.81 381 GLY A C 1
ATOM 3075 O O . GLY A 1 381 ? -16.600 -11.114 5.552 1.00 83.81 381 GLY A O 1
ATOM 3076 N N . THR A 1 382 ? -16.494 -11.330 7.797 1.00 83.81 382 THR A N 1
ATOM 3077 C CA . THR A 1 382 ? -15.113 -11.781 7.832 1.00 83.81 382 THR A CA 1
ATOM 3078 C C . THR A 1 382 ? -14.866 -12.701 9.018 1.00 83.81 382 THR A C 1
ATOM 3080 O O . THR A 1 382 ? -15.158 -12.325 10.155 1.00 83.81 382 THR A O 1
ATOM 3083 N N . ARG A 1 383 ? -14.245 -13.855 8.746 1.00 80.19 383 ARG A N 1
ATOM 3084 C CA . ARG A 1 383 ? -13.802 -14.856 9.737 1.00 80.19 383 ARG A CA 1
ATOM 3085 C C . ARG A 1 383 ? -12.541 -14.450 10.482 1.00 80.19 383 ARG A C 1
ATOM 3087 O O . ARG A 1 383 ? -12.029 -15.209 11.297 1.00 80.19 383 ARG A O 1
ATOM 3094 N N . THR A 1 384 ? -11.996 -13.271 1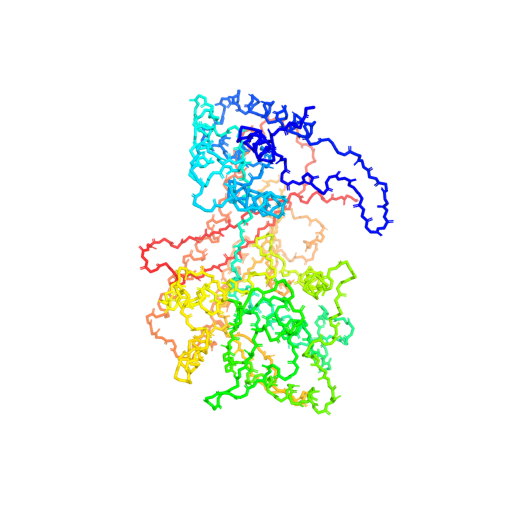0.185 1.00 68.69 384 THR A N 1
ATOM 3095 C CA . THR A 1 384 ? -10.802 -12.788 10.868 1.00 68.69 384 THR A CA 1
ATOM 3096 C C . THR A 1 384 ? -11.111 -12.642 12.354 1.00 68.69 384 THR A C 1
ATOM 3098 O O . THR A 1 384 ? -11.847 -11.737 12.754 1.00 68.69 384 THR A O 1
ATOM 3101 N N . ALA A 1 385 ? -10.513 -13.510 13.169 1.00 55.31 385 ALA A N 1
ATOM 3102 C CA . ALA A 1 385 ? -10.543 -13.406 14.617 1.00 55.31 385 ALA A CA 1
ATOM 3103 C C . ALA A 1 385 ? -9.754 -12.159 15.043 1.00 55.31 385 ALA A C 1
ATOM 3105 O O . ALA A 1 385 ? -8.549 -12.194 15.282 1.00 55.31 385 ALA A O 1
ATOM 3106 N N . LEU A 1 386 ? -10.436 -11.018 15.086 1.00 53.81 386 LEU A N 1
ATOM 3107 C CA . LEU A 1 386 ? -9.926 -9.820 15.741 1.00 53.81 386 LEU A CA 1
ATOM 3108 C C . LEU A 1 386 ? -10.113 -9.988 17.238 1.00 53.81 386 LEU A C 1
ATOM 3110 O O . LEU A 1 386 ? -11.100 -10.580 17.660 1.00 53.81 386 LEU A O 1
ATOM 3114 N N . GLN A 1 387 ? -9.199 -9.494 18.060 1.00 46.88 387 GLN A N 1
ATOM 3115 C CA . GLN A 1 387 ? -9.477 -9.362 19.489 1.00 46.88 387 GLN A CA 1
ATOM 3116 C C . GLN A 1 387 ? -10.296 -8.084 19.693 1.00 46.88 387 GLN A C 1
ATOM 3118 O O . GLN A 1 387 ? -10.041 -7.084 19.022 1.00 46.88 387 GLN A O 1
ATOM 3123 N N . ALA A 1 388 ? -11.320 -8.135 20.550 1.00 49.38 388 ALA A N 1
ATOM 3124 C CA . ALA A 1 388 ? -12.172 -6.980 20.814 1.00 49.38 388 ALA A CA 1
ATOM 3125 C C . ALA A 1 388 ? -11.301 -5.838 21.349 1.00 49.38 388 ALA A C 1
ATOM 3127 O O . ALA A 1 388 ? -10.617 -6.004 22.355 1.00 49.38 388 ALA A O 1
ATOM 3128 N N . ALA A 1 389 ? -11.273 -4.707 20.652 1.00 52.66 389 ALA A N 1
ATOM 3129 C CA . ALA A 1 389 ? -10.595 -3.513 21.129 1.00 52.66 389 ALA A CA 1
ATOM 3130 C C . ALA A 1 389 ? -11.645 -2.611 21.777 1.00 52.66 389 ALA A C 1
ATOM 3132 O O . ALA A 1 389 ? -12.630 -2.254 21.135 1.00 52.66 389 ALA A O 1
ATOM 3133 N N . LEU A 1 390 ? -11.425 -2.251 23.039 1.00 57.84 390 LEU A N 1
ATOM 3134 C CA . LEU A 1 390 ? -12.238 -1.266 23.741 1.00 57.84 390 LEU A CA 1
ATOM 3135 C C . LEU A 1 390 ? -11.464 0.054 23.794 1.00 57.84 390 LEU A C 1
ATOM 3137 O O . LEU A 1 390 ? -10.294 0.099 24.194 1.00 57.84 390 LEU A O 1
ATOM 3141 N N . ASP A 1 391 ? -12.118 1.135 23.387 1.00 58.78 391 ASP A N 1
ATOM 3142 C CA . ASP A 1 391 ? -11.650 2.483 23.677 1.00 58.78 391 ASP A CA 1
ATOM 3143 C C . ASP A 1 391 ? -12.042 2.819 25.119 1.00 58.78 391 ASP A C 1
ATOM 3145 O O . ASP A 1 391 ? -13.214 2.746 25.490 1.00 58.78 391 ASP A O 1
ATOM 3149 N N . VAL A 1 392 ? -11.049 3.185 25.933 1.00 62.72 392 VAL A N 1
ATOM 3150 C CA . VAL A 1 392 ? -11.234 3.498 27.352 1.00 62.72 392 VAL A CA 1
ATOM 3151 C C . VAL A 1 392 ? -11.071 4.999 27.548 1.00 62.72 392 VAL A C 1
ATOM 3153 O O . VAL A 1 392 ? -9.982 5.553 27.359 1.00 62.72 392 VAL A O 1
ATOM 3156 N N . ASP A 1 393 ? -12.156 5.653 27.943 1.00 66.25 393 ASP A N 1
ATOM 3157 C CA . ASP A 1 393 ? -12.150 7.033 28.407 1.00 66.25 393 ASP A CA 1
ATOM 3158 C C . ASP A 1 393 ? -12.262 7.064 29.930 1.00 66.25 393 ASP A C 1
ATOM 3160 O O . ASP A 1 393 ? -13.065 6.349 30.529 1.00 66.25 393 ASP A O 1
ATOM 3164 N N . VAL A 1 394 ? -11.448 7.909 30.561 1.00 70.06 394 VAL A N 1
ATOM 3165 C CA . VAL A 1 394 ? -11.431 8.070 32.015 1.00 70.06 394 VAL A CA 1
ATOM 3166 C C . VAL A 1 394 ? -11.456 9.553 32.367 1.00 70.06 394 VAL A C 1
ATOM 3168 O O . VAL A 1 394 ? -10.707 10.354 31.794 1.00 70.06 394 VAL A O 1
ATOM 3171 N N . ALA A 1 395 ? -12.297 9.908 33.336 1.00 66.31 395 ALA A N 1
ATOM 3172 C CA . ALA A 1 395 ? -12.278 11.205 33.993 1.00 66.31 395 ALA A CA 1
ATOM 3173 C C . ALA A 1 395 ? -11.603 11.101 35.361 1.00 66.31 395 ALA A C 1
ATOM 3175 O O . ALA A 1 395 ? -11.770 10.112 36.080 1.00 66.31 395 ALA A O 1
ATOM 3176 N N . LEU A 1 396 ? -10.846 12.136 35.719 1.00 64.50 396 LEU A N 1
ATOM 3177 C CA . LEU A 1 396 ? -10.187 12.243 37.016 1.00 64.50 396 LEU A CA 1
ATOM 3178 C C . LEU A 1 396 ? -10.863 13.329 37.866 1.00 64.50 396 LEU A C 1
ATOM 3180 O O . LEU A 1 396 ? -11.253 14.373 37.339 1.00 64.50 396 LEU A O 1
ATOM 3184 N N . SER A 1 397 ? -10.988 13.090 39.174 1.00 65.94 397 SER A N 1
ATOM 3185 C CA . SER A 1 397 ? -11.433 14.088 40.158 1.00 65.94 397 SER A CA 1
ATOM 3186 C C . SER A 1 397 ? -10.352 15.143 40.425 1.00 65.94 397 SER A C 1
ATOM 3188 O O . SER A 1 397 ? -9.192 14.985 40.040 1.00 65.94 397 SER A O 1
ATOM 3190 N N . ASP A 1 398 ? -10.694 16.183 41.187 1.00 63.41 398 ASP A N 1
ATOM 3191 C CA . ASP A 1 398 ? -9.741 17.198 41.672 1.00 63.41 398 ASP A CA 1
ATOM 3192 C C . ASP A 1 398 ? -8.666 16.594 42.601 1.00 63.41 398 ASP A C 1
ATOM 3194 O O . ASP A 1 398 ? -7.528 17.067 42.673 1.00 63.41 398 ASP A O 1
ATOM 3198 N N . GLN A 1 399 ? -9.010 15.491 43.279 1.00 56.53 399 GLN A N 1
ATOM 3199 C CA . GLN A 1 399 ? -8.086 14.670 44.071 1.00 56.53 399 GLN A CA 1
ATOM 3200 C C . GLN A 1 399 ? -7.305 13.663 43.222 1.00 56.53 399 GLN A C 1
ATOM 3202 O O . GLN A 1 399 ? -6.368 13.035 43.718 1.00 56.53 399 GLN A O 1
ATOM 3207 N N . ARG A 1 400 ? -7.595 13.627 41.916 1.00 54.81 400 ARG A N 1
ATOM 3208 C CA . ARG A 1 400 ? -6.838 12.935 40.873 1.00 54.81 400 ARG A CA 1
ATOM 3209 C C . ARG A 1 400 ? -6.984 11.418 40.937 1.00 54.81 400 ARG A C 1
ATOM 3211 O O . ARG A 1 400 ? -6.099 10.656 40.554 1.00 54.81 400 ARG A O 1
ATOM 3218 N N . GLU A 1 401 ? -8.146 11.013 41.415 1.00 58.59 401 GLU A N 1
ATOM 3219 C CA . GLU A 1 401 ? -8.641 9.649 41.406 1.00 58.59 401 GLU A CA 1
ATOM 3220 C C . GLU A 1 401 ? -9.556 9.470 40.201 1.00 58.59 401 GLU A C 1
ATOM 3222 O O . GLU A 1 401 ? -10.157 10.437 39.731 1.00 58.59 401 GLU A O 1
ATOM 3227 N N . VAL A 1 402 ? -9.693 8.242 39.708 1.00 62.00 402 VAL A N 1
ATOM 3228 C CA . VAL A 1 402 ? -10.682 7.943 38.669 1.00 62.00 402 VAL A CA 1
ATOM 3229 C C . VAL A 1 402 ? -12.068 8.274 39.215 1.00 62.00 402 VAL A C 1
ATOM 3231 O O . VAL A 1 402 ? -12.485 7.682 40.207 1.00 62.00 402 VAL A O 1
ATOM 3234 N N . SER A 1 403 ? -12.751 9.238 38.604 1.00 71.19 403 SER A N 1
ATOM 3235 C CA . SER A 1 403 ? -14.095 9.679 38.991 1.00 71.19 403 SER A CA 1
ATOM 3236 C C . SER A 1 403 ? -15.172 9.182 38.039 1.00 71.19 403 SER A C 1
ATOM 3238 O O . SER A 1 403 ? -16.322 9.063 38.448 1.00 71.19 403 SER A O 1
ATOM 3240 N N . ALA A 1 404 ? -14.809 8.854 36.798 1.00 73.81 404 ALA A N 1
ATOM 3241 C CA . ALA A 1 404 ? -15.695 8.188 35.853 1.00 73.81 404 ALA A CA 1
ATOM 3242 C C . ALA A 1 404 ? -14.907 7.360 34.832 1.00 73.81 404 ALA A C 1
ATOM 3244 O O . ALA A 1 404 ? -13.759 7.685 34.511 1.00 73.81 404 ALA A O 1
ATOM 3245 N N . VAL A 1 405 ? -15.531 6.300 34.322 1.00 74.31 405 VAL A N 1
ATOM 3246 C CA . VAL A 1 405 ? -14.985 5.408 33.292 1.00 74.31 405 VAL A CA 1
ATOM 3247 C C . VAL A 1 405 ? -16.051 5.178 32.233 1.00 74.31 405 VAL A C 1
ATOM 3249 O O . VAL A 1 405 ? -17.207 4.936 32.566 1.00 74.31 405 VAL A O 1
ATOM 3252 N N . GLN A 1 406 ? -15.656 5.228 30.964 1.00 78.06 406 GLN A N 1
ATOM 3253 C CA . GLN A 1 406 ? -16.488 4.839 29.834 1.00 78.06 406 GLN A CA 1
ATOM 3254 C C . GLN A 1 406 ? -15.686 3.909 28.921 1.00 78.06 406 GLN A C 1
ATOM 3256 O O . GLN A 1 406 ? -14.571 4.227 28.504 1.00 78.06 406 GLN A O 1
ATOM 3261 N N . LEU A 1 407 ? -16.266 2.754 28.618 1.00 71.69 407 LEU A N 1
ATOM 3262 C CA . LEU A 1 407 ? -15.762 1.762 27.682 1.00 71.69 407 LEU A CA 1
ATOM 3263 C C . LEU A 1 407 ? -16.635 1.801 26.432 1.00 71.69 407 LEU A C 1
ATOM 3265 O O . LEU A 1 407 ? -17.854 1.633 26.511 1.00 71.69 407 LEU A O 1
ATOM 3269 N N . ARG A 1 408 ? -16.010 2.006 25.277 1.00 68.06 408 ARG A N 1
ATOM 3270 C CA . ARG A 1 408 ? -16.679 1.935 23.977 1.00 68.06 408 ARG A CA 1
ATOM 3271 C C . ARG A 1 408 ? -16.074 0.836 23.132 1.00 68.06 408 ARG A C 1
ATOM 3273 O O . ARG A 1 408 ? -14.867 0.607 23.185 1.00 68.06 408 ARG A O 1
ATOM 3280 N N . ASP A 1 409 ? -16.892 0.186 22.325 1.00 62.81 409 ASP A N 1
ATOM 3281 C CA . ASP A 1 409 ? -16.390 -0.724 21.307 1.00 62.81 409 ASP A CA 1
ATOM 3282 C C . ASP A 1 409 ? -15.643 0.097 20.245 1.00 62.81 409 ASP A C 1
ATOM 3284 O O . ASP A 1 409 ? -16.184 1.043 19.667 1.00 62.81 409 ASP A O 1
ATOM 3288 N N . ALA A 1 410 ? -14.367 -0.218 20.004 1.00 58.03 410 ALA A N 1
ATOM 3289 C CA . ALA A 1 410 ? -13.512 0.601 19.144 1.00 58.03 410 ALA A CA 1
ATOM 3290 C C . ALA A 1 410 ? -13.898 0.532 17.650 1.00 58.03 410 ALA A C 1
ATOM 3292 O O . ALA A 1 410 ? -13.370 1.308 16.843 1.00 58.03 410 ALA A O 1
ATOM 3293 N N . GLU A 1 411 ? -14.782 -0.390 17.249 1.00 51.38 411 GLU A N 1
ATOM 3294 C CA . GLU A 1 411 ? -15.258 -0.527 15.869 1.00 51.38 411 GLU A CA 1
ATOM 3295 C C . GLU A 1 411 ? -16.592 0.193 15.619 1.00 51.38 411 GLU A C 1
ATOM 3297 O O . GLU A 1 411 ? -16.787 0.796 14.554 1.00 51.38 411 GLU A O 1
ATOM 3302 N N . THR A 1 412 ? -17.512 0.123 16.575 1.00 54.38 412 THR A N 1
ATOM 3303 C CA . THR A 1 412 ? -18.879 0.654 16.479 1.00 54.38 412 THR A CA 1
ATOM 3304 C C . THR A 1 412 ? -19.040 2.015 17.153 1.00 54.38 412 THR A C 1
ATOM 3306 O O . THR A 1 412 ? -19.929 2.765 16.754 1.00 54.38 412 THR A O 1
ATOM 3309 N N . ASP A 1 413 ? -18.134 2.375 18.070 1.00 61.47 413 ASP A N 1
ATOM 3310 C CA . ASP A 1 413 ? -18.222 3.543 18.964 1.00 61.47 413 ASP A CA 1
ATOM 3311 C C . ASP A 1 413 ? -19.442 3.479 19.907 1.00 61.47 413 ASP A C 1
ATOM 3313 O O . ASP A 1 413 ? -19.811 4.481 20.519 1.00 61.47 413 ASP A O 1
ATOM 3317 N N . GLU A 1 414 ? -20.074 2.305 20.033 1.00 68.00 414 GLU A N 1
ATOM 3318 C CA . GLU A 1 414 ? -21.164 2.061 20.976 1.00 68.00 414 GLU A CA 1
ATOM 3319 C C . GLU A 1 414 ? -20.617 1.977 22.403 1.00 68.00 414 GLU A C 1
ATOM 3321 O O . GLU A 1 414 ? -19.552 1.403 22.651 1.00 68.00 414 GLU A O 1
ATOM 3326 N N . ILE A 1 415 ? -21.344 2.574 23.349 1.00 74.62 415 ILE A N 1
ATOM 3327 C CA . ILE A 1 415 ? -20.996 2.541 24.769 1.00 74.62 415 ILE A CA 1
ATOM 3328 C C . ILE A 1 415 ? -21.358 1.163 25.305 1.00 74.62 415 ILE A C 1
ATOM 3330 O O . ILE A 1 415 ? -22.527 0.792 25.355 1.00 74.62 415 ILE A O 1
ATOM 3334 N N . VAL A 1 416 ? -20.334 0.413 25.697 1.00 73.25 416 VAL A N 1
ATOM 3335 C CA . VAL A 1 416 ? -20.484 -0.944 26.234 1.00 73.25 416 VAL A CA 1
ATOM 3336 C C . VAL A 1 416 ? -20.621 -0.891 27.754 1.00 73.25 416 VAL A C 1
ATOM 3338 O O . VAL A 1 416 ? -21.313 -1.706 28.352 1.00 73.25 416 VAL A O 1
ATOM 3341 N N . PHE A 1 417 ? -19.985 0.098 28.388 1.00 78.50 417 PHE A N 1
ATOM 3342 C CA . PHE A 1 417 ? -20.109 0.353 29.817 1.00 78.50 417 PHE A CA 1
ATOM 3343 C C . PHE A 1 417 ? -19.774 1.806 30.140 1.00 78.50 417 PHE A C 1
ATOM 3345 O O . PHE A 1 417 ? -18.828 2.365 29.588 1.00 78.50 417 PHE A O 1
ATOM 3352 N N . GLU A 1 418 ? -20.491 2.397 31.086 1.00 84.56 418 GLU A N 1
ATOM 3353 C CA . GLU A 1 418 ? -20.151 3.698 31.649 1.00 84.56 418 GLU A CA 1
ATOM 3354 C C . GLU A 1 418 ? -20.600 3.808 33.103 1.00 84.56 418 GLU A C 1
ATOM 3356 O O . GLU A 1 418 ? -21.634 3.260 33.487 1.00 84.56 418 GLU A O 1
ATOM 3361 N N . ALA A 1 419 ? -19.806 4.495 33.921 1.00 81.62 419 ALA A N 1
ATOM 3362 C CA . ALA A 1 419 ? -20.131 4.742 35.318 1.00 81.62 419 ALA A CA 1
ATOM 3363 C C . ALA A 1 419 ? -19.350 5.934 35.876 1.00 81.62 419 ALA A C 1
ATOM 3365 O O . ALA A 1 419 ? -18.189 6.158 35.518 1.00 81.62 419 ALA A O 1
ATOM 3366 N N . THR A 1 420 ? -19.965 6.649 36.818 1.00 83.94 420 THR A N 1
ATOM 3367 C CA . THR A 1 420 ? -19.248 7.504 37.772 1.00 83.94 420 THR A CA 1
ATOM 3368 C C . THR A 1 420 ? -18.938 6.709 39.039 1.00 83.94 420 THR A C 1
ATOM 3370 O O . THR A 1 420 ? -19.651 5.767 39.381 1.00 83.94 420 THR A O 1
ATOM 3373 N N . ILE A 1 421 ? -17.848 7.049 39.726 1.00 77.00 421 ILE A N 1
ATOM 3374 C CA . ILE A 1 421 ? -17.469 6.399 40.984 1.00 77.00 421 ILE A CA 1
ATOM 3375 C C . ILE A 1 421 ? -18.069 7.183 42.151 1.00 77.00 421 ILE A C 1
ATOM 3377 O O . ILE A 1 421 ? -17.779 8.370 42.322 1.00 77.00 421 ILE A O 1
ATOM 3381 N N . SER A 1 422 ? -18.887 6.510 42.962 1.00 79.38 422 SER A N 1
ATOM 3382 C CA . SER A 1 422 ? -19.508 7.067 44.165 1.00 79.38 422 SER A CA 1
ATOM 3383 C C . SER A 1 422 ? -18.482 7.750 45.073 1.00 79.38 422 SER A C 1
ATOM 3385 O O . SER A 1 422 ? -17.366 7.270 45.267 1.00 79.38 422 SER A O 1
ATOM 3387 N N . GLY A 1 423 ? -18.849 8.909 45.622 1.00 75.25 423 GLY A N 1
ATOM 3388 C CA . GLY A 1 423 ? -17.974 9.690 46.504 1.00 75.25 423 GLY A CA 1
ATOM 3389 C C . GLY A 1 423 ? -16.871 10.482 45.790 1.00 75.25 423 GLY A C 1
ATOM 3390 O O . GLY A 1 423 ? -16.162 11.246 46.444 1.00 75.25 423 GLY A O 1
ATOM 3391 N N . ARG A 1 424 ? -16.744 10.377 44.459 1.00 77.00 424 ARG A N 1
ATOM 3392 C CA . ARG A 1 424 ? -15.784 11.154 43.661 1.00 77.00 424 ARG A CA 1
ATOM 3393 C C . ARG A 1 424 ? -16.512 12.114 42.727 1.00 77.00 424 ARG A C 1
ATOM 3395 O O . ARG A 1 424 ? -17.419 11.735 41.995 1.00 77.00 424 ARG A O 1
ATOM 3402 N N . LYS A 1 425 ? -16.089 13.381 42.712 1.00 74.75 425 LYS A N 1
ATOM 3403 C CA . LYS A 1 425 ? -16.680 14.402 41.835 1.00 74.75 425 LYS A CA 1
ATOM 3404 C C . LYS A 1 425 ? -16.276 14.144 40.377 1.00 74.75 425 LYS A C 1
ATOM 3406 O O . LYS A 1 425 ? -15.122 14.365 40.003 1.00 74.75 425 LYS A O 1
ATOM 3411 N N . ALA A 1 426 ? -17.214 13.643 39.577 1.00 69.44 426 ALA A N 1
ATOM 3412 C CA . ALA A 1 426 ? -17.069 13.488 38.132 1.00 69.44 426 ALA A CA 1
ATOM 3413 C C . ALA A 1 426 ? -17.350 14.818 37.396 1.00 69.44 426 ALA A C 1
ATOM 3415 O O . ALA A 1 426 ? -18.034 15.688 37.946 1.00 69.44 426 ALA A O 1
ATOM 3416 N N . PRO A 1 427 ? -16.827 15.016 36.171 1.00 71.38 427 PRO A N 1
ATOM 3417 C CA . PRO A 1 427 ? -17.135 16.202 35.375 1.00 71.38 427 PRO A CA 1
ATOM 3418 C C . PRO A 1 427 ? -18.631 16.271 35.049 1.00 71.38 427 PRO A C 1
ATOM 3420 O O . PRO A 1 427 ? -19.237 15.263 34.710 1.00 71.38 427 PRO A O 1
ATOM 3423 N N . SER A 1 428 ? -19.224 17.464 35.083 1.00 69.38 428 SER A N 1
ATOM 3424 C CA . SER A 1 428 ? -20.635 17.677 34.719 1.00 69.38 428 SER A CA 1
ATOM 3425 C C . SER A 1 428 ? -20.876 17.771 33.207 1.00 69.38 428 SER A C 1
ATOM 3427 O O . SER A 1 428 ? -21.985 18.069 32.769 1.00 69.38 428 SER A O 1
ATOM 3429 N N . THR A 1 429 ? -19.839 17.567 32.395 1.00 72.44 429 THR A N 1
ATOM 3430 C CA . THR A 1 429 ? -19.890 17.661 30.935 1.00 72.44 429 THR A CA 1
ATOM 3431 C C . THR A 1 429 ? -20.070 16.288 30.295 1.00 72.44 429 THR A C 1
ATOM 3433 O O . THR A 1 429 ? -19.580 15.279 30.803 1.00 72.44 429 THR A O 1
ATOM 3436 N N . PHE A 1 430 ? -20.731 16.254 29.137 1.00 62.53 430 PHE A N 1
ATOM 3437 C CA . PHE A 1 430 ? -20.821 15.054 28.304 1.00 62.53 430 PHE A CA 1
ATOM 3438 C C . PHE A 1 430 ? -19.416 14.490 27.993 1.00 62.53 430 PHE A C 1
ATOM 3440 O O . PHE A 1 430 ? -18.519 15.270 27.643 1.00 62.53 430 PHE A O 1
ATOM 3447 N N . PRO A 1 431 ? -19.185 13.165 28.097 1.00 64.06 431 PRO A N 1
ATOM 3448 C CA . PRO A 1 431 ? -20.175 12.084 28.234 1.00 64.06 431 PRO A CA 1
ATOM 3449 C C . PRO A 1 431 ? -20.571 11.690 29.672 1.00 64.06 431 PRO A C 1
ATOM 3451 O O . PRO A 1 431 ? -21.285 10.716 29.845 1.00 64.06 431 PRO A O 1
ATOM 3454 N N . TRP A 1 432 ? -20.120 12.402 30.707 1.00 76.31 432 TRP A N 1
ATOM 3455 C CA . TRP A 1 432 ? -20.205 11.942 32.106 1.00 76.31 432 TRP A CA 1
ATOM 3456 C C . TRP A 1 432 ? -21.474 12.369 32.851 1.00 76.31 432 TRP A C 1
ATOM 3458 O O . TRP A 1 432 ? -21.762 11.859 33.930 1.00 76.31 432 TRP A O 1
ATOM 3468 N N . ASN A 1 433 ? -22.213 13.326 32.291 1.00 68.69 433 ASN A N 1
ATOM 3469 C CA . ASN A 1 433 ? -23.384 13.955 32.900 1.00 68.69 433 ASN A CA 1
ATOM 3470 C C . ASN A 1 433 ? -24.590 13.012 33.057 1.00 68.69 433 ASN A C 1
ATOM 3472 O O . ASN A 1 433 ? -25.466 13.297 33.868 1.00 68.69 433 ASN A O 1
ATOM 3476 N N . GLU A 1 434 ? -24.634 11.922 32.290 1.00 72.81 434 GLU A N 1
ATOM 3477 C CA . GLU A 1 434 ? -25.732 10.942 32.282 1.00 72.81 434 GLU A CA 1
ATOM 3478 C C . GLU A 1 434 ? -25.322 9.581 32.878 1.00 72.81 434 GLU A C 1
ATOM 3480 O O . GLU A 1 434 ? -26.151 8.684 33.012 1.00 72.81 434 GLU A O 1
ATOM 3485 N N . CYS A 1 435 ? -24.059 9.427 33.292 1.00 78.31 435 CYS A N 1
ATOM 3486 C CA . CYS A 1 435 ? -23.538 8.167 33.813 1.00 78.31 435 CYS A CA 1
ATOM 3487 C C . CYS A 1 435 ? -24.013 7.892 35.252 1.00 78.31 435 CYS A C 1
ATOM 3489 O O . CYS A 1 435 ? -23.811 8.705 36.158 1.00 78.31 435 CYS A O 1
ATOM 3491 N N . GLY A 1 436 ? -24.555 6.695 35.494 1.00 80.31 436 GLY A N 1
ATOM 3492 C CA . GLY A 1 436 ? -24.946 6.246 36.835 1.00 80.31 436 GLY A CA 1
ATOM 3493 C C . GLY A 1 436 ? -23.758 6.117 37.799 1.00 80.31 436 GLY A C 1
ATOM 3494 O O . GLY A 1 436 ? -22.655 5.749 37.388 1.00 80.31 436 GLY A O 1
ATOM 3495 N N . ALA A 1 437 ? -23.981 6.417 39.082 1.00 83.38 437 ALA A N 1
ATOM 3496 C CA . ALA A 1 437 ? -22.974 6.277 40.134 1.00 83.38 437 ALA A CA 1
ATOM 3497 C C . ALA A 1 437 ? -22.910 4.837 40.658 1.00 83.38 437 ALA A C 1
ATOM 3499 O O . ALA A 1 437 ? -23.938 4.246 40.990 1.00 83.38 437 ALA A O 1
ATOM 3500 N N . LEU A 1 438 ? -21.701 4.283 40.735 1.00 77.38 438 LEU A N 1
ATOM 3501 C CA . LEU A 1 438 ? -21.414 2.944 41.244 1.00 77.38 438 LEU A CA 1
ATOM 3502 C C . LEU A 1 438 ? -20.233 2.982 42.218 1.00 77.38 438 LEU A C 1
ATOM 3504 O O . LEU A 1 438 ? -19.318 3.796 42.083 1.00 77.38 438 LEU A O 1
ATOM 3508 N N . GLU A 1 439 ? -20.215 2.062 43.179 1.00 70.50 439 GLU A N 1
ATOM 3509 C CA . GLU A 1 439 ? -19.056 1.877 44.053 1.00 70.50 439 GLU A CA 1
ATOM 3510 C C . GLU A 1 439 ? -17.844 1.379 43.253 1.00 70.50 439 GLU A C 1
ATOM 3512 O O . GLU A 1 439 ? -17.977 0.621 42.292 1.00 70.50 439 GLU A O 1
ATOM 3517 N N . GLU A 1 440 ? -16.630 1.755 43.667 1.00 64.38 440 GLU A N 1
ATOM 3518 C CA . GLU A 1 440 ? -15.391 1.395 42.952 1.00 64.38 440 GLU A CA 1
ATOM 3519 C C . GLU A 1 440 ? -15.249 -0.122 42.738 1.00 64.38 440 GLU A C 1
ATOM 3521 O O . GLU A 1 440 ? -14.808 -0.573 41.678 1.00 64.38 440 GLU A O 1
ATOM 3526 N N . LYS A 1 441 ? -15.666 -0.918 43.730 1.00 60.44 441 LYS A N 1
ATOM 3527 C CA . LYS A 1 441 ? -15.652 -2.385 43.658 1.00 60.44 441 LYS A CA 1
ATOM 3528 C C . LYS A 1 441 ? -16.624 -2.920 42.607 1.00 60.44 441 LYS A C 1
ATOM 3530 O O . LYS A 1 441 ? -16.273 -3.859 41.898 1.00 60.44 441 LYS A O 1
ATOM 3535 N N . ASP A 1 442 ? -17.793 -2.301 42.469 1.00 63.28 442 ASP A N 1
ATOM 3536 C CA . ASP A 1 442 ? -18.823 -2.708 41.511 1.00 63.28 442 ASP A CA 1
ATOM 3537 C C . ASP A 1 442 ? -18.462 -2.282 40.089 1.00 63.28 442 ASP A C 1
ATOM 3539 O O . ASP A 1 442 ? -18.691 -3.035 39.145 1.00 63.28 442 ASP A O 1
ATOM 3543 N N . VAL A 1 443 ? -17.831 -1.114 39.928 1.00 63.75 443 VAL A N 1
ATOM 3544 C CA . VAL A 1 443 ? -17.237 -0.696 38.650 1.00 63.75 443 VAL A CA 1
ATOM 3545 C C . VAL A 1 443 ? -16.175 -1.702 38.216 1.00 63.75 443 VAL A C 1
ATOM 3547 O O . VAL A 1 443 ? -16.217 -2.187 37.088 1.00 63.75 443 VAL A O 1
ATOM 3550 N N . ALA A 1 444 ? -15.255 -2.072 39.112 1.00 58.12 444 ALA A N 1
ATOM 3551 C CA . ALA A 1 444 ? -14.237 -3.072 38.811 1.00 58.12 444 ALA A CA 1
ATOM 3552 C C . ALA A 1 444 ? -14.860 -4.436 38.464 1.00 58.12 444 ALA A C 1
ATOM 3554 O O . ALA A 1 444 ? -14.486 -5.031 37.456 1.00 58.12 444 ALA A O 1
ATOM 3555 N N . ALA A 1 445 ? -15.838 -4.906 39.245 1.00 59.94 445 ALA A N 1
ATOM 3556 C CA . ALA A 1 445 ? -16.514 -6.182 39.018 1.00 59.94 445 ALA A CA 1
ATOM 3557 C C . ALA A 1 445 ? -17.308 -6.212 37.704 1.00 59.94 445 ALA A C 1
ATOM 3559 O O . ALA A 1 445 ? -17.252 -7.204 36.985 1.00 59.94 445 ALA A O 1
ATOM 3560 N N . ARG A 1 446 ? -18.002 -5.125 37.344 1.00 64.56 446 ARG A N 1
ATOM 3561 C CA . ARG A 1 446 ? -18.731 -5.029 36.071 1.00 64.56 446 ARG A CA 1
ATOM 3562 C C . ARG A 1 446 ? -17.799 -4.948 34.877 1.00 64.56 446 ARG A C 1
ATOM 3564 O O . ARG A 1 446 ? -18.085 -5.581 33.874 1.00 64.56 446 ARG A O 1
ATOM 3571 N N . ILE A 1 447 ? -16.680 -4.229 34.980 1.00 62.75 447 ILE A N 1
ATOM 3572 C CA . ILE A 1 447 ? -15.656 -4.232 33.927 1.00 62.75 447 ILE A CA 1
ATOM 3573 C C . ILE A 1 447 ? -15.089 -5.646 33.748 1.00 62.75 447 ILE A C 1
ATOM 3575 O O . ILE A 1 447 ? -14.904 -6.074 32.615 1.00 62.75 447 ILE A O 1
ATOM 3579 N N . ILE A 1 448 ? -14.861 -6.382 34.841 1.00 57.94 448 ILE A N 1
ATOM 3580 C CA . ILE A 1 448 ? -14.421 -7.785 34.791 1.00 57.94 448 ILE A CA 1
ATOM 3581 C C . ILE A 1 448 ? -15.486 -8.662 34.121 1.00 57.94 448 ILE A C 1
ATOM 3583 O O . ILE A 1 448 ? -15.176 -9.312 33.134 1.00 57.94 448 ILE A O 1
ATOM 3587 N N . SER A 1 449 ? -16.742 -8.603 34.576 1.00 62.22 449 SER A N 1
ATOM 3588 C CA . SER A 1 449 ? -17.856 -9.376 34.005 1.00 62.22 449 SER A CA 1
ATOM 3589 C C . SER A 1 449 ? -18.076 -9.072 32.529 1.00 62.22 449 SER A C 1
ATOM 3591 O O . SER A 1 449 ? -18.315 -9.977 31.752 1.00 62.22 449 SER A O 1
ATOM 3593 N N . LEU A 1 450 ? -17.973 -7.809 32.120 1.00 62.38 450 LEU A N 1
ATOM 3594 C CA . LEU A 1 450 ? -18.157 -7.403 30.731 1.00 62.38 450 LEU A CA 1
ATOM 3595 C C . LEU A 1 450 ? -17.031 -7.940 29.840 1.00 62.38 450 LEU A C 1
ATOM 3597 O O . LEU A 1 450 ? -17.262 -8.313 28.694 1.00 62.38 450 LEU A O 1
ATOM 3601 N N . VAL A 1 451 ? -15.809 -7.999 30.371 1.00 52.72 451 VAL A N 1
ATOM 3602 C CA . VAL A 1 451 ? -14.678 -8.638 29.695 1.00 52.72 451 VAL A CA 1
ATOM 3603 C C . VAL A 1 451 ? -14.873 -10.155 29.642 1.00 52.72 451 VAL A C 1
ATOM 3605 O O . VAL A 1 451 ? -14.650 -10.733 28.582 1.00 52.72 451 VAL A O 1
ATOM 3608 N N . ASP A 1 452 ? -15.354 -10.781 30.717 1.00 51.56 452 ASP A N 1
ATOM 3609 C CA . ASP A 1 452 ? -15.674 -12.212 30.760 1.00 51.56 452 ASP A CA 1
ATOM 3610 C C . ASP A 1 452 ? -16.819 -12.566 29.797 1.00 51.56 452 ASP A C 1
ATOM 3612 O O . ASP A 1 452 ? -16.687 -13.513 29.035 1.00 51.56 452 ASP A O 1
ATOM 3616 N N . ASP A 1 453 ? -17.885 -11.771 29.713 1.00 50.91 453 ASP A N 1
ATOM 3617 C CA . ASP A 1 453 ? -19.009 -11.970 28.788 1.00 50.91 453 ASP A CA 1
ATOM 3618 C C . ASP A 1 453 ? -18.574 -11.815 27.323 1.00 50.91 453 ASP A C 1
ATOM 3620 O O . ASP A 1 453 ? -18.986 -12.589 26.458 1.00 50.91 453 ASP A O 1
ATOM 3624 N N . ILE A 1 454 ? -17.685 -10.858 27.026 1.00 49.75 454 ILE A N 1
ATOM 3625 C CA . ILE A 1 454 ? -17.072 -10.706 25.695 1.00 49.75 454 ILE A CA 1
ATOM 3626 C C . ILE A 1 454 ? -16.213 -11.932 25.335 1.00 49.75 454 ILE A C 1
ATOM 3628 O O . ILE A 1 454 ? -16.109 -12.286 24.155 1.00 49.75 454 ILE A O 1
ATOM 3632 N N . LEU A 1 455 ? -15.591 -12.579 26.324 1.00 42.28 455 LEU A N 1
ATOM 3633 C CA . LEU A 1 455 ? -14.795 -13.794 26.148 1.00 42.28 455 LEU A CA 1
ATOM 3634 C C . LEU A 1 455 ? -15.686 -15.051 26.039 1.00 42.28 455 LEU A C 1
ATOM 3636 O O . LEU A 1 455 ? -15.473 -15.856 25.139 1.00 42.28 455 LEU A O 1
ATOM 3640 N N . VAL A 1 456 ? -16.739 -15.174 26.849 1.00 37.59 456 VAL A N 1
ATOM 3641 C CA . VAL A 1 456 ? -17.689 -16.305 26.867 1.00 37.59 456 VAL A CA 1
ATOM 3642 C C . VAL A 1 456 ? -18.601 -16.315 25.633 1.00 37.59 456 VAL A C 1
ATOM 3644 O O . VAL A 1 456 ? -18.841 -17.368 25.044 1.00 37.59 456 VAL A O 1
ATOM 3647 N N . LEU A 1 457 ? -19.068 -15.152 25.158 1.00 37.75 457 LEU A N 1
ATOM 3648 C CA . LEU A 1 457 ? -19.826 -15.056 23.899 1.00 37.75 457 LEU A CA 1
ATOM 3649 C C . LEU A 1 457 ? -19.001 -15.514 22.684 1.00 37.75 457 LEU A C 1
ATOM 3651 O O . LEU A 1 457 ? -19.579 -15.907 21.666 1.00 37.75 457 LEU A O 1
ATOM 3655 N N . ARG A 1 458 ? -17.662 -15.485 22.778 1.00 43.72 458 ARG A N 1
ATOM 3656 C CA . ARG A 1 458 ? -16.770 -16.065 21.763 1.00 43.72 458 ARG A CA 1
ATOM 3657 C C . ARG A 1 458 ? -16.646 -17.569 21.885 1.00 43.72 458 ARG A C 1
ATOM 3659 O O . ARG A 1 458 ? -16.642 -18.211 20.842 1.00 43.72 458 ARG A O 1
ATOM 3666 N N . ASP A 1 459 ? -16.571 -18.110 23.098 1.00 34.44 459 ASP A N 1
ATOM 3667 C CA . ASP A 1 459 ? -16.535 -19.562 23.313 1.00 34.44 459 ASP A CA 1
ATOM 3668 C C . ASP A 1 459 ? -17.766 -20.231 22.683 1.00 34.44 459 ASP A C 1
ATOM 3670 O O . ASP A 1 459 ? -17.629 -21.210 21.955 1.00 34.44 459 ASP A O 1
ATOM 3674 N N . LEU A 1 460 ? -18.945 -19.610 22.818 1.00 35.97 460 LEU A N 1
ATOM 3675 C CA . LEU A 1 460 ? -20.187 -20.063 22.174 1.00 35.97 460 LEU A CA 1
ATOM 3676 C C . LEU A 1 460 ? -20.196 -19.907 20.640 1.00 35.97 460 LEU A C 1
ATOM 3678 O O . LEU A 1 460 ? -20.900 -20.637 19.950 1.00 35.97 460 LEU A O 1
ATOM 3682 N N . HIS A 1 461 ? -19.432 -18.962 20.079 1.00 33.66 461 HIS A N 1
ATOM 3683 C CA . HIS A 1 461 ? -19.306 -18.783 18.622 1.00 33.66 461 HIS A CA 1
ATOM 3684 C C . HIS A 1 461 ? -18.203 -19.651 17.993 1.00 33.66 461 HIS A C 1
ATOM 3686 O O . HIS A 1 461 ? -18.176 -19.806 16.771 1.00 33.66 461 HIS A O 1
ATOM 3692 N N . LEU A 1 462 ? -17.286 -20.192 18.800 1.00 39.38 462 LEU A N 1
ATOM 3693 C CA . LEU A 1 462 ? -16.138 -20.997 18.370 1.00 39.38 462 LEU A CA 1
ATOM 3694 C C . LEU A 1 462 ? -16.411 -22.512 18.385 1.00 39.38 462 LEU A C 1
ATOM 3696 O O . LEU A 1 462 ? -15.501 -23.284 18.084 1.00 39.38 462 LEU A O 1
ATOM 3700 N N . GLU A 1 463 ? -17.648 -22.958 18.635 1.00 32.28 463 GLU A N 1
ATOM 3701 C CA . GLU A 1 463 ? -18.043 -24.383 18.669 1.00 32.28 463 GLU A CA 1
ATOM 3702 C C . GLU A 1 463 ? -17.982 -25.129 17.312 1.00 32.28 463 GLU A C 1
ATOM 3704 O O . GLU A 1 463 ? -18.548 -26.207 17.148 1.00 32.28 463 GLU A O 1
ATOM 3709 N N . ALA A 1 464 ? -17.219 -24.637 16.336 1.00 37.41 464 ALA A N 1
ATOM 3710 C CA . ALA A 1 464 ? -16.864 -25.384 15.133 1.00 37.41 464 ALA A CA 1
ATOM 3711 C C . ALA A 1 464 ? -15.337 -25.560 15.028 1.00 37.41 464 ALA A C 1
ATOM 3713 O O . ALA A 1 464 ? -14.676 -24.903 14.227 1.00 37.41 464 ALA A O 1
ATOM 3714 N N . GLY A 1 465 ? -14.777 -26.483 15.822 1.00 42.03 465 GLY A N 1
ATOM 3715 C CA . GLY A 1 465 ? -13.497 -27.137 15.499 1.00 42.03 465 GLY A CA 1
ATOM 3716 C C . GLY A 1 465 ? -12.229 -26.727 16.263 1.00 42.03 465 GLY A C 1
ATOM 3717 O O . GLY A 1 465 ? -11.145 -27.080 15.806 1.00 42.03 465 GLY A O 1
ATOM 3718 N N . ALA A 1 466 ? -12.304 -26.032 17.402 1.00 40.12 466 ALA A N 1
ATOM 3719 C CA . ALA A 1 466 ? -11.116 -25.752 18.227 1.00 40.12 466 ALA A CA 1
ATOM 3720 C C . ALA A 1 466 ? -10.678 -26.974 19.065 1.00 40.12 466 ALA A C 1
ATOM 3722 O O . ALA A 1 466 ? -11.520 -27.680 19.626 1.00 40.12 466 ALA A O 1
ATOM 3723 N N . THR A 1 467 ? -9.366 -27.231 19.185 1.00 47.38 467 THR A N 1
ATOM 3724 C CA . THR A 1 467 ? -8.860 -28.323 20.038 1.00 47.38 467 THR A CA 1
ATOM 3725 C C . THR A 1 467 ? -8.819 -27.906 21.521 1.00 47.38 467 THR A C 1
ATOM 3727 O O . THR A 1 467 ? -8.668 -26.722 21.826 1.00 47.38 467 THR A O 1
ATOM 3730 N N . PRO A 1 468 ? -8.900 -28.847 22.486 1.00 42.81 468 PRO A N 1
ATOM 3731 C CA . PRO A 1 468 ? -8.841 -28.526 23.920 1.00 42.81 468 PRO A CA 1
ATOM 3732 C C . PRO A 1 468 ? -7.562 -27.802 24.377 1.00 42.81 468 PRO A C 1
ATOM 3734 O O . PRO A 1 468 ? -7.556 -27.172 25.437 1.00 42.81 468 PRO A O 1
ATOM 3737 N N . GLU A 1 469 ? -6.477 -27.910 23.606 1.00 44.81 469 GLU A N 1
ATOM 3738 C CA . GLU A 1 469 ? -5.210 -27.223 23.872 1.00 44.81 469 GLU A CA 1
ATOM 3739 C C . GLU A 1 469 ? -5.250 -25.767 23.382 1.00 44.81 469 GLU A C 1
ATOM 3741 O O . GLU A 1 469 ? -4.826 -24.869 24.110 1.00 44.81 469 GLU A O 1
ATOM 3746 N N . ASP A 1 470 ? -5.880 -25.507 22.228 1.00 42.53 470 ASP A N 1
ATOM 3747 C CA . ASP A 1 470 ? -6.135 -24.146 21.736 1.00 42.53 470 ASP A CA 1
ATOM 3748 C C . ASP A 1 470 ? -6.994 -23.357 22.731 1.00 42.53 470 ASP A C 1
ATOM 3750 O O . ASP A 1 470 ? -6.699 -22.198 23.024 1.00 42.53 470 ASP A O 1
ATOM 3754 N N . ILE A 1 471 ? -8.010 -24.010 23.312 1.00 40.62 471 ILE A N 1
ATOM 3755 C CA . ILE A 1 471 ? -8.894 -23.434 24.338 1.00 40.62 471 ILE A CA 1
ATOM 3756 C C . ILE A 1 471 ? -8.096 -23.081 25.599 1.00 40.62 471 ILE A C 1
ATOM 3758 O O . ILE A 1 471 ? -8.194 -21.964 26.108 1.00 40.62 471 ILE A O 1
ATOM 3762 N N . ARG A 1 472 ? -7.243 -23.989 26.091 1.00 44.81 472 ARG A N 1
ATOM 3763 C CA . ARG A 1 472 ? -6.394 -23.723 27.265 1.00 44.81 472 ARG A CA 1
ATOM 3764 C C . ARG A 1 472 ? -5.415 -22.578 27.029 1.00 44.81 472 ARG A C 1
ATOM 3766 O O . ARG A 1 472 ? -5.218 -21.742 27.913 1.00 44.81 472 ARG A O 1
ATOM 3773 N N . GLN A 1 473 ? -4.830 -22.513 25.839 1.00 45.31 473 GLN A N 1
ATOM 3774 C CA . GLN A 1 473 ? -3.881 -21.469 25.482 1.00 45.31 473 GLN A CA 1
ATOM 3775 C C . GLN A 1 473 ? -4.580 -20.110 25.294 1.00 45.31 473 GLN A C 1
ATOM 3777 O O . GLN A 1 473 ? -4.055 -19.084 25.728 1.00 45.31 473 GLN A O 1
ATOM 3782 N N . LEU A 1 474 ? -5.800 -20.089 24.749 1.00 40.62 474 LEU A N 1
ATOM 3783 C CA . LEU A 1 474 ? -6.670 -18.908 24.689 1.00 40.62 474 LEU A CA 1
ATOM 3784 C C . LEU A 1 474 ? -7.064 -18.393 26.079 1.00 40.62 474 LEU A C 1
ATOM 3786 O O . LEU A 1 474 ? -6.921 -17.196 26.331 1.00 40.62 474 LEU A O 1
ATOM 3790 N N . LEU A 1 475 ? -7.478 -19.276 26.992 1.00 40.38 475 LEU A N 1
ATOM 3791 C CA . LEU A 1 475 ? -7.830 -18.917 28.373 1.00 40.38 475 LEU A CA 1
ATOM 3792 C C . LEU A 1 475 ? -6.626 -18.357 29.147 1.00 40.38 475 LEU A C 1
ATOM 3794 O O . LEU A 1 475 ? -6.752 -17.364 29.869 1.00 40.38 475 LEU A O 1
ATOM 3798 N N . ALA A 1 476 ? -5.434 -18.932 28.955 1.00 44.94 476 ALA A N 1
ATOM 3799 C CA . ALA A 1 476 ? -4.199 -18.407 29.535 1.00 44.94 476 ALA A CA 1
ATOM 3800 C C . ALA A 1 476 ? -3.873 -16.997 29.008 1.00 44.94 476 ALA A C 1
ATOM 3802 O O . ALA A 1 476 ? -3.547 -16.102 29.789 1.00 44.94 476 ALA A O 1
ATOM 3803 N N . HIS A 1 477 ? -4.028 -16.765 27.700 1.00 43.16 477 HIS A N 1
ATOM 3804 C CA . HIS A 1 477 ? -3.808 -15.452 27.090 1.00 43.16 477 HIS A CA 1
ATOM 3805 C C . HIS A 1 477 ? -4.851 -14.408 27.511 1.00 43.16 477 HIS A C 1
ATOM 3807 O O . HIS A 1 477 ? -4.488 -13.252 27.740 1.00 43.16 477 HIS A O 1
ATOM 3813 N N . ALA A 1 478 ? -6.121 -14.799 27.645 1.00 39.94 478 ALA A N 1
ATOM 3814 C CA . ALA A 1 478 ? -7.191 -13.934 28.136 1.00 39.94 478 ALA A CA 1
ATOM 3815 C C . ALA A 1 478 ? -6.908 -13.466 29.571 1.00 39.94 478 ALA A C 1
ATOM 3817 O O . ALA A 1 478 ? -6.968 -12.271 29.860 1.00 39.94 478 ALA A O 1
ATOM 3818 N N . ARG A 1 479 ? -6.464 -14.378 30.443 1.00 43.78 479 ARG A N 1
ATOM 3819 C CA . ARG A 1 479 ? -6.042 -14.047 31.809 1.00 43.78 479 ARG A CA 1
ATOM 3820 C C . ARG A 1 479 ? -4.872 -13.057 31.841 1.00 43.78 479 ARG A C 1
ATOM 3822 O O . ARG A 1 479 ? -4.938 -12.059 32.555 1.00 43.78 479 ARG A O 1
ATOM 3829 N N . THR A 1 480 ? -3.833 -13.267 31.027 1.00 44.81 480 THR A N 1
ATOM 3830 C CA . THR A 1 480 ? -2.696 -12.328 30.927 1.00 44.81 480 THR A CA 1
ATOM 3831 C C . THR A 1 480 ? -3.123 -10.952 30.394 1.00 44.81 480 THR A C 1
ATOM 3833 O O . THR A 1 480 ? -2.595 -9.923 30.814 1.00 44.81 480 THR A O 1
ATOM 3836 N N . ALA A 1 481 ? -4.102 -10.908 29.489 1.00 42.38 481 ALA A N 1
ATOM 3837 C CA . ALA A 1 481 ? -4.661 -9.676 28.940 1.00 42.38 481 ALA A CA 1
ATOM 3838 C C . ALA A 1 481 ? -5.492 -8.887 29.975 1.00 42.38 481 ALA A C 1
ATOM 3840 O O . ALA A 1 481 ? -5.372 -7.659 30.049 1.00 42.38 481 ALA A O 1
ATOM 3841 N N . ILE A 1 482 ? -6.274 -9.584 30.808 1.00 44.53 482 ILE A N 1
ATOM 3842 C CA . ILE A 1 482 ? -7.014 -9.020 31.951 1.00 44.53 482 ILE A CA 1
ATOM 3843 C C . ILE A 1 482 ? -6.034 -8.430 32.976 1.00 44.53 482 ILE A C 1
ATOM 3845 O O . ILE A 1 482 ? -6.181 -7.282 33.406 1.00 44.53 482 ILE A O 1
ATOM 3849 N N . GLU A 1 483 ? -4.976 -9.170 33.310 1.00 48.12 483 GLU A N 1
ATOM 3850 C CA . GLU A 1 483 ? -3.912 -8.708 34.207 1.00 48.12 483 GLU A CA 1
ATOM 3851 C C . GLU A 1 483 ? -3.173 -7.483 33.642 1.00 48.12 483 GLU A C 1
ATOM 3853 O O . GLU A 1 483 ? -2.845 -6.562 34.392 1.00 48.12 483 GLU A O 1
ATOM 3858 N N . GLY A 1 484 ? -2.978 -7.415 32.320 1.00 47.59 484 GLY A N 1
ATOM 3859 C CA . GLY A 1 484 ? -2.395 -6.266 31.626 1.00 47.59 484 GLY A CA 1
ATOM 3860 C C . GLY A 1 484 ? -3.252 -4.998 31.704 1.00 47.59 484 GLY A C 1
ATOM 3861 O O . GLY A 1 484 ? -2.717 -3.912 31.936 1.00 47.59 484 GLY A O 1
ATOM 3862 N N . LEU A 1 485 ? -4.579 -5.113 31.579 1.00 48.12 485 LEU A N 1
ATOM 3863 C CA . LEU A 1 485 ? -5.492 -3.971 31.705 1.00 48.12 485 LEU A CA 1
ATOM 3864 C C . LEU A 1 485 ? -5.557 -3.473 33.158 1.00 48.12 485 LEU A C 1
ATOM 3866 O O . LEU A 1 485 ? -5.424 -2.271 33.402 1.00 48.12 485 LEU A O 1
ATOM 3870 N N . LEU A 1 486 ? -5.623 -4.392 34.129 1.00 50.00 486 LEU A N 1
ATOM 3871 C CA . LEU A 1 486 ? -5.485 -4.075 35.557 1.00 50.00 486 LEU A CA 1
ATOM 3872 C C . LEU A 1 486 ? -4.136 -3.405 35.860 1.00 50.00 486 LEU A C 1
ATOM 3874 O O . LEU A 1 486 ? -4.079 -2.441 36.626 1.00 50.00 486 LEU A O 1
ATOM 3878 N N . HIS A 1 487 ? -3.051 -3.877 35.242 1.00 50.66 487 HIS A N 1
ATOM 3879 C CA . HIS A 1 487 ? -1.726 -3.279 35.369 1.00 50.66 487 HIS A CA 1
ATOM 3880 C C . HIS A 1 487 ? -1.681 -1.872 34.770 1.00 50.66 487 HIS A C 1
ATOM 3882 O O . HIS A 1 487 ? -1.151 -0.975 35.413 1.00 50.66 487 HIS A O 1
ATOM 3888 N N . CYS A 1 488 ? -2.276 -1.631 33.599 1.00 48.19 488 CYS A N 1
ATOM 3889 C CA . CYS A 1 488 ? -2.356 -0.298 33.000 1.00 48.19 488 CYS A CA 1
ATOM 3890 C C . CYS A 1 488 ? -3.151 0.684 33.865 1.00 48.19 488 CYS A C 1
ATOM 3892 O O . CYS A 1 488 ? -2.674 1.792 34.100 1.00 48.19 488 CYS A O 1
ATOM 3894 N N . VAL A 1 489 ? -4.311 0.284 34.392 1.00 49.41 489 VAL A N 1
ATOM 3895 C CA . VAL A 1 489 ? -5.105 1.124 35.307 1.00 49.41 489 VAL A CA 1
ATOM 3896 C C . VAL A 1 489 ? -4.294 1.461 36.567 1.00 49.41 489 VAL A C 1
ATOM 3898 O O . VAL A 1 489 ? -4.224 2.622 36.975 1.00 49.41 489 VAL A O 1
ATOM 3901 N N . ARG A 1 490 ? -3.584 0.476 37.135 1.00 52.50 490 ARG A N 1
ATOM 3902 C CA . ARG A 1 490 ? -2.688 0.678 38.287 1.00 52.50 490 ARG A CA 1
ATOM 3903 C C . ARG A 1 490 ? -1.476 1.559 37.954 1.00 52.50 490 ARG A C 1
ATOM 3905 O O . ARG A 1 490 ? -1.138 2.429 38.750 1.00 52.50 490 ARG A O 1
ATOM 3912 N N . GLN A 1 491 ? -0.850 1.384 36.791 1.00 48.66 491 GLN A N 1
ATOM 3913 C CA . GLN A 1 491 ? 0.294 2.177 36.321 1.00 48.66 491 GLN A CA 1
ATOM 3914 C C . GLN A 1 491 ? -0.096 3.626 36.036 1.00 48.66 491 GLN A C 1
ATOM 3916 O O . GLN A 1 491 ? 0.646 4.530 36.397 1.00 48.66 491 GLN A O 1
ATOM 3921 N N . ILE A 1 492 ? -1.274 3.873 35.455 1.00 48.06 492 ILE A N 1
ATOM 3922 C CA . ILE A 1 492 ? -1.810 5.229 35.279 1.00 48.06 492 ILE A CA 1
ATOM 3923 C C . ILE A 1 492 ? -1.991 5.890 36.651 1.00 48.06 492 ILE A C 1
ATOM 3925 O O . ILE A 1 492 ? -1.540 7.017 36.854 1.00 48.06 492 ILE A O 1
ATOM 3929 N N . ALA A 1 493 ? -2.547 5.166 37.626 1.00 45.97 493 ALA A N 1
ATOM 3930 C CA . ALA A 1 493 ? -2.683 5.660 38.994 1.00 45.97 493 ALA A CA 1
ATOM 3931 C C . ALA A 1 493 ? -1.329 5.882 39.706 1.00 45.97 493 ALA A C 1
ATOM 3933 O O . ALA A 1 493 ? -1.233 6.755 40.567 1.00 45.97 493 ALA A O 1
ATOM 3934 N N . GLN A 1 494 ? -0.281 5.119 39.375 1.00 49.22 494 GLN A N 1
ATOM 3935 C CA . GLN A 1 494 ? 1.049 5.200 39.999 1.00 49.22 494 GLN A CA 1
ATOM 3936 C C . GLN A 1 494 ? 1.971 6.246 39.351 1.00 49.22 494 GLN A C 1
ATOM 3938 O O . GLN A 1 494 ? 2.519 7.094 40.054 1.00 49.22 494 GLN A O 1
ATOM 3943 N N . ALA A 1 495 ? 2.120 6.235 38.024 1.00 41.69 495 ALA A N 1
ATOM 3944 C CA . ALA A 1 495 ? 2.952 7.182 37.273 1.00 41.69 495 ALA A CA 1
ATOM 3945 C C . ALA A 1 495 ? 2.525 8.635 37.520 1.00 41.69 495 ALA A C 1
ATOM 3947 O O . ALA A 1 495 ? 3.340 9.555 37.551 1.00 41.69 495 ALA A O 1
ATOM 3948 N N . TRP A 1 496 ? 1.236 8.838 37.766 1.00 44.72 496 TRP A N 1
ATOM 3949 C CA . TRP A 1 496 ? 0.682 10.156 37.994 1.00 44.72 496 TRP A CA 1
ATOM 3950 C C . TRP A 1 496 ? 0.821 10.626 39.461 1.00 44.72 496 TRP A C 1
ATOM 3952 O O . TRP A 1 496 ? 0.995 11.822 39.707 1.00 44.72 496 TRP A O 1
ATOM 3962 N N . ARG A 1 497 ? 0.897 9.702 40.439 1.00 45.41 497 ARG A N 1
ATOM 3963 C CA . ARG A 1 497 ? 1.380 10.008 41.807 1.00 45.41 497 ARG A CA 1
ATOM 3964 C C . ARG A 1 497 ? 2.838 10.479 41.787 1.00 45.41 497 ARG A C 1
ATOM 3966 O O . ARG A 1 497 ? 3.161 11.459 42.451 1.00 45.41 497 ARG A O 1
ATOM 3973 N N . ALA A 1 498 ? 3.684 9.830 40.984 1.00 40.81 498 ALA A N 1
ATOM 3974 C CA . ALA A 1 498 ? 5.106 10.162 40.849 1.00 40.81 498 ALA A CA 1
ATOM 3975 C C . ALA A 1 498 ? 5.368 11.511 40.144 1.00 40.81 498 ALA A C 1
ATOM 3977 O O . ALA A 1 498 ? 6.351 12.182 40.437 1.00 40.81 498 ALA A O 1
ATOM 3978 N N . HIS A 1 499 ? 4.478 11.960 39.254 1.00 39.69 499 HIS A N 1
ATOM 3979 C CA . HIS A 1 499 ? 4.595 13.283 38.625 1.00 39.69 499 HIS A CA 1
ATOM 3980 C C . HIS A 1 499 ? 4.275 14.438 39.604 1.00 39.69 499 HIS A C 1
ATOM 3982 O O . HIS A 1 499 ? 4.741 15.564 39.421 1.00 39.69 499 HIS A O 1
ATOM 3988 N N . ARG A 1 500 ? 3.499 14.181 40.670 1.00 38.62 500 ARG A N 1
ATOM 3989 C CA . ARG A 1 500 ? 3.129 15.177 41.694 1.00 38.62 500 ARG A CA 1
ATOM 3990 C C . ARG A 1 500 ? 4.244 15.428 42.716 1.00 38.62 500 ARG A C 1
ATOM 3992 O O . ARG A 1 500 ? 4.339 16.539 43.219 1.00 38.62 500 ARG A O 1
ATOM 3999 N N . SER A 1 501 ? 5.118 14.455 42.978 1.00 43.19 501 SER A N 1
ATOM 4000 C CA . SER A 1 501 ? 6.292 14.644 43.848 1.00 43.19 501 SER A CA 1
ATOM 4001 C C . SER A 1 501 ? 7.389 15.518 43.223 1.00 43.19 501 SER A C 1
ATOM 4003 O O . SER A 1 501 ? 8.289 15.947 43.935 1.00 43.19 501 SER A O 1
ATOM 4005 N N . GLN A 1 502 ? 7.308 15.815 41.920 1.00 39.94 502 GLN A N 1
ATOM 4006 C CA . GLN A 1 502 ? 8.231 16.717 41.214 1.00 39.94 502 GLN A CA 1
ATOM 4007 C C . GLN A 1 502 ? 7.662 18.125 40.961 1.00 39.94 502 GLN A C 1
ATOM 4009 O O . GLN A 1 502 ? 8.394 18.997 40.509 1.00 39.94 502 GLN A O 1
ATOM 4014 N N . THR A 1 503 ? 6.373 18.370 41.223 1.00 38.50 503 THR A N 1
ATOM 4015 C CA . THR A 1 503 ? 5.698 19.647 40.919 1.00 38.50 503 THR A CA 1
ATOM 4016 C C . THR A 1 503 ? 4.987 20.200 42.155 1.00 38.50 503 THR A C 1
ATOM 4018 O O . THR A 1 503 ? 3.762 20.199 42.251 1.00 38.50 503 THR A O 1
ATOM 4021 N N . THR A 1 504 ? 5.774 20.668 43.122 1.00 38.44 504 THR A N 1
ATOM 4022 C CA . THR A 1 504 ? 5.321 21.297 44.377 1.00 38.44 504 THR A CA 1
ATOM 4023 C C . THR A 1 504 ? 5.244 22.828 44.305 1.00 38.44 504 THR A C 1
ATOM 4025 O O . THR A 1 504 ? 5.366 23.487 45.326 1.00 38.44 504 THR A O 1
ATOM 4028 N N . GLU A 1 505 ? 5.014 23.423 43.131 1.00 36.53 505 GLU A N 1
ATOM 4029 C CA . GLU A 1 505 ? 4.886 24.887 43.000 1.00 36.53 505 GLU A CA 1
ATOM 4030 C C . GLU A 1 505 ? 3.856 25.314 41.942 1.00 36.53 505 GLU A C 1
ATOM 4032 O O . GLU A 1 505 ? 4.200 26.015 41.004 1.00 36.53 505 GLU A O 1
ATOM 4037 N N . ILE A 1 506 ? 2.579 24.922 42.053 1.00 32.44 506 ILE A N 1
ATOM 4038 C CA . ILE A 1 506 ? 1.485 25.700 41.430 1.00 32.44 506 ILE A CA 1
ATOM 4039 C C . ILE A 1 506 ? 0.265 25.679 42.364 1.00 32.44 506 ILE A C 1
ATOM 4041 O O . ILE A 1 50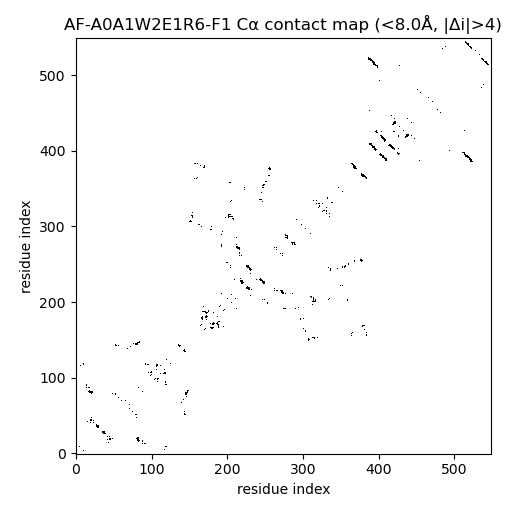6 ? -0.193 24.615 42.782 1.00 32.44 506 ILE A O 1
ATOM 4045 N N . GLY A 1 507 ? -0.211 26.877 42.718 1.00 32.81 507 GLY A N 1
ATOM 4046 C CA . GLY A 1 507 ? -1.221 27.161 43.740 1.00 32.81 507 GLY A CA 1
ATOM 4047 C C . GLY A 1 507 ? -2.590 26.499 43.536 1.00 32.81 507 GLY A C 1
ATOM 4048 O O . GLY A 1 507 ? -3.020 26.187 42.430 1.00 32.81 507 GLY A O 1
ATOM 4049 N N . ALA A 1 508 ? -3.273 26.301 44.662 1.00 31.42 508 ALA A N 1
ATOM 4050 C CA . ALA A 1 508 ? -4.397 25.393 44.865 1.00 31.42 508 ALA A CA 1
ATOM 4051 C C . ALA A 1 508 ? -5.789 25.889 44.421 1.00 31.42 508 ALA A C 1
ATOM 4053 O O . ALA A 1 508 ? -6.779 25.416 44.968 1.00 31.42 508 ALA A O 1
ATOM 4054 N N . ASN A 1 509 ? -5.916 26.786 43.439 1.00 29.91 509 ASN A N 1
ATOM 4055 C CA . ASN A 1 509 ? -7.237 27.276 43.023 1.00 29.91 509 ASN A CA 1
ATOM 4056 C C . ASN A 1 509 ? -7.533 26.980 41.545 1.00 29.91 509 ASN A C 1
ATOM 4058 O O . ASN A 1 509 ? -6.870 27.484 40.644 1.00 29.91 509 ASN A O 1
ATOM 4062 N N . SER A 1 510 ? -8.559 26.140 41.349 1.00 36.78 510 SER A N 1
ATOM 4063 C CA . SER A 1 510 ? -9.238 25.767 40.097 1.00 36.78 510 SER A CA 1
ATOM 4064 C C . SER A 1 510 ? -8.352 25.221 38.969 1.00 36.78 510 SER A C 1
ATOM 4066 O O . SER A 1 510 ? -7.983 25.941 38.044 1.00 36.78 510 SER A O 1
ATOM 4068 N N . VAL A 1 511 ? -8.092 23.910 38.990 1.00 32.72 511 VAL A N 1
ATOM 4069 C CA . VAL A 1 511 ? -7.624 23.169 37.806 1.00 32.72 511 VAL A CA 1
ATOM 4070 C C . VAL A 1 511 ? -8.813 22.374 37.250 1.00 32.72 511 VAL A C 1
ATOM 4072 O O . VAL A 1 511 ? -9.417 21.625 38.014 1.00 32.72 511 VAL A O 1
ATOM 4075 N N . PRO A 1 512 ? -9.187 22.518 35.965 1.00 37.22 512 PRO A N 1
ATOM 4076 C CA . PRO A 1 512 ? -10.287 21.755 35.381 1.00 37.22 512 PRO A CA 1
ATOM 4077 C C . PRO A 1 512 ? -9.969 20.252 35.345 1.00 37.22 512 PRO A C 1
ATOM 4079 O O . PRO A 1 512 ? -8.821 19.851 35.138 1.00 37.22 512 PRO A O 1
ATOM 4082 N N . SER A 1 513 ? -10.999 19.420 35.521 1.00 40.97 513 SER A N 1
ATOM 4083 C CA . SER A 1 513 ? -10.919 17.956 35.444 1.00 40.97 513 SER A CA 1
ATOM 4084 C C . SER A 1 513 ? -10.200 17.492 34.170 1.00 40.97 513 SER A C 1
ATOM 4086 O O . SER A 1 513 ? -10.593 17.857 33.059 1.00 40.97 513 SER A O 1
ATOM 4088 N N . LEU A 1 514 ? -9.158 16.672 34.324 1.00 40.75 514 LEU A N 1
ATOM 4089 C CA . LEU A 1 514 ? -8.346 16.158 33.221 1.00 40.75 514 LEU A CA 1
ATOM 4090 C C . LEU A 1 514 ? -9.009 14.909 32.618 1.00 40.75 514 LEU A C 1
ATOM 4092 O O . LEU A 1 514 ? -9.255 13.933 33.327 1.00 40.75 514 LEU A O 1
ATOM 4096 N N . GLN A 1 515 ? -9.264 14.922 31.308 1.00 44.44 515 GLN A N 1
ATOM 4097 C CA . GLN A 1 515 ? -9.731 13.747 30.565 1.00 44.44 515 GLN A CA 1
ATOM 4098 C C . GLN A 1 515 ? -8.549 13.019 29.924 1.00 44.44 515 GLN A C 1
ATOM 4100 O O . GLN A 1 515 ? -7.729 13.638 29.238 1.00 44.44 515 GLN A O 1
ATOM 4105 N N . VAL A 1 516 ? -8.480 11.700 30.112 1.00 41.62 516 VAL A N 1
ATOM 4106 C CA . VAL A 1 516 ? -7.455 10.846 29.502 1.00 41.62 516 VAL A CA 1
ATOM 4107 C C . VAL A 1 516 ? -8.142 9.780 28.657 1.00 41.62 516 VAL A C 1
ATOM 4109 O O . VAL A 1 516 ? -8.978 9.029 29.151 1.00 41.62 516 VAL A O 1
ATOM 4112 N N . ARG A 1 517 ? -7.763 9.713 27.377 1.00 40.72 517 ARG A N 1
ATOM 4113 C CA . ARG A 1 517 ? -8.212 8.681 26.439 1.00 40.72 517 ARG A CA 1
ATOM 4114 C C . ARG A 1 517 ? -7.077 7.706 26.171 1.00 40.72 517 ARG A C 1
ATOM 4116 O O . ARG A 1 517 ? -6.005 8.121 25.728 1.00 40.72 517 ARG A O 1
ATOM 4123 N N . ALA A 1 518 ? -7.324 6.420 26.384 1.00 41.03 518 ALA A N 1
ATOM 4124 C CA . ALA A 1 518 ? -6.393 5.353 26.050 1.00 41.03 518 ALA A CA 1
ATOM 4125 C C . ALA A 1 518 ? -7.053 4.374 25.076 1.00 41.03 518 ALA A C 1
ATOM 4127 O O . ALA A 1 518 ? -8.183 3.937 25.280 1.00 41.03 518 ALA A O 1
ATOM 4128 N N . LYS A 1 519 ? -6.329 4.012 24.013 1.00 38.16 519 LYS A N 1
ATOM 4129 C CA . LYS A 1 519 ? -6.740 2.921 23.130 1.00 38.16 519 LYS A CA 1
ATOM 4130 C C . LYS A 1 519 ? -6.080 1.642 23.624 1.00 38.16 519 LYS A C 1
ATOM 4132 O O . LYS A 1 519 ? -4.853 1.528 23.562 1.00 38.16 519 LYS A O 1
ATOM 4137 N N . VAL A 1 520 ? -6.883 0.695 24.099 1.00 40.53 520 VAL A N 1
ATOM 4138 C CA . VAL A 1 520 ? -6.397 -0.635 24.462 1.00 40.53 520 VAL A CA 1
ATOM 4139 C C . VAL A 1 520 ? -6.718 -1.565 23.302 1.00 40.53 520 VAL A C 1
ATOM 4141 O O . VAL A 1 520 ? -7.868 -1.778 22.934 1.00 40.53 520 VAL A O 1
ATOM 4144 N N . SER A 1 521 ? -5.672 -2.055 22.647 1.00 36.00 521 SER A N 1
ATOM 4145 C CA . SER A 1 521 ? -5.794 -3.014 21.553 1.00 36.00 521 SER A CA 1
ATOM 4146 C C . SER A 1 521 ? -5.097 -4.289 21.970 1.00 36.00 521 SER A C 1
ATOM 4148 O O . SER A 1 521 ? -3.938 -4.261 22.381 1.00 36.00 521 SER A O 1
ATOM 4150 N N . TYR A 1 522 ? -5.809 -5.395 21.849 1.00 38.12 522 TYR A N 1
ATOM 4151 C CA . TYR A 1 522 ? -5.255 -6.717 22.046 1.00 38.12 522 TYR A CA 1
ATOM 4152 C C . TYR A 1 522 ? -4.827 -7.236 20.669 1.00 38.12 522 TYR A C 1
ATOM 4154 O O . TYR A 1 522 ? -5.565 -7.094 19.691 1.00 38.12 522 TYR A O 1
ATOM 4162 N N . ALA A 1 523 ? -3.619 -7.790 20.566 1.00 31.52 523 ALA A N 1
ATOM 4163 C CA . ALA A 1 523 ? -3.211 -8.533 19.379 1.00 31.52 523 ALA A CA 1
ATOM 4164 C C . ALA A 1 523 ? -2.668 -9.914 19.769 1.00 31.52 523 ALA A C 1
ATOM 4166 O O . ALA A 1 523 ? -1.691 -10.010 20.511 1.00 31.52 523 ALA A O 1
ATOM 4167 N N . TYR A 1 524 ? -3.248 -10.977 19.206 1.00 32.62 524 TYR A N 1
ATOM 4168 C CA . TYR A 1 524 ? -2.586 -12.272 19.104 1.00 32.62 524 TYR A CA 1
ATOM 4169 C C . TYR A 1 524 ? -1.702 -12.249 17.857 1.00 32.62 524 TYR A C 1
ATOM 4171 O O . TYR A 1 524 ? -2.174 -11.979 16.750 1.00 32.62 524 TYR A O 1
ATOM 4179 N N . SER A 1 525 ? -0.408 -12.502 18.039 1.00 31.69 525 SER A N 1
ATOM 4180 C CA . SER A 1 525 ? 0.530 -12.696 16.939 1.00 31.69 525 SER A CA 1
ATOM 4181 C C . SER A 1 525 ? 0.870 -14.183 16.850 1.00 31.69 525 SER A C 1
ATOM 4183 O O . SER A 1 525 ? 1.674 -14.650 17.657 1.00 31.69 525 SER A O 1
ATOM 4185 N N . PRO A 1 526 ? 0.351 -14.929 15.858 1.00 31.81 526 PRO A N 1
ATOM 4186 C CA . PRO A 1 526 ? 0.819 -16.293 15.601 1.00 31.81 526 PRO A CA 1
ATOM 4187 C C . PRO A 1 526 ? 2.284 -16.327 15.117 1.00 31.81 526 PRO A C 1
ATOM 4189 O O . PRO A 1 526 ? 2.889 -17.386 15.028 1.00 31.81 526 PRO A O 1
ATOM 4192 N N . PHE A 1 527 ? 2.892 -15.169 14.822 1.00 33.50 527 PHE A N 1
ATOM 4193 C CA . PHE A 1 527 ? 4.262 -15.052 14.310 1.00 33.50 527 PHE A CA 1
ATOM 4194 C C . PHE A 1 527 ? 5.364 -15.136 15.382 1.00 33.50 527 PHE A C 1
ATOM 4196 O O . PHE A 1 527 ? 6.543 -15.040 15.044 1.00 33.50 527 PHE A O 1
ATOM 4203 N N . ALA A 1 528 ? 5.025 -15.306 16.663 1.00 30.59 528 ALA A N 1
ATOM 4204 C CA . ALA A 1 528 ? 5.999 -15.387 17.753 1.00 30.59 528 ALA A CA 1
ATOM 4205 C C . ALA A 1 528 ? 6.291 -16.839 18.174 1.00 30.59 528 ALA A C 1
ATOM 4207 O O . ALA A 1 528 ? 6.342 -17.146 19.358 1.00 30.59 528 ALA A O 1
ATOM 4208 N N . ALA A 1 529 ? 6.514 -17.742 17.218 1.00 29.55 529 ALA A N 1
ATOM 4209 C CA . ALA A 1 529 ? 6.833 -19.138 17.525 1.00 29.55 529 ALA A CA 1
ATOM 4210 C C . ALA A 1 529 ? 8.219 -19.351 18.176 1.00 29.55 529 ALA A C 1
ATOM 4212 O O . ALA A 1 529 ? 8.534 -20.480 18.516 1.00 29.55 529 ALA A O 1
ATOM 4213 N N . ASN A 1 530 ? 9.048 -18.311 18.373 1.00 28.94 530 ASN A N 1
ATOM 4214 C CA . ASN A 1 530 ? 10.406 -18.493 18.912 1.00 28.94 530 ASN A CA 1
ATOM 4215 C C . ASN A 1 530 ? 10.858 -17.548 20.035 1.00 28.94 530 ASN A C 1
ATOM 4217 O O . ASN A 1 530 ? 12.005 -17.646 20.453 1.00 28.94 530 ASN A O 1
ATOM 4221 N N . HIS A 1 531 ? 9.995 -16.701 20.602 1.00 26.08 531 HIS A N 1
ATOM 4222 C CA . HIS A 1 531 ? 10.311 -16.037 21.872 1.00 26.08 531 HIS A CA 1
ATOM 4223 C C . HIS A 1 531 ? 9.055 -15.907 22.732 1.00 26.08 531 HIS A C 1
ATOM 4225 O O . HIS A 1 531 ? 8.053 -15.334 22.311 1.00 26.08 531 HIS A O 1
ATOM 4231 N N . SER A 1 532 ? 9.142 -16.436 23.951 1.00 24.83 532 SER A N 1
ATOM 4232 C CA . SER A 1 532 ? 8.154 -16.430 25.031 1.00 24.83 532 SER A CA 1
ATOM 4233 C C . SER A 1 532 ? 7.891 -15.024 25.589 1.00 24.83 532 SER A C 1
ATOM 4235 O O . SER A 1 532 ? 8.063 -14.761 26.779 1.00 24.83 532 SER A O 1
ATOM 4237 N N . THR A 1 533 ? 7.529 -14.070 24.735 1.00 25.34 533 THR A N 1
ATOM 4238 C CA . THR A 1 533 ? 7.222 -12.702 25.155 1.00 25.34 533 THR A CA 1
ATOM 4239 C C . THR A 1 533 ? 5.981 -12.207 24.430 1.00 25.34 533 THR A C 1
ATOM 4241 O O . THR A 1 533 ? 6.045 -11.634 23.343 1.00 25.34 533 THR A O 1
ATOM 4244 N N . THR A 1 534 ? 4.829 -12.410 25.064 1.00 29.38 534 THR A N 1
ATOM 4245 C CA . THR A 1 534 ? 3.593 -11.695 24.746 1.00 29.38 534 THR A CA 1
ATOM 4246 C C . THR A 1 534 ? 3.835 -10.210 25.010 1.00 29.38 534 THR A C 1
ATOM 4248 O O . THR A 1 534 ? 3.827 -9.754 26.151 1.00 29.38 534 THR A O 1
ATOM 4251 N N . ALA A 1 535 ? 4.113 -9.436 23.963 1.00 25.94 535 ALA A N 1
ATOM 4252 C CA . ALA A 1 535 ? 4.228 -7.991 24.086 1.00 25.94 535 ALA A CA 1
ATOM 4253 C C . ALA A 1 535 ? 2.820 -7.380 24.129 1.00 25.94 535 ALA A C 1
ATOM 4255 O O . ALA A 1 535 ? 2.201 -7.140 23.094 1.00 25.94 535 ALA A O 1
ATOM 4256 N N . CYS A 1 536 ? 2.320 -7.104 25.334 1.00 28.50 536 CYS A N 1
ATOM 4257 C CA . CYS A 1 536 ? 1.163 -6.238 25.527 1.00 28.50 536 CYS A CA 1
ATOM 4258 C C . CYS A 1 536 ? 1.582 -4.802 25.161 1.00 28.50 536 CYS A C 1
ATOM 4260 O O . CYS A 1 536 ? 2.164 -4.080 25.969 1.00 28.50 536 CYS A O 1
ATOM 4262 N N . ALA A 1 537 ? 1.371 -4.391 23.910 1.00 27.03 537 ALA A N 1
ATOM 4263 C CA . ALA A 1 537 ? 1.680 -3.034 23.470 1.00 27.03 537 ALA A CA 1
ATOM 4264 C C . ALA A 1 537 ? 0.479 -2.112 23.725 1.00 27.03 537 ALA A C 1
ATOM 4266 O O . ALA A 1 537 ? -0.321 -1.850 22.828 1.00 27.03 537 ALA A O 1
ATOM 4267 N N . ALA A 1 538 ? 0.363 -1.588 24.948 1.00 28.89 538 ALA A N 1
ATOM 4268 C CA . ALA A 1 538 ? -0.529 -0.467 25.225 1.00 28.89 538 ALA A CA 1
ATOM 4269 C C . ALA A 1 538 ? 0.021 0.794 24.535 1.00 28.89 538 ALA A C 1
ATOM 4271 O O . ALA A 1 538 ? 1.047 1.350 24.934 1.00 28.89 538 ALA A O 1
ATOM 4272 N N . TRP A 1 539 ? -0.646 1.263 23.479 1.00 27.94 539 TRP A N 1
ATOM 4273 C CA . TRP A 1 539 ? -0.324 2.554 22.873 1.00 27.94 539 TRP A CA 1
ATOM 4274 C C . TRP A 1 539 ? -1.011 3.666 23.665 1.00 27.94 539 TRP A C 1
ATOM 4276 O O . TRP A 1 539 ? -2.115 4.099 23.343 1.00 27.94 539 TRP A O 1
ATOM 4286 N N . LEU A 1 540 ? -0.335 4.164 24.701 1.00 28.25 540 LEU A N 1
ATOM 4287 C CA . LEU A 1 540 ? -0.767 5.363 25.415 1.00 28.25 540 LEU A CA 1
ATOM 4288 C C . LEU A 1 540 ? -0.495 6.596 24.539 1.00 28.25 540 LEU A C 1
ATOM 4290 O O . LEU A 1 540 ? 0.632 7.082 24.440 1.00 28.25 540 LEU A O 1
ATOM 4294 N N . ARG A 1 541 ? -1.533 7.105 23.870 1.00 27.39 541 ARG A N 1
ATOM 4295 C CA . ARG A 1 541 ? -1.524 8.456 23.297 1.00 27.39 541 ARG A CA 1
ATOM 4296 C C . ARG A 1 541 ? -2.132 9.415 24.312 1.00 27.39 541 ARG A C 1
ATOM 4298 O O . ARG A 1 541 ? -3.344 9.563 24.373 1.00 27.39 541 ARG A O 1
ATOM 4305 N N . PHE A 1 542 ? -1.284 10.098 25.071 1.00 28.05 542 PHE A N 1
ATOM 4306 C CA . PHE A 1 542 ? -1.716 11.230 25.884 1.00 28.05 542 PHE A CA 1
ATOM 4307 C C . PHE A 1 542 ? -2.007 12.419 24.964 1.00 28.05 542 PHE A C 1
ATOM 4309 O O . PHE A 1 542 ? -1.111 12.930 24.294 1.00 28.05 542 PHE A O 1
ATOM 4316 N N . GLY A 1 543 ? -3.267 12.837 24.897 1.00 25.72 543 GLY A N 1
ATOM 4317 C CA . GLY A 1 543 ? -3.666 14.087 24.264 1.00 25.72 543 GLY A CA 1
ATOM 4318 C C . GLY A 1 543 ? -4.500 14.887 25.257 1.00 25.72 543 GLY A C 1
ATOM 4319 O O . GLY A 1 543 ? -5.553 14.387 25.647 1.00 25.72 543 GLY A O 1
ATOM 4320 N N . PRO A 1 544 ? -4.082 16.090 25.685 1.00 23.75 544 PRO A N 1
ATOM 4321 C CA . PRO A 1 544 ? -4.972 16.957 26.437 1.00 23.75 544 PRO A CA 1
ATOM 4322 C C . PRO A 1 544 ? -6.117 17.386 25.513 1.00 23.75 544 PRO A C 1
ATOM 4324 O O . PRO A 1 544 ? -5.890 18.009 24.476 1.00 23.75 544 PRO A O 1
ATOM 4327 N N . ARG A 1 545 ? -7.360 17.066 25.879 1.00 29.11 545 ARG A N 1
ATOM 4328 C CA . ARG A 1 545 ? -8.497 17.889 25.467 1.00 29.11 545 ARG A CA 1
ATOM 4329 C C . ARG A 1 545 ? -8.633 18.980 26.515 1.00 29.11 545 ARG A C 1
ATOM 4331 O O . ARG A 1 545 ? -9.189 18.748 27.581 1.00 29.11 545 ARG A O 1
ATOM 4338 N N . ILE A 1 546 ? -8.101 20.160 26.214 1.00 23.77 546 ILE A N 1
ATOM 4339 C CA . ILE A 1 546 ? -8.608 21.374 26.849 1.00 23.77 546 ILE A CA 1
ATOM 4340 C C . ILE A 1 546 ? -10.024 21.515 26.294 1.00 23.77 546 ILE A C 1
ATOM 4342 O O . ILE A 1 546 ? -10.198 21.713 25.090 1.00 23.77 546 ILE A O 1
ATOM 4346 N N . ALA A 1 547 ? -11.029 21.286 27.135 1.00 22.77 547 ALA A N 1
ATOM 4347 C CA . ALA A 1 547 ? -12.382 21.697 26.811 1.00 22.77 547 ALA A CA 1
ATOM 4348 C C . ALA A 1 547 ? -12.337 23.223 26.675 1.00 22.77 547 ALA A C 1
ATOM 4350 O O . ALA A 1 547 ? -12.097 23.921 27.658 1.00 22.77 547 ALA A O 1
ATOM 4351 N N . ASN A 1 548 ? -12.466 23.731 25.450 1.00 20.95 548 ASN A N 1
ATOM 4352 C CA . ASN A 1 548 ? -12.814 25.132 25.275 1.00 20.95 548 ASN A CA 1
ATOM 4353 C C . ASN A 1 548 ? -14.191 25.329 25.922 1.00 20.95 548 ASN A C 1
ATOM 4355 O O . ASN A 1 548 ? -15.087 24.516 25.678 1.00 20.95 548 ASN A O 1
ATOM 4359 N N . MET A 1 549 ? -14.295 26.356 26.770 1.00 23.42 549 MET A N 1
ATOM 4360 C CA . MET A 1 549 ? -15.568 26.918 27.229 1.00 23.42 549 MET A CA 1
ATOM 4361 C C . MET A 1 549 ? -16.473 27.270 26.052 1.00 23.42 549 MET A C 1
ATOM 4363 O O . MET A 1 549 ? -15.927 27.695 25.003 1.00 23.42 549 MET A O 1
#

pLDDT: mean 74.65, std 21.4, range [20.95, 98.38]

Solvent-accessible surface area (backbone atoms only — not comparable to full-atom values): 31984 Å² total; per-residue (Å²): 128,87,79,74,80,44,37,64,58,41,48,54,50,50,51,55,58,42,53,29,48,69,58,55,94,68,69,30,61,56,51,101,88,42,78,75,46,58,89,81,53,73,68,56,56,29,51,56,47,51,54,52,35,50,55,50,49,55,58,53,68,69,42,81,88,52,52,71,70,53,45,46,52,48,48,71,72,67,41,66,39,23,44,40,74,75,55,46,54,54,51,50,53,51,50,38,50,54,47,31,73,75,66,39,58,82,38,56,38,92,88,42,56,84,89,64,26,33,52,73,51,74,65,61,49,51,52,52,52,53,53,51,58,67,70,44,43,45,98,88,67,40,72,72,70,40,56,69,73,84,71,67,41,51,60,51,71,62,54,51,42,55,54,56,68,26,21,55,46,63,11,3,55,39,90,85,42,53,72,40,65,39,90,54,96,67,56,38,67,64,89,46,56,85,45,47,50,58,56,46,17,34,62,57,26,53,53,63,50,58,58,50,66,27,38,45,79,34,59,37,79,54,78,91,41,53,25,39,51,38,70,82,66,88,85,47,94,83,59,63,76,83,54,41,37,72,41,54,60,37,56,73,49,50,66,44,36,47,62,61,52,52,52,52,39,52,76,70,68,44,64,44,69,29,72,92,53,58,54,38,88,92,76,62,40,31,38,62,53,48,51,53,53,51,51,53,49,28,55,75,62,69,69,71,50,97,43,48,56,85,64,13,35,28,39,27,29,53,53,51,43,46,74,71,67,52,52,70,68,63,50,29,57,66,52,55,49,92,68,100,62,97,66,80,56,71,64,52,57,67,53,41,50,56,51,32,53,58,43,52,69,60,82,79,34,77,34,75,42,78,49,96,93,45,100,51,41,38,51,73,53,57,73,59,86,67,57,83,32,44,34,39,40,38,35,28,18,93,87,67,43,80,3,26,43,37,35,22,38,63,86,78,69,46,78,75,43,65,30,26,26,58,98,42,64,52,60,81,50,86,86,50,60,80,41,55,74,34,50,66,67,54,49,52,49,48,54,48,49,52,52,49,49,62,50,50,60,44,58,73,71,48,78,80,80,72,51,79,64,59,51,52,53,48,54,54,50,50,53,54,51,53,52,48,53,55,46,48,57,50,44,56,60,44,59,55,55,60,55,50,79,76,57,88,80,77,80,94,74,86,75,79,70,57,52,48,54,37,54,48,59,57,76,90,65,88,83,56,85,84,55,101,63,88,75,82,64,71,56,77,56,89,56,85,67,77,78,76,130

Foldseek 3Di:
DPPDQAQVNQLVVLVLQQLFFPCQVVQQVDDPVDRPGDDDDSVVRSVVLLVVLVVLLVVLVPPPVDDPVRSLVCSQVPRGAGADPVVSVVVLVVVLVVCCVVPNQAASPPPHDQRSHSGHDPVRSVVVVVVVQVVQADPSGHGSHHHDDLQAAADDLVLLQLLCPACQFQFACDPVCSRHDNPDPDGDHDCACLNVVLVCCLLQVEDLQQQQAFWLVQFDQDLNFTWGWTDPDPPCPPDDPLQTAIATDAVVCVLQVVVVLSVVCVVVVHGHRHPVQFADPPPRGSSVSVQVVNVVSCVSSVSDDSNHGSSSSSVNNVVQLVVVVNDPVVSCLSNSHDDDDPDDRYDDSVRNVVSNVSSNPRDSQFDWDDDPSDPGIGGPHGPPPFDFWWKKKFWAALVGHTQKIWTAGPSPRHTLDIAGEPPGDGDCDPPNVPHYYDHPVVVLVVVVVSLVCSVVVVVVVPPPDDDPVNVVVVVVVSVVLNVVVVVVSVCSVVVVVVVVVVDPDDDDPDDDIWMFIWIQGDDDDPPPPDDPDPPRDGPRDGDTDPPDD

Radius of gyration: 28.94 Å; Cα contacts (8 Å, |Δi|>4): 672; chains: 1; bounding box: 72×61×74 Å

Secondary structure (DSSP, 8-state):
---PPPHHHHHHHHHHHHTSBTTGGGTT--BTTB---PPP-HHHHHHHHHHHHHHHHHHHHT-TTS-HHHHHHHHHHHSPEEPPHHHHHHHHHHHHHHHHHHH-STTTSTTS-TTT-SS--HHHHHHHHHHHHHHSB-TTS-BS-EE----PPPPPHHHHHHHHTSHHHH-BSSSS-TTSB--SS--B---SHHHHHHHHHHHH---HHHHHT-BGGGEEEETTEEEEEE---TT-TTS-GGG-EEEEPPHHHHHTTHHHHHHHHHHTT-SBS-TTSPPPTTT--HHHHHHHHHHHHHHHTT---TT--TTHHHHHHHHHHHHTT--HHHHHHHTT---S----SS--HHHHHHHHHHHHT----EEEE--TT-SS-EEEEE---PPPPEEEEEEE-TTSSEEEEEEEETTT--EEEEEEETTS---SSTTSTTPPEE-HHHHHHHHHHHHHHHHHHHHTT-TTT--HHHHHHHHHHHHHHHHHHHHHHHHHHHHHHHHHTT---S-SS-PPPPEEEEEE-----TT-TT--------B----------

InterPro domains:
  IPR002104 Integrase, catalytic domain [PS51898] (165-360)
  IPR011010 DNA breaking-rejoining enzyme, catalytic core [SSF56349] (150-357)
  IPR013762 Integrase-like, catalytic domain superfamily [G3DSA:1.10.443.10] (147-366)

Nearest PDB structures (foldseek):
  4a8e-assembly1_A-2  TM=4.781E-01  e=7.492E-05  Pyrococcus abyssi